Protein AF-0000000075197544 (afdb_homodimer)

Structure (mmCIF, N/CA/C/O backbone):
data_AF-0000000075197544-model_v1
#
loop_
_entity.id
_entity.type
_entity.pdbx_description
1 polymer Asparaginase
#
loop_
_atom_site.group_PDB
_atom_site.id
_atom_site.type_symbol
_atom_site.label_atom_id
_atom_site.label_alt_id
_atom_site.label_comp_id
_atom_site.label_asym_id
_atom_site.label_entity_id
_atom_site.label_seq_id
_atom_site.pdbx_PDB_ins_code
_atom_site.Cartn_x
_atom_site.Cartn_y
_atom_site.Cartn_z
_atom_site.occupancy
_atom_site.B_iso_or_equiv
_atom_site.auth_seq_id
_atom_site.auth_comp_id
_atom_site.auth_asym_id
_atom_site.auth_atom_id
_atom_site.pdbx_PDB_model_num
ATOM 1 N N . MET A 1 1 ? 34.031 -17.953 -10.617 1 29.56 1 MET A N 1
ATOM 2 C CA . MET A 1 1 ? 33.844 -19 -9.602 1 29.56 1 MET A CA 1
ATOM 3 C C . MET A 1 1 ? 32.531 -19.719 -9.797 1 29.56 1 MET A C 1
ATOM 5 O O . MET A 1 1 ? 31.469 -19.094 -9.906 1 29.56 1 MET A O 1
ATOM 9 N N . SER A 1 2 ? 32.562 -20.922 -10.289 1 31.81 2 SER A N 1
ATOM 10 C CA . SER A 1 2 ? 31.422 -21.766 -10.609 1 31.81 2 SER A CA 1
ATOM 11 C C . SER A 1 2 ? 30.484 -21.906 -9.422 1 31.81 2 SER A C 1
ATOM 13 O O . SER A 1 2 ? 30.891 -22.344 -8.344 1 31.81 2 SER A O 1
ATOM 15 N N . LEU A 1 3 ? 29.609 -20.984 -9.219 1 42.12 3 LEU A N 1
ATOM 16 C CA . LEU A 1 3 ? 28.703 -21.094 -8.078 1 42.12 3 LEU A CA 1
ATOM 17 C C . LEU A 1 3 ? 28.203 -22.516 -7.918 1 42.12 3 LEU A C 1
ATOM 19 O O . LEU A 1 3 ? 27.578 -23.062 -8.828 1 42.12 3 LEU A O 1
ATOM 23 N N . GLU A 1 4 ? 28.984 -23.406 -7.285 1 40.88 4 GLU A N 1
ATOM 24 C CA . GLU A 1 4 ? 28.688 -24.812 -7.004 1 40.88 4 GLU A CA 1
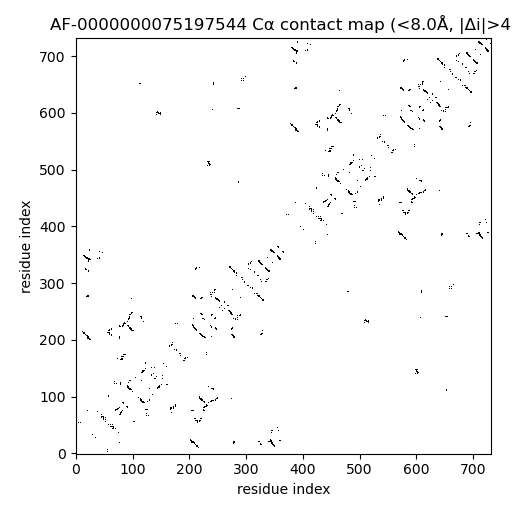ATOM 25 C C . GLU A 1 4 ? 27.219 -25 -6.629 1 40.88 4 GLU A C 1
ATOM 27 O O . GLU A 1 4 ? 26.672 -24.219 -5.855 1 40.88 4 GLU A O 1
ATOM 32 N N . LYS A 1 5 ? 26.531 -25.719 -7.492 1 45.44 5 LYS A N 1
ATOM 33 C CA . LYS A 1 5 ? 25.172 -26.172 -7.227 1 45.44 5 LYS A CA 1
ATOM 34 C C . LYS A 1 5 ? 25.047 -26.734 -5.812 1 45.44 5 LYS A C 1
ATOM 36 O O . LYS A 1 5 ? 25.828 -27.578 -5.402 1 45.44 5 LYS A O 1
ATOM 41 N N . PRO A 1 6 ? 24.375 -26.078 -4.949 1 44.41 6 PRO A N 1
ATOM 42 C CA . PRO A 1 6 ? 24.266 -26.688 -3.615 1 44.41 6 PRO A CA 1
ATOM 43 C C . PRO A 1 6 ? 23.875 -28.156 -3.66 1 44.41 6 PRO A C 1
ATOM 45 O O . PRO A 1 6 ? 23.125 -28.578 -4.551 1 44.41 6 PRO A O 1
ATOM 48 N N . ILE A 1 7 ? 24.75 -29.047 -3.201 1 41.91 7 ILE A N 1
ATOM 49 C CA . ILE A 1 7 ? 24.453 -30.453 -2.996 1 41.91 7 ILE A CA 1
ATOM 50 C C . ILE A 1 7 ? 23.141 -30.609 -2.248 1 41.91 7 ILE A C 1
ATOM 52 O O . ILE A 1 7 ? 22.969 -30.047 -1.158 1 41.91 7 ILE A O 1
ATOM 56 N N . LEU A 1 8 ? 22 -30.859 -2.998 1 45.22 8 LEU A N 1
ATOM 57 C CA . LEU A 1 8 ? 20.688 -31.141 -2.432 1 45.22 8 LEU A CA 1
ATOM 58 C C . LEU A 1 8 ? 20.781 -32.156 -1.292 1 45.22 8 LEU A C 1
ATOM 60 O O . LEU A 1 8 ? 21.312 -33.25 -1.479 1 45.22 8 LEU A O 1
ATOM 64 N N . ASN A 1 9 ? 21.031 -31.688 -0.158 1 43.5 9 ASN A N 1
ATOM 65 C CA . ASN A 1 9 ? 20.953 -32.656 0.941 1 43.5 9 ASN A CA 1
ATOM 66 C C . ASN A 1 9 ? 19.578 -33.312 1.017 1 43.5 9 ASN A C 1
ATOM 68 O O . ASN A 1 9 ? 18.562 -32.688 0.668 1 43.5 9 ASN A O 1
ATOM 72 N N . ALA A 1 10 ? 19.453 -34.594 1.041 1 47.84 10 ALA A N 1
ATOM 73 C CA . ALA A 1 10 ? 18.281 -35.469 1.171 1 47.84 10 ALA A CA 1
ATOM 74 C C . ALA A 1 10 ? 17.219 -34.812 2.053 1 47.84 10 ALA A C 1
ATOM 76 O O . ALA A 1 10 ? 16.031 -35.156 1.964 1 47.84 10 ALA A O 1
ATOM 77 N N . ASN A 1 11 ? 17.531 -33.844 2.895 1 51.22 11 ASN A N 1
ATOM 78 C CA . ASN A 1 11 ? 16.641 -33.25 3.889 1 51.22 11 ASN A CA 1
ATOM 79 C C . ASN A 1 11 ? 16.141 -31.859 3.453 1 51.22 11 ASN A C 1
ATOM 81 O O . ASN A 1 11 ? 15.594 -31.109 4.258 1 51.22 11 ASN A O 1
ATOM 85 N N . SER A 1 12 ? 16.391 -31.547 2.191 1 59.12 12 SER A N 1
ATOM 86 C CA . SER A 1 12 ? 16.062 -30.172 1.783 1 59.12 12 SER A CA 1
ATOM 87 C C . SER A 1 12 ? 14.578 -30.016 1.497 1 59.12 12 SER A C 1
ATOM 89 O O . SER A 1 12 ? 14.008 -30.781 0.714 1 59.12 12 SER A O 1
ATOM 91 N N . LYS A 1 13 ? 13.852 -29.25 2.312 1 84.19 13 LYS A N 1
ATOM 92 C CA . LYS A 1 13 ? 12.406 -29.125 2.182 1 84.19 13 LYS A CA 1
ATOM 93 C C . LYS A 1 13 ? 12.031 -27.891 1.362 1 84.19 13 LYS A C 1
ATOM 95 O O . LYS A 1 13 ? 12.617 -26.828 1.541 1 84.19 13 LYS A O 1
ATOM 100 N N . PHE A 1 14 ? 11.445 -28.203 0.143 1 93.25 14 PHE A N 1
ATOM 101 C CA . PHE A 1 14 ? 10.836 -27.109 -0.612 1 93.25 14 PHE A CA 1
ATOM 102 C C . PHE A 1 14 ? 9.344 -27.328 -0.781 1 93.25 14 PHE A C 1
ATOM 104 O O . PHE A 1 14 ? 8.859 -28.469 -0.696 1 93.25 14 PHE A O 1
ATOM 111 N N . VAL A 1 15 ? 8.609 -26.25 -0.853 1 96.38 15 VAL A N 1
ATOM 112 C CA . VAL A 1 15 ? 7.156 -26.281 -0.975 1 96.38 15 VAL A CA 1
ATOM 113 C C . VAL A 1 15 ? 6.695 -25.156 -1.906 1 96.38 15 VAL A C 1
ATOM 115 O O . VAL A 1 15 ? 7.281 -24.078 -1.921 1 96.38 15 VAL A O 1
ATOM 118 N N . LEU A 1 16 ? 5.766 -25.438 -2.754 1 97.88 16 LEU A N 1
ATOM 119 C CA . LEU A 1 16 ? 5.078 -24.453 -3.566 1 97.88 16 LEU A CA 1
ATOM 120 C C . LEU A 1 16 ? 3.57 -24.5 -3.326 1 97.88 16 LEU A C 1
ATOM 122 O O . LEU A 1 16 ? 2.951 -25.547 -3.449 1 97.88 16 LEU A O 1
ATOM 126 N N . VAL A 1 17 ? 2.998 -23.391 -2.92 1 98.69 17 VAL A N 1
ATOM 127 C CA . VAL A 1 17 ? 1.559 -23.219 -2.768 1 98.69 17 VAL A CA 1
ATOM 128 C C . VAL A 1 17 ? 1.058 -22.156 -3.758 1 98.69 17 VAL A C 1
ATOM 130 O O . VAL A 1 17 ? 1.705 -21.125 -3.961 1 98.69 17 VAL A O 1
ATOM 133 N N . VAL A 1 18 ? -0.097 -22.484 -4.441 1 98.81 18 VAL A N 1
ATOM 134 C CA . VAL A 1 18 ? -0.591 -21.547 -5.445 1 98.81 18 VAL A CA 1
ATOM 135 C C . VAL A 1 18 ? -2.084 -21.297 -5.234 1 98.81 18 VAL A C 1
ATOM 137 O O . VAL A 1 18 ? -2.775 -22.125 -4.637 1 98.81 18 VAL A O 1
ATOM 140 N N . HIS A 1 19 ? -2.564 -20.141 -5.617 1 98.69 19 HIS A N 1
ATOM 141 C CA . HIS A 1 19 ? -3.99 -19.906 -5.805 1 98.69 19 HIS A CA 1
ATOM 142 C C . HIS A 1 19 ? -4.273 -19.328 -7.188 1 98.69 19 HIS A C 1
ATOM 144 O O . HIS A 1 19 ? -3.479 -18.547 -7.719 1 98.69 19 HIS A O 1
ATOM 150 N N . GLY A 1 20 ? -5.402 -19.75 -7.742 1 97.75 20 GLY A N 1
ATOM 151 C CA . GLY A 1 20 ? -5.859 -19.266 -9.039 1 97.75 20 GLY A CA 1
ATOM 152 C C . GLY A 1 20 ? -7.035 -18.312 -8.938 1 97.75 20 GLY A C 1
ATOM 153 O O . GLY A 1 20 ? -7.809 -18.172 -9.891 1 97.75 20 GLY A O 1
ATOM 154 N N . GLY A 1 21 ? -7.199 -17.766 -7.727 1 96.25 21 GLY A N 1
ATOM 155 C CA . GLY A 1 21 ? -8.273 -16.797 -7.547 1 96.25 21 GLY A CA 1
ATOM 156 C C . GLY A 1 21 ? -9.383 -17.312 -6.648 1 96.25 21 GLY A C 1
ATOM 157 O O . GLY A 1 21 ? -9.789 -18.469 -6.746 1 96.25 21 GLY A O 1
ATOM 158 N N . ALA A 1 22 ? -9.828 -16.359 -5.781 1 92.12 22 ALA A N 1
ATOM 159 C CA . ALA A 1 22 ? -11.016 -16.609 -4.973 1 92.12 22 ALA A CA 1
ATOM 160 C C . ALA A 1 22 ? -12.281 -16.203 -5.711 1 92.12 22 ALA A C 1
ATOM 162 O O . ALA A 1 22 ? -12.227 -15.414 -6.66 1 92.12 22 ALA A O 1
ATOM 163 N N . GLY A 1 23 ? -13.453 -16.609 -5.242 1 82.19 23 GLY A N 1
ATOM 164 C CA . GLY A 1 23 ? -14.672 -16.391 -6 1 82.19 23 GLY A CA 1
ATOM 165 C C . GLY A 1 23 ? -14.766 -17.25 -7.238 1 82.19 23 GLY A C 1
ATOM 166 O O . GLY A 1 23 ? -14.773 -16.75 -8.359 1 82.19 23 GLY A O 1
ATOM 167 N N . THR A 1 24 ? -14.922 -18.516 -7.105 1 74.62 24 THR A N 1
ATOM 168 C CA . THR A 1 24 ? -14.914 -19.531 -8.148 1 74.62 24 THR A CA 1
ATOM 169 C C . THR A 1 24 ? -16.281 -19.641 -8.805 1 74.62 24 THR A C 1
ATOM 171 O O . THR A 1 24 ? -17.219 -18.922 -8.453 1 74.62 24 THR A O 1
ATOM 174 N N . MET A 1 25 ? -16.281 -20.469 -9.75 1 73.31 25 MET A N 1
ATOM 175 C CA . MET A 1 25 ? -17.594 -20.906 -10.234 1 73.31 25 MET A CA 1
ATOM 176 C C . MET A 1 25 ? -18.453 -21.438 -9.094 1 73.31 25 MET A C 1
ATOM 178 O O . MET A 1 25 ? -17.922 -21.938 -8.094 1 73.31 25 MET A O 1
ATOM 182 N N . SER A 1 26 ? -19.688 -21.188 -9.273 1 80.69 26 SER A N 1
ATOM 183 C CA . SER A 1 26 ? -20.562 -21.797 -8.289 1 80.69 26 SER A CA 1
ATOM 184 C C . SER A 1 26 ? -20.641 -23.312 -8.484 1 80.69 26 SER A C 1
ATOM 186 O O . SER A 1 26 ? -20.609 -23.797 -9.617 1 80.69 26 SER A O 1
ATOM 188 N N . ARG A 1 27 ? -20.688 -23.969 -7.422 1 82.88 27 ARG A N 1
ATOM 189 C CA . ARG A 1 27 ? -20.812 -25.406 -7.5 1 82.88 27 ARG A CA 1
ATOM 190 C C . ARG A 1 27 ? -22.047 -25.797 -8.305 1 82.88 27 ARG A C 1
ATOM 192 O O . ARG A 1 27 ? -22.016 -26.766 -9.086 1 82.88 27 ARG A O 1
ATOM 199 N N . ALA A 1 28 ? -23.031 -24.984 -8.164 1 82.75 28 ALA A N 1
ATOM 200 C CA . ALA A 1 28 ? -24.297 -25.25 -8.836 1 82.75 28 ALA A CA 1
ATOM 201 C C . ALA A 1 28 ? -24.156 -25.156 -10.352 1 82.75 28 ALA A C 1
ATOM 203 O O . ALA A 1 28 ? -24.828 -25.875 -11.094 1 82.75 28 ALA A O 1
ATOM 204 N N . ASN A 1 29 ? -23.234 -24.359 -10.75 1 82.06 29 ASN A N 1
ATOM 205 C CA . ASN A 1 29 ? -23.062 -24.125 -12.18 1 82.06 29 ASN A CA 1
ATOM 206 C C . ASN A 1 29 ? -21.797 -24.797 -12.711 1 82.06 29 ASN A C 1
ATOM 208 O O . ASN A 1 29 ? -21.391 -24.547 -13.852 1 82.06 29 ASN A O 1
ATOM 212 N N . SER A 1 30 ? -21.297 -25.609 -11.836 1 86.25 30 SER A N 1
ATOM 213 C CA . SER A 1 30 ? -20.062 -26.266 -12.258 1 86.25 30 SER A CA 1
ATOM 214 C C . SER A 1 30 ? -20.344 -27.594 -12.945 1 86.25 30 SER A C 1
ATOM 216 O O . SER A 1 30 ? -21.312 -28.281 -12.609 1 86.25 30 SER A O 1
ATOM 218 N N . THR A 1 31 ? -19.547 -27.859 -14.031 1 90.69 31 THR A N 1
ATOM 219 C CA . THR A 1 31 ? -19.562 -29.172 -14.68 1 90.69 31 THR A CA 1
ATOM 220 C C . THR A 1 31 ? -18.266 -29.922 -14.414 1 90.69 31 THR A C 1
ATOM 222 O O . THR A 1 31 ? -17.234 -29.297 -14.141 1 90.69 31 THR A O 1
ATOM 225 N N . PRO A 1 32 ? -18.344 -31.172 -14.531 1 93.12 32 PRO A N 1
ATOM 226 C CA . PRO A 1 32 ? -17.109 -31.953 -14.359 1 93.12 32 PRO A CA 1
ATOM 227 C C . PRO A 1 32 ? -16 -31.531 -15.328 1 93.12 32 PRO A C 1
ATOM 229 O O . PRO A 1 32 ? -14.82 -31.531 -14.969 1 93.12 32 PRO A O 1
ATOM 232 N N . GLU A 1 33 ? -16.438 -31.219 -16.5 1 93.62 33 GLU A N 1
ATOM 233 C CA . GLU A 1 33 ? -15.461 -30.812 -17.516 1 93.62 33 GLU A CA 1
ATOM 234 C C . GLU A 1 33 ? -14.781 -29.5 -17.125 1 93.62 33 GLU A C 1
ATOM 236 O O . GLU A 1 33 ? -13.562 -29.359 -17.266 1 93.62 33 GLU A O 1
ATOM 241 N N . LYS A 1 34 ? -15.586 -28.578 -16.656 1 91.31 34 LYS A N 1
ATOM 242 C CA . LYS A 1 34 ? -15.039 -27.297 -16.219 1 91.31 34 LYS A CA 1
ATOM 243 C C . LYS A 1 34 ? -14.117 -27.469 -15.016 1 91.31 34 LYS A C 1
ATOM 245 O O . LYS A 1 34 ? -13.039 -26.875 -14.961 1 91.31 34 LYS A O 1
ATOM 250 N N . GLU A 1 35 ? -14.57 -28.219 -14.086 1 94.12 35 GLU A N 1
ATOM 251 C CA . GLU A 1 35 ? -13.742 -28.484 -12.922 1 94.12 35 GLU A CA 1
ATOM 252 C C . GLU A 1 35 ? -12.414 -29.125 -13.328 1 94.12 35 GLU A C 1
ATOM 254 O O . GLU A 1 35 ? -11.359 -28.75 -12.797 1 94.12 35 GLU A O 1
ATOM 259 N N . ALA A 1 36 ? -12.5 -30.078 -14.211 1 96.06 36 ALA A N 1
ATOM 260 C CA . ALA A 1 36 ? -11.297 -30.766 -14.672 1 96.06 36 ALA A CA 1
ATOM 261 C C . ALA A 1 36 ? -10.32 -29.781 -15.328 1 96.06 36 ALA A C 1
ATOM 263 O O . ALA A 1 36 ? -9.109 -29.922 -15.18 1 96.06 36 ALA A O 1
ATOM 264 N N . ALA A 1 37 ? -10.859 -28.859 -16.062 1 95.06 37 ALA A N 1
ATOM 265 C CA . ALA A 1 37 ? -10.023 -27.859 -16.719 1 95.06 37 ALA A CA 1
ATOM 266 C C . ALA A 1 37 ? -9.281 -27 -15.711 1 95.06 37 ALA A C 1
ATOM 268 O O . ALA A 1 37 ? -8.102 -26.688 -15.891 1 95.06 37 ALA A O 1
ATOM 269 N N . TYR A 1 38 ? -9.961 -26.594 -14.68 1 95.19 38 TYR A N 1
ATOM 270 C CA . TYR A 1 38 ? -9.336 -25.781 -13.648 1 95.19 38 TYR A CA 1
ATOM 271 C C . TYR A 1 38 ? -8.297 -26.578 -12.875 1 95.19 38 TYR A C 1
ATOM 273 O O . TYR A 1 38 ? -7.215 -26.078 -12.562 1 95.19 38 TYR A O 1
ATOM 281 N N . HIS A 1 39 ? -8.633 -27.828 -12.586 1 97.5 39 HIS A N 1
ATOM 282 C CA . HIS A 1 39 ? -7.645 -28.688 -11.938 1 97.5 39 HIS A CA 1
ATOM 283 C C . HIS A 1 39 ? -6.414 -28.859 -12.812 1 97.5 39 HIS A C 1
ATOM 285 O O . HIS A 1 39 ? -5.285 -28.859 -12.312 1 97.5 39 HIS A O 1
ATOM 291 N N . ALA A 1 40 ? -6.637 -29.062 -14.047 1 98.19 40 ALA A N 1
ATOM 292 C CA . ALA A 1 40 ? -5.516 -29.219 -14.977 1 98.19 40 ALA A CA 1
ATOM 293 C C . ALA A 1 40 ? -4.645 -27.969 -15 1 98.19 40 ALA A C 1
ATOM 295 O O . ALA A 1 40 ? -3.414 -28.062 -15.047 1 98.19 40 ALA A O 1
ATOM 296 N N . GLY A 1 41 ? -5.32 -26.781 -15.016 1 97.56 41 GLY A N 1
ATOM 297 C CA . GLY A 1 41 ? -4.578 -25.531 -14.945 1 97.56 41 GLY A CA 1
ATOM 298 C C . GLY A 1 41 ? -3.76 -25.391 -13.68 1 97.56 41 GLY A C 1
ATOM 299 O O . GLY A 1 41 ? -2.605 -24.953 -13.719 1 97.56 41 GLY A O 1
ATOM 300 N N . LEU A 1 42 ? -4.359 -25.781 -12.57 1 98.56 42 LEU A N 1
ATOM 301 C CA . LEU A 1 42 ? -3.652 -25.766 -11.289 1 98.56 42 LEU A CA 1
ATOM 302 C C . LEU A 1 42 ? -2.445 -26.688 -11.32 1 98.56 42 LEU A C 1
ATOM 304 O O . LEU A 1 42 ? -1.355 -26.312 -10.883 1 98.56 42 LEU A O 1
ATOM 308 N N . ARG A 1 43 ? -2.646 -27.875 -11.828 1 98.75 43 ARG A N 1
ATOM 309 C CA . ARG A 1 43 ? -1.567 -28.844 -11.867 1 98.75 43 ARG A CA 1
ATOM 310 C C . ARG A 1 43 ? -0.435 -28.391 -12.773 1 98.75 43 ARG A C 1
ATOM 312 O O . ARG A 1 43 ? 0.741 -28.594 -12.461 1 98.75 43 ARG A O 1
ATOM 319 N N . ALA A 1 44 ? -0.764 -27.828 -13.906 1 98.88 44 ALA A N 1
ATOM 320 C CA . ALA A 1 44 ? 0.257 -27.281 -14.797 1 98.88 44 ALA A CA 1
ATOM 321 C C . ALA A 1 44 ? 1.07 -26.203 -14.102 1 98.88 44 ALA A C 1
ATOM 323 O O . ALA A 1 44 ? 2.291 -26.125 -14.266 1 98.88 44 ALA A O 1
ATOM 324 N N . THR A 1 45 ? 0.366 -25.344 -13.422 1 98.81 45 THR A N 1
ATOM 325 C CA . THR A 1 45 ? 0.996 -24.266 -12.672 1 98.81 45 THR A CA 1
ATOM 326 C C . THR A 1 45 ? 1.945 -24.828 -11.617 1 98.81 45 THR A C 1
ATOM 328 O O . THR A 1 45 ? 3.098 -24.391 -11.516 1 98.81 45 THR A O 1
ATOM 331 N N . LEU A 1 46 ? 1.479 -25.766 -10.828 1 98.94 46 LEU A N 1
ATOM 332 C CA . LEU A 1 46 ? 2.287 -26.406 -9.789 1 98.94 46 LEU A CA 1
ATOM 333 C C . LEU A 1 46 ? 3.508 -27.094 -10.398 1 98.94 46 LEU A C 1
ATOM 335 O O . LEU A 1 46 ? 4.613 -26.984 -9.859 1 98.94 46 LEU A O 1
ATOM 339 N N . ARG A 1 47 ? 3.35 -27.75 -11.492 1 98.81 47 ARG A N 1
ATOM 340 C CA . ARG A 1 47 ? 4.441 -28.469 -12.141 1 98.81 47 ARG A CA 1
ATOM 341 C C . ARG A 1 47 ? 5.531 -27.516 -12.602 1 98.81 47 ARG A C 1
ATOM 343 O O . ARG A 1 47 ? 6.719 -27.812 -12.477 1 98.81 47 ARG A O 1
ATOM 350 N N . ALA A 1 48 ? 5.117 -26.391 -13.141 1 98.94 48 ALA A N 1
ATOM 351 C CA . ALA A 1 48 ? 6.082 -25.406 -13.617 1 98.94 48 ALA A CA 1
ATOM 352 C C . ALA A 1 48 ? 6.98 -24.922 -12.484 1 98.94 48 ALA A C 1
ATOM 354 O O . ALA A 1 48 ? 8.203 -24.859 -12.633 1 98.94 48 ALA A O 1
ATOM 355 N N . GLY A 1 49 ? 6.387 -24.562 -11.359 1 98.88 49 GLY A N 1
ATOM 356 C CA . GLY A 1 49 ? 7.176 -24.141 -10.219 1 98.88 49 GLY A CA 1
ATOM 357 C C . GLY A 1 49 ? 7.969 -25.266 -9.578 1 98.88 49 GLY A C 1
ATOM 358 O O . GLY A 1 49 ? 9.109 -25.062 -9.164 1 98.88 49 GLY A O 1
ATOM 359 N N . TYR A 1 50 ? 7.371 -26.422 -9.531 1 98.5 50 TYR A N 1
ATOM 360 C CA . TYR A 1 50 ? 8.008 -27.594 -8.953 1 98.5 50 TYR A CA 1
ATOM 361 C C . TYR A 1 50 ? 9.312 -27.922 -9.68 1 98.5 50 TYR A C 1
ATOM 363 O O . TYR A 1 50 ? 10.312 -28.266 -9.047 1 98.5 50 TYR A O 1
ATOM 371 N N . GLN A 1 51 ? 9.289 -27.891 -10.969 1 98.75 51 GLN A N 1
ATOM 372 C CA . GLN A 1 51 ? 10.477 -28.219 -11.758 1 98.75 51 GLN A CA 1
ATOM 373 C C . GLN A 1 51 ? 11.648 -27.328 -11.359 1 98.75 51 GLN A C 1
ATOM 375 O O . GLN A 1 51 ? 12.789 -27.797 -11.266 1 98.75 51 GLN A O 1
ATOM 380 N N . VAL A 1 52 ? 11.391 -26.047 -11.117 1 98.69 52 VAL A N 1
ATOM 381 C CA . VAL A 1 52 ? 12.43 -25.125 -10.703 1 98.69 52 VAL A CA 1
ATOM 382 C C . VAL A 1 52 ? 12.992 -25.547 -9.344 1 98.69 52 VAL A C 1
ATOM 384 O O . VAL A 1 52 ? 14.211 -25.641 -9.172 1 98.69 52 VAL A O 1
ATOM 387 N N . LEU A 1 53 ? 12.125 -25.828 -8.422 1 97.56 53 LEU A N 1
ATOM 388 C CA . LEU A 1 53 ? 12.531 -26.172 -7.062 1 97.56 53 LEU A CA 1
ATOM 389 C C . LEU A 1 53 ? 13.266 -27.516 -7.031 1 97.56 53 LEU A C 1
ATOM 391 O O . LEU A 1 53 ? 14.266 -27.656 -6.332 1 97.56 53 LEU A O 1
ATOM 395 N N . LYS A 1 54 ? 12.719 -28.438 -7.773 1 96.75 54 LYS A N 1
ATOM 396 C CA . LYS A 1 54 ? 13.297 -29.781 -7.828 1 96.75 54 LYS A CA 1
ATOM 397 C C . LYS A 1 54 ? 14.75 -29.734 -8.305 1 96.75 54 LYS A C 1
ATOM 399 O O . LYS A 1 54 ? 15.586 -30.516 -7.855 1 96.75 54 LYS A O 1
ATOM 404 N N . ASP A 1 55 ? 15.023 -28.797 -9.133 1 97.19 55 ASP A N 1
ATOM 405 C CA . ASP A 1 55 ? 16.359 -28.641 -9.703 1 97.19 55 ASP A CA 1
ATOM 406 C C . ASP A 1 55 ? 17.25 -27.766 -8.828 1 97.19 55 ASP A C 1
ATOM 408 O O . ASP A 1 55 ? 18.328 -27.359 -9.234 1 97.19 55 ASP A O 1
ATOM 412 N N . GLY A 1 56 ? 16.766 -27.391 -7.734 1 95.94 56 GLY A N 1
ATOM 413 C CA . GLY A 1 56 ? 17.531 -26.594 -6.797 1 95.94 56 GLY A CA 1
ATOM 414 C C . GLY A 1 56 ? 17.438 -25.094 -7.062 1 95.94 56 GLY A C 1
ATOM 415 O O . GLY A 1 56 ? 18.25 -24.328 -6.57 1 95.94 56 GLY A O 1
ATOM 416 N N . GLY A 1 57 ? 16.406 -24.688 -7.824 1 97.56 57 GLY A N 1
ATOM 417 C CA . GLY A 1 57 ? 16.234 -23.297 -8.18 1 97.56 57 GLY A CA 1
ATOM 418 C C . GLY A 1 57 ? 15.727 -22.453 -7.023 1 97.56 57 GLY A C 1
ATOM 419 O O . GLY A 1 57 ? 15.508 -22.953 -5.922 1 97.56 57 GLY A O 1
ATOM 420 N N . GLU A 1 58 ? 15.578 -21.156 -7.316 1 97.81 58 GLU A N 1
ATOM 421 C CA . GLU A 1 58 ? 15.188 -20.172 -6.316 1 97.81 58 GLU A CA 1
ATOM 422 C C . GLU A 1 58 ? 13.672 -20.141 -6.129 1 97.81 58 GLU A C 1
ATOM 424 O O . GLU A 1 58 ? 12.922 -20.406 -7.07 1 97.81 58 GLU A O 1
ATOM 429 N N . ALA A 1 59 ? 13.305 -19.781 -4.867 1 97.75 59 ALA A N 1
ATOM 430 C CA . ALA A 1 59 ? 11.891 -19.594 -4.574 1 97.75 59 ALA A CA 1
ATOM 431 C C . ALA A 1 59 ? 11.258 -18.578 -5.527 1 97.75 59 ALA A C 1
ATOM 433 O O . ALA A 1 59 ? 10.148 -18.797 -6.023 1 97.75 59 ALA A O 1
ATOM 434 N N . MET A 1 60 ? 11.961 -17.453 -5.785 1 98.81 60 MET A N 1
ATOM 435 C CA . MET A 1 60 ? 11.445 -16.406 -6.656 1 98.81 60 MET A CA 1
ATOM 436 C C . MET A 1 60 ? 11.172 -16.938 -8.055 1 98.81 60 MET A C 1
ATOM 438 O O . MET A 1 60 ? 10.133 -16.641 -8.648 1 98.81 60 MET A O 1
ATOM 442 N N . ASP A 1 61 ? 12.07 -17.734 -8.594 1 98.88 61 ASP A N 1
ATOM 443 C CA . ASP A 1 61 ? 11.914 -18.281 -9.938 1 98.88 61 ASP A CA 1
ATOM 444 C C . ASP A 1 61 ? 10.766 -19.281 -10 1 98.88 61 ASP A C 1
ATOM 446 O O . ASP A 1 61 ? 10.031 -19.328 -10.984 1 98.88 61 ASP A O 1
ATOM 450 N N . ALA A 1 62 ? 10.625 -20.062 -8.953 1 98.94 62 ALA A N 1
ATOM 451 C CA . ALA A 1 62 ? 9.539 -21.047 -8.891 1 98.94 62 ALA A CA 1
ATOM 452 C C . ALA A 1 62 ? 8.18 -20.344 -8.852 1 98.94 62 ALA A C 1
ATOM 454 O O . ALA A 1 62 ? 7.258 -20.719 -9.578 1 98.94 62 ALA A O 1
ATOM 455 N N . ALA A 1 63 ? 8.062 -19.344 -7.988 1 98.94 63 ALA A N 1
ATOM 456 C CA . ALA A 1 63 ? 6.809 -18.609 -7.852 1 98.94 63 ALA A CA 1
ATOM 457 C C . ALA A 1 63 ? 6.434 -17.922 -9.164 1 98.94 63 ALA A C 1
ATOM 459 O O . ALA A 1 63 ? 5.277 -17.969 -9.594 1 98.94 63 ALA A O 1
ATOM 460 N N . VAL A 1 64 ? 7.414 -17.328 -9.805 1 98.94 64 VAL A N 1
ATOM 461 C CA . VAL A 1 64 ? 7.156 -16.594 -11.039 1 98.94 64 VAL A CA 1
ATOM 462 C C . VAL A 1 64 ? 6.836 -17.562 -12.172 1 98.94 64 VAL A C 1
ATOM 464 O O . VAL A 1 64 ? 5.965 -17.297 -13 1 98.94 64 VAL A O 1
ATOM 467 N N . ALA A 1 65 ? 7.543 -18.688 -12.211 1 98.94 65 ALA A N 1
ATOM 468 C CA . ALA A 1 65 ? 7.223 -19.703 -13.195 1 98.94 65 ALA A CA 1
ATOM 469 C C . ALA A 1 65 ? 5.777 -20.172 -13.055 1 98.94 65 ALA A C 1
ATOM 471 O O . ALA A 1 65 ? 5.062 -20.312 -14.047 1 98.94 65 ALA A O 1
ATOM 472 N N . ALA A 1 66 ? 5.379 -20.375 -11.836 1 98.94 66 ALA A N 1
ATOM 473 C CA . ALA A 1 66 ? 4.008 -20.812 -11.562 1 98.94 66 ALA A CA 1
ATOM 474 C C . ALA A 1 66 ? 3.006 -19.734 -11.992 1 98.94 66 ALA A C 1
ATOM 476 O O . ALA A 1 66 ? 2.102 -20.016 -12.781 1 98.94 66 ALA A O 1
ATOM 477 N N . VAL A 1 67 ? 3.197 -18.516 -11.594 1 98.94 67 VAL A N 1
ATOM 478 C CA . VAL A 1 67 ? 2.25 -17.438 -11.852 1 98.94 67 VAL A CA 1
ATOM 479 C C . VAL A 1 67 ? 2.191 -17.156 -13.352 1 98.94 67 VAL A C 1
ATOM 481 O O . VAL A 1 67 ? 1.128 -16.828 -13.883 1 98.94 67 VAL A O 1
ATOM 484 N N . SER A 1 68 ? 3.295 -17.328 -14.031 1 98.81 68 SER A N 1
ATOM 485 C CA . SER A 1 68 ? 3.314 -17.094 -15.477 1 98.81 68 SER A CA 1
ATOM 486 C C . SER A 1 68 ? 2.375 -18.062 -16.203 1 98.81 68 SER A C 1
ATOM 488 O O . SER A 1 68 ? 1.751 -17.688 -17.188 1 98.81 68 SER A O 1
ATOM 490 N N . VAL A 1 69 ? 2.311 -19.266 -15.703 1 98.75 69 VAL A N 1
ATOM 491 C CA . VAL A 1 69 ? 1.401 -20.25 -16.297 1 98.75 69 VAL A CA 1
ATOM 492 C C . VAL A 1 69 ? -0.043 -19.781 -16.125 1 98.75 69 VAL A C 1
ATOM 494 O O . VAL A 1 69 ? -0.846 -19.859 -17.047 1 98.75 69 VAL A O 1
ATOM 497 N N . PHE A 1 70 ? -0.355 -19.266 -14.93 1 98.19 70 PHE A N 1
ATOM 498 C CA . PHE A 1 70 ? -1.676 -18.703 -14.695 1 98.19 70 PHE A CA 1
ATOM 499 C C . PHE A 1 70 ? -1.938 -17.547 -15.656 1 98.19 70 PHE A C 1
ATOM 501 O O . PHE A 1 70 ? -3.027 -17.438 -16.219 1 98.19 70 PHE A O 1
ATOM 508 N N . GLU A 1 71 ? -0.962 -16.672 -15.852 1 97.81 71 GLU A N 1
ATOM 509 C CA . GLU A 1 71 ? -1.112 -15.484 -16.688 1 97.81 71 GLU A CA 1
ATOM 510 C C . GLU A 1 71 ? -1.392 -15.867 -18.141 1 97.81 71 GLU A C 1
ATOM 512 O O . GLU A 1 71 ? -2.078 -15.133 -18.859 1 97.81 71 GLU A O 1
ATOM 517 N N . ASP A 1 72 ? -0.93 -17.016 -18.547 1 97.06 72 ASP A N 1
ATOM 518 C CA . ASP A 1 72 ? -1.078 -17.438 -19.938 1 97.06 72 ASP A CA 1
ATOM 519 C C . ASP A 1 72 ? -2.35 -18.266 -20.125 1 97.06 72 ASP A C 1
ATOM 521 O O . ASP A 1 72 ? -2.676 -18.672 -21.234 1 97.06 72 ASP A O 1
ATOM 525 N N . ASN A 1 73 ? -3.027 -18.609 -19.078 1 96 73 ASN A N 1
ATOM 526 C CA . ASN A 1 73 ? -4.211 -19.453 -19.109 1 96 73 ASN A CA 1
ATOM 527 C C . ASN A 1 73 ? -5.496 -18.641 -19.016 1 96 73 ASN A C 1
ATOM 529 O O . ASN A 1 73 ? -5.785 -18.062 -17.953 1 96 73 ASN A O 1
ATOM 533 N N . ILE A 1 74 ? -6.281 -18.625 -20.016 1 93.44 74 ILE A N 1
ATOM 534 C CA . ILE A 1 74 ? -7.453 -17.781 -20.188 1 93.44 74 ILE A CA 1
ATOM 535 C C . ILE A 1 74 ? -8.477 -18.078 -19.094 1 93.44 74 ILE A C 1
ATOM 537 O O . ILE A 1 74 ? -9.383 -17.281 -18.828 1 93.44 74 ILE A O 1
ATOM 541 N N . LEU A 1 75 ? -8.328 -19.281 -18.438 1 91.75 75 LEU A N 1
ATOM 542 C CA . LEU A 1 75 ? -9.273 -19.672 -17.391 1 91.75 75 LEU A CA 1
ATOM 543 C C . LEU A 1 75 ? -9.086 -18.812 -16.141 1 91.75 75 LEU A C 1
ATOM 545 O O . LEU A 1 75 ? -10.008 -18.656 -15.336 1 91.75 75 LEU A O 1
ATOM 549 N N . PHE A 1 76 ? -7.871 -18.281 -16.016 1 92.12 76 PHE A N 1
ATOM 550 C CA . PHE A 1 76 ? -7.531 -17.531 -14.812 1 92.12 76 PHE A CA 1
ATOM 551 C C . PHE A 1 76 ? -7.387 -16.047 -15.117 1 92.12 76 PHE A C 1
ATOM 553 O O . PHE A 1 76 ? -6.965 -15.68 -16.219 1 92.12 76 PHE A O 1
ATOM 560 N N . ASN A 1 77 ? -7.848 -15.188 -14.289 1 82.69 77 ASN A N 1
ATOM 561 C CA . ASN A 1 77 ? -7.895 -13.742 -14.492 1 82.69 77 ASN A CA 1
ATOM 562 C C . ASN A 1 77 ? -6.566 -13.086 -14.125 1 82.69 77 ASN A C 1
ATOM 564 O O . ASN A 1 77 ? -6.496 -12.32 -13.164 1 82.69 77 ASN A O 1
ATOM 568 N N . ALA A 1 78 ? -5.586 -13.43 -14.836 1 90.69 78 ALA A N 1
ATOM 569 C CA . ALA A 1 78 ? -4.273 -12.797 -14.766 1 90.69 78 ALA A CA 1
ATOM 570 C C . ALA A 1 78 ? -3.578 -12.82 -16.125 1 90.69 78 ALA A C 1
ATOM 572 O O . ALA A 1 78 ? -3.359 -13.891 -16.688 1 90.69 78 ALA A O 1
ATOM 573 N N . GLY A 1 79 ? -3.334 -11.703 -16.797 1 93.5 79 GLY A N 1
ATOM 574 C CA . GLY A 1 79 ? -2.801 -11.68 -18.141 1 93.5 79 GLY A CA 1
ATOM 575 C C . GLY A 1 79 ? -3.854 -11.938 -19.203 1 93.5 79 GLY A C 1
ATOM 576 O O . GLY A 1 79 ? -4.832 -11.203 -19.312 1 93.5 79 GLY A O 1
ATOM 577 N N . LYS A 1 80 ? -3.662 -13.102 -19.969 1 92.81 80 LYS A N 1
ATOM 578 C CA . LYS A 1 80 ? -4.684 -13.477 -20.938 1 92.81 80 LYS A CA 1
ATOM 579 C C . LYS A 1 80 ? -6.031 -13.703 -20.25 1 92.81 80 LYS A C 1
ATOM 581 O O . LYS A 1 80 ? -6.117 -14.414 -19.25 1 92.81 80 LYS A O 1
ATOM 586 N N . GLY A 1 81 ? -7.066 -12.984 -20.797 1 90.69 81 GLY A N 1
ATOM 587 C CA . GLY A 1 81 ? -8.375 -13.117 -20.172 1 90.69 81 GLY A CA 1
ATOM 588 C C . GLY A 1 81 ? -8.602 -12.141 -19.047 1 90.69 81 GLY A C 1
ATOM 589 O O . GLY A 1 81 ? -9.523 -12.305 -18.25 1 90.69 81 GLY A O 1
ATOM 590 N N . ALA A 1 82 ? -7.781 -11.117 -18.906 1 94.5 82 ALA A N 1
ATOM 591 C CA . ALA A 1 82 ? -7.973 -10.062 -17.922 1 94.5 82 ALA A CA 1
ATOM 592 C C . ALA A 1 82 ? -9.312 -9.367 -18.109 1 94.5 82 ALA A C 1
ATOM 594 O O . ALA A 1 82 ? -9.844 -9.32 -19.234 1 94.5 82 ALA A O 1
ATOM 595 N N . VAL A 1 83 ? -9.82 -8.859 -17.078 1 94.94 83 VAL A N 1
ATOM 596 C CA . VAL A 1 83 ? -11.141 -8.234 -17.109 1 94.94 83 VAL A CA 1
ATOM 597 C C . VAL A 1 83 ? -11.008 -6.766 -17.516 1 94.94 83 VAL A C 1
ATOM 599 O O . VAL A 1 83 ? -9.898 -6.238 -17.594 1 94.94 83 VAL A O 1
ATOM 602 N N . PHE A 1 84 ? -12.188 -6.16 -17.766 1 95.62 84 PHE A N 1
ATOM 603 C CA . PHE A 1 84 ? -12.195 -4.797 -18.281 1 95.62 84 PHE A CA 1
ATOM 604 C C . PHE A 1 84 ? -12.648 -3.816 -17.203 1 95.62 84 PHE A C 1
ATOM 606 O O . PHE A 1 84 ? -13.516 -4.141 -16.391 1 95.62 84 PHE A O 1
ATOM 613 N N . ASN A 1 85 ? -12 -2.674 -17.141 1 96.06 85 ASN A N 1
ATOM 614 C CA . ASN A 1 85 ? -12.508 -1.579 -16.328 1 96.06 85 ASN A CA 1
ATOM 615 C C . ASN A 1 85 ? -13.711 -0.903 -16.969 1 96.06 85 ASN A C 1
ATOM 617 O O . ASN A 1 85 ? -14.156 -1.311 -18.047 1 96.06 85 ASN A O 1
ATOM 621 N N . THR A 1 86 ? -14.258 0.123 -16.359 1 96.19 86 THR A N 1
ATOM 622 C CA . THR A 1 86 ? -15.5 0.739 -16.828 1 96.19 86 THR A CA 1
ATOM 623 C C . THR A 1 86 ? -15.297 1.407 -18.172 1 96.19 86 THR A C 1
ATOM 625 O O . THR A 1 86 ? -16.266 1.693 -18.891 1 96.19 86 THR A O 1
ATOM 628 N N . ALA A 1 87 ? -14.047 1.664 -18.594 1 95.44 87 ALA A N 1
ATOM 629 C CA . ALA A 1 87 ? -13.75 2.293 -19.875 1 95.44 87 ALA A CA 1
ATOM 630 C C . ALA A 1 87 ? -13.453 1.245 -20.938 1 95.44 87 ALA A C 1
ATOM 632 O O . ALA A 1 87 ? -13.141 1.587 -22.078 1 95.44 87 ALA A O 1
ATOM 633 N N . GLY A 1 88 ? -13.461 0.018 -20.562 1 95.25 88 GLY A N 1
ATOM 634 C CA . GLY A 1 88 ? -13.25 -1.051 -21.516 1 95.25 88 GLY A CA 1
ATOM 635 C C . GLY A 1 88 ? -11.781 -1.343 -21.781 1 95.25 88 GLY A C 1
ATOM 636 O O . GLY A 1 88 ? -11.414 -1.81 -22.859 1 95.25 88 GLY A O 1
ATOM 637 N N . HIS A 1 89 ? -10.961 -1.045 -20.75 1 95.56 89 HIS A N 1
ATOM 638 C CA . HIS A 1 89 ? -9.531 -1.312 -20.875 1 95.56 89 HIS A CA 1
ATOM 639 C C . HIS A 1 89 ? -9.078 -2.324 -19.828 1 95.56 89 HIS A C 1
ATOM 641 O O . HIS A 1 89 ? -9.68 -2.436 -18.766 1 95.56 89 HIS A O 1
ATOM 647 N N . ASN A 1 90 ? -8.031 -3.098 -20.234 1 96.31 90 ASN A N 1
ATOM 648 C CA . ASN A 1 90 ? -7.375 -3.98 -19.281 1 96.31 90 ASN A CA 1
ATOM 649 C C . ASN A 1 90 ? -6.211 -3.279 -18.578 1 96.31 90 ASN A C 1
ATOM 651 O O . ASN A 1 90 ? -5.387 -2.635 -19.234 1 96.31 90 ASN A O 1
ATOM 655 N N . GLU A 1 91 ? -6.16 -3.299 -17.312 1 97.12 91 GLU A N 1
ATOM 656 C CA . GLU A 1 91 ? -5.062 -2.809 -16.484 1 97.12 91 GLU A CA 1
ATOM 657 C C . GLU A 1 91 ? -4.578 -3.881 -15.516 1 97.12 91 GLU A C 1
ATOM 659 O O . GLU A 1 91 ? -5.285 -4.23 -14.57 1 97.12 91 GLU A O 1
ATOM 664 N N . LEU A 1 92 ? -3.352 -4.352 -15.727 1 98.12 92 LEU A N 1
ATOM 665 C CA . LEU A 1 92 ? -2.824 -5.488 -14.969 1 98.12 92 LEU A CA 1
ATOM 666 C C . LEU A 1 92 ? -1.906 -5.016 -13.852 1 98.12 92 LEU A C 1
ATOM 668 O O . LEU A 1 92 ? -1.425 -3.879 -13.875 1 98.12 92 LEU A O 1
ATOM 672 N N . GLU A 1 93 ? -1.729 -5.883 -12.883 1 98.69 93 GLU A N 1
ATOM 673 C CA . GLU A 1 93 ? -0.835 -5.633 -11.758 1 98.69 93 GLU A CA 1
ATOM 674 C C . GLU A 1 93 ? -0.069 -6.895 -11.375 1 98.69 93 GLU A C 1
ATOM 676 O O . GLU A 1 93 ? -0.553 -8.008 -11.578 1 98.69 93 GLU A O 1
ATOM 681 N N . ALA A 1 94 ? 1.112 -6.691 -10.797 1 98.88 94 ALA A N 1
ATOM 682 C CA . ALA A 1 94 ? 1.889 -7.82 -10.289 1 98.88 94 ALA A CA 1
ATOM 683 C C . ALA A 1 94 ? 2.834 -7.379 -9.172 1 98.88 94 ALA A C 1
ATOM 685 O O . ALA A 1 94 ? 3.146 -6.191 -9.055 1 98.88 94 ALA A O 1
ATOM 686 N N . SER A 1 95 ? 3.248 -8.359 -8.398 1 98.94 95 SER A N 1
ATOM 687 C CA . SER A 1 95 ? 4.176 -8.078 -7.312 1 98.94 95 SER A CA 1
ATOM 688 C C . SER A 1 95 ? 5.051 -9.289 -7 1 98.94 95 SER A C 1
ATOM 690 O O . SER A 1 95 ? 4.723 -10.414 -7.379 1 98.94 95 SER A O 1
ATOM 692 N N . LEU A 1 96 ? 6.176 -9.031 -6.41 1 98.94 96 LEU A N 1
ATOM 693 C CA . LEU A 1 96 ? 7.145 -10.008 -5.938 1 98.94 96 LEU A CA 1
ATOM 694 C C . LEU A 1 96 ? 7.797 -9.547 -4.641 1 98.94 96 LEU A C 1
ATOM 696 O O . LEU A 1 96 ? 8.141 -8.375 -4.496 1 98.94 96 LEU A O 1
ATOM 700 N N . MET A 1 97 ? 7.867 -10.406 -3.686 1 98.94 97 MET A N 1
ATOM 701 C CA . MET A 1 97 ? 8.578 -10.125 -2.443 1 98.94 97 MET A CA 1
ATOM 702 C C . MET A 1 97 ? 9.32 -11.352 -1.942 1 98.94 97 MET A C 1
ATOM 704 O O . MET A 1 97 ? 8.82 -12.477 -2.053 1 98.94 97 MET A O 1
ATOM 708 N N . LEU A 1 98 ? 10.508 -11.18 -1.445 1 98.62 98 LEU A N 1
ATOM 709 C CA . LEU A 1 98 ? 11.344 -12.258 -0.926 1 98.62 98 LEU A CA 1
ATOM 710 C C . LEU A 1 98 ? 11.672 -12.031 0.546 1 98.62 98 LEU A C 1
ATOM 712 O O . LEU A 1 98 ? 11.852 -10.891 0.978 1 98.62 98 LEU A O 1
ATOM 716 N N . SER A 1 99 ? 11.805 -13.148 1.251 1 96.88 99 SER A N 1
ATOM 717 C CA . SER A 1 99 ? 12.164 -13.07 2.662 1 96.88 99 SER A CA 1
ATOM 718 C C . SER A 1 99 ? 13.633 -12.719 2.84 1 96.88 99 SER A C 1
ATOM 720 O O . SER A 1 99 ? 14.039 -12.242 3.9 1 96.88 99 SER A O 1
ATOM 722 N N . ARG A 1 100 ? 14.406 -12.945 1.856 1 96.25 100 ARG A N 1
ATOM 723 C CA . ARG A 1 100 ? 15.828 -12.633 1.777 1 96.25 100 ARG A CA 1
ATOM 724 C C . ARG A 1 100 ? 16.297 -12.586 0.327 1 96.25 100 ARG A C 1
ATOM 726 O O . ARG A 1 100 ? 15.609 -13.07 -0.571 1 96.25 100 ARG A O 1
ATOM 733 N N . PRO A 1 101 ? 17.438 -12.039 0.078 1 96.88 101 PRO A N 1
ATOM 734 C CA . PRO A 1 101 ? 17.922 -11.984 -1.305 1 96.88 101 PRO A CA 1
ATOM 735 C C . PRO A 1 101 ? 18.141 -13.367 -1.912 1 96.88 101 PRO A C 1
ATOM 737 O O . PRO A 1 101 ? 18.484 -14.312 -1.197 1 96.88 101 PRO A O 1
ATOM 740 N N . PRO A 1 102 ? 17.953 -13.414 -3.225 1 96.38 102 PRO A N 1
ATOM 741 C CA . PRO A 1 102 ? 18.234 -14.703 -3.859 1 96.38 102 PRO A CA 1
ATOM 742 C C . PRO A 1 102 ? 19.719 -15.078 -3.805 1 96.38 102 PRO A C 1
ATOM 744 O O . PRO A 1 102 ? 20.578 -14.211 -3.941 1 96.38 102 PRO A O 1
ATOM 747 N N . PHE A 1 103 ? 19.969 -16.344 -3.738 1 95.75 103 PHE A N 1
ATOM 748 C CA . PHE A 1 103 ? 21.328 -16.844 -3.611 1 95.75 103 PHE A CA 1
ATOM 749 C C . PHE A 1 103 ? 22.156 -16.516 -4.852 1 95.75 103 PHE A C 1
ATOM 751 O O . PHE A 1 103 ? 23.344 -16.203 -4.75 1 95.75 103 PHE A O 1
ATOM 758 N N . THR A 1 104 ? 21.531 -16.484 -5.949 1 96.44 104 THR A N 1
ATOM 759 C CA . THR A 1 104 ? 22.219 -16.281 -7.215 1 96.44 104 THR A CA 1
ATOM 760 C C . THR A 1 104 ? 22.484 -14.789 -7.445 1 96.44 104 THR A C 1
ATOM 762 O O . THR A 1 104 ? 23.25 -14.43 -8.352 1 96.44 104 THR A O 1
ATOM 765 N N . HIS A 1 105 ? 21.859 -13.93 -6.676 1 96.62 105 HIS A N 1
ATOM 766 C CA . HIS A 1 105 ? 22.031 -12.484 -6.801 1 96.62 105 HIS A CA 1
ATOM 767 C C . HIS A 1 105 ? 22.359 -11.852 -5.457 1 96.62 105 HIS A C 1
ATOM 769 O O . HIS A 1 105 ? 21.609 -11.023 -4.949 1 96.62 105 HIS A O 1
ATOM 775 N N . PRO A 1 106 ? 23.547 -12.133 -4.984 1 92.81 106 PRO A N 1
ATOM 776 C CA . PRO A 1 106 ? 23.891 -11.672 -3.639 1 92.81 106 PRO A CA 1
ATOM 777 C C . PRO A 1 106 ? 24.094 -10.156 -3.562 1 92.81 106 PRO A C 1
ATOM 779 O O . PRO A 1 106 ? 24.156 -9.594 -2.467 1 92.81 106 PRO A O 1
ATOM 782 N N . GLU A 1 107 ? 24.156 -9.539 -4.746 1 95.62 107 GLU A N 1
ATOM 783 C CA . GLU A 1 107 ? 24.328 -8.086 -4.773 1 95.62 107 GLU A CA 1
ATOM 784 C C . GLU A 1 107 ? 23.031 -7.363 -4.434 1 95.62 107 GLU A C 1
ATOM 786 O O . GLU A 1 107 ? 23.047 -6.168 -4.121 1 95.62 107 GLU A O 1
ATOM 791 N N . ILE A 1 108 ? 21.922 -8.047 -4.504 1 97.44 108 ILE A N 1
ATOM 792 C CA . ILE A 1 108 ? 20.656 -7.449 -4.109 1 97.44 108 ILE A CA 1
ATOM 793 C C . ILE A 1 108 ? 20.625 -7.242 -2.598 1 97.44 108 ILE A C 1
ATOM 795 O O . ILE A 1 108 ? 20.781 -8.195 -1.833 1 97.44 108 ILE A O 1
ATOM 799 N N . PRO A 1 109 ? 20.453 -6 -2.158 1 96.19 109 PRO A N 1
ATOM 800 C CA . PRO A 1 109 ? 20.422 -5.785 -0.71 1 96.19 109 PRO A CA 1
ATOM 801 C C . PRO A 1 109 ? 19.203 -6.422 -0.054 1 96.19 109 PRO A C 1
ATOM 803 O O . PRO A 1 109 ? 18.109 -6.406 -0.626 1 96.19 109 PRO A O 1
ATOM 806 N N . ALA A 1 110 ? 19.375 -6.934 1.156 1 96.12 110 ALA A N 1
ATOM 807 C CA . ALA A 1 110 ? 18.266 -7.539 1.902 1 96.12 110 ALA A CA 1
ATOM 808 C C . ALA A 1 110 ? 17.141 -6.539 2.107 1 96.12 110 ALA A C 1
ATOM 810 O O . ALA A 1 110 ? 15.977 -6.93 2.24 1 96.12 110 ALA A O 1
ATOM 811 N N . THR A 1 111 ? 17.469 -5.262 2.027 1 97.06 111 THR A N 1
ATOM 812 C CA . THR A 1 111 ? 16.5 -4.203 2.295 1 97.06 111 THR A CA 1
ATOM 813 C C . THR A 1 111 ? 15.625 -3.945 1.07 1 97.06 111 THR A C 1
ATOM 815 O O . THR A 1 111 ? 14.617 -3.234 1.155 1 97.06 111 THR A O 1
ATOM 818 N N . ARG A 1 112 ? 15.82 -4.527 -0.098 1 97.62 112 ARG A N 1
ATOM 819 C CA . ARG A 1 112 ? 15.031 -4.324 -1.305 1 97.62 112 ARG A CA 1
ATOM 820 C C . ARG A 1 112 ? 13.648 -4.949 -1.16 1 97.62 112 ARG A C 1
ATOM 822 O O . ARG A 1 112 ? 12.656 -4.398 -1.641 1 97.62 112 ARG A O 1
ATOM 829 N N . ARG A 1 113 ? 13.586 -6.191 -0.585 1 97.81 113 ARG A N 1
ATOM 830 C CA . ARG A 1 113 ? 12.453 -6.969 -0.094 1 97.81 113 ARG A CA 1
ATOM 831 C C . ARG A 1 113 ? 11.492 -7.312 -1.227 1 97.81 113 ARG A C 1
ATOM 833 O O . ARG A 1 113 ? 11.008 -8.445 -1.32 1 97.81 113 ARG A O 1
ATOM 840 N N . GLY A 1 114 ? 11.078 -6.238 -2.057 1 98.62 114 GLY A N 1
ATOM 841 C CA . GLY A 1 114 ? 10.07 -6.551 -3.059 1 98.62 114 GLY A CA 1
ATOM 842 C C . GLY A 1 114 ? 9.781 -5.391 -3.99 1 98.62 114 GLY A C 1
ATOM 843 O O . GLY A 1 114 ? 10.438 -4.348 -3.92 1 98.62 114 GLY A O 1
ATOM 844 N N . LEU A 1 115 ? 8.812 -5.656 -4.898 1 98.81 115 LEU A N 1
ATOM 845 C CA . LEU A 1 115 ? 8.414 -4.695 -5.922 1 98.81 115 LEU A CA 1
ATOM 846 C C . LEU A 1 115 ? 6.973 -4.93 -6.359 1 98.81 115 LEU A C 1
ATOM 848 O O . LEU A 1 115 ? 6.531 -6.078 -6.469 1 98.81 115 LEU A O 1
ATOM 852 N N . GLY A 1 116 ? 6.191 -3.834 -6.523 1 98.88 116 GLY A N 1
ATOM 853 C CA . GLY A 1 116 ? 4.863 -3.867 -7.109 1 98.88 116 GLY A CA 1
ATOM 854 C C . GLY A 1 116 ? 4.754 -3.062 -8.391 1 98.88 116 GLY A C 1
ATOM 855 O O . GLY A 1 116 ? 5.34 -1.985 -8.508 1 98.88 116 GLY A O 1
ATOM 856 N N . LEU A 1 117 ? 4.086 -3.568 -9.391 1 98.94 117 LEU A N 1
ATOM 857 C CA . LEU A 1 117 ? 3.791 -2.904 -10.656 1 98.94 117 LEU A CA 1
ATOM 858 C C . LEU A 1 117 ? 2.285 -2.781 -10.867 1 98.94 117 LEU A C 1
ATOM 860 O O . LEU A 1 117 ? 1.542 -3.738 -10.648 1 98.94 117 LEU A O 1
ATOM 864 N N . THR A 1 118 ? 1.889 -1.623 -11.289 1 98.69 118 THR A N 1
ATOM 865 C CA . THR A 1 118 ? 0.451 -1.409 -11.414 1 98.69 118 THR A CA 1
ATOM 866 C C . THR A 1 118 ? 0.117 -0.745 -12.742 1 98.69 118 THR A C 1
ATOM 868 O O . THR A 1 118 ? 1.004 -0.222 -13.422 1 98.69 118 THR A O 1
ATOM 871 N N . LEU A 1 119 ? -1.105 -0.908 -13.188 1 98.19 119 LEU A N 1
ATOM 872 C CA . LEU A 1 119 ? -1.704 -0.224 -14.328 1 98.19 119 LEU A CA 1
ATOM 873 C C . LEU A 1 119 ? -0.993 -0.602 -15.625 1 98.19 119 LEU A C 1
ATOM 875 O O . LEU A 1 119 ? -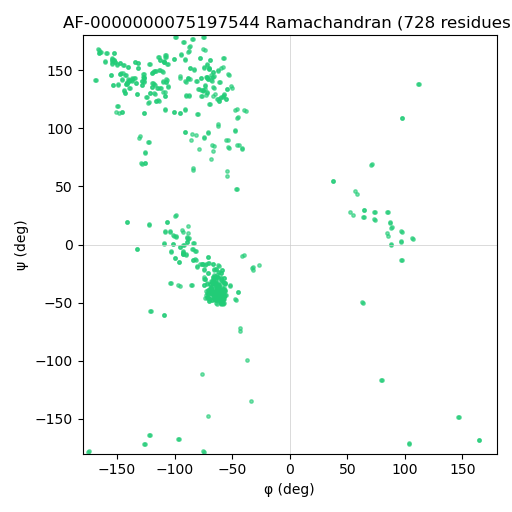0.908 0.208 -16.547 1 98.19 119 LEU A O 1
ATOM 879 N N . LEU A 1 120 ? -0.462 -1.803 -15.672 1 98.38 120 LEU A N 1
ATOM 880 C CA . LEU A 1 120 ? 0.198 -2.283 -16.875 1 98.38 120 LEU A CA 1
ATOM 881 C C . LEU A 1 120 ? -0.821 -2.584 -17.969 1 98.38 120 LEU A C 1
ATOM 883 O O . LEU A 1 120 ? -1.896 -3.123 -17.688 1 98.38 120 LEU A O 1
ATOM 887 N N . THR A 1 121 ? -0.454 -2.314 -19.219 1 97.12 121 THR A N 1
ATOM 888 C CA . THR A 1 121 ? -1.453 -2.479 -20.266 1 97.12 121 THR A CA 1
ATOM 889 C C . THR A 1 121 ? -0.876 -3.26 -21.453 1 97.12 121 THR A C 1
ATOM 891 O O . THR A 1 121 ? -1.61 -3.654 -22.359 1 97.12 121 THR A O 1
ATOM 894 N N . ARG A 1 122 ? 0.432 -3.561 -21.344 1 97.56 122 ARG A N 1
ATOM 895 C CA . ARG A 1 122 ? 1.029 -4.113 -22.547 1 97.56 122 ARG A CA 1
ATOM 896 C C . ARG A 1 122 ? 2.029 -5.215 -22.219 1 97.56 122 ARG A C 1
ATOM 898 O O . ARG A 1 122 ? 2.92 -5.516 -23.016 1 97.56 122 ARG A O 1
ATOM 905 N N . ILE A 1 123 ? 1.941 -5.762 -21.078 1 98.19 123 ILE A N 1
ATOM 906 C CA . ILE A 1 123 ? 2.898 -6.781 -20.641 1 98.19 123 ILE A CA 1
ATOM 907 C C . ILE A 1 123 ? 2.221 -8.148 -20.625 1 98.19 123 ILE A C 1
ATOM 909 O O . ILE A 1 123 ? 1.318 -8.391 -19.812 1 98.19 123 ILE A O 1
ATOM 913 N N . ARG A 1 124 ? 2.664 -9.031 -21.438 1 97.38 124 ARG A N 1
ATOM 914 C CA . ARG A 1 124 ? 2.092 -10.375 -21.516 1 97.38 124 ARG A CA 1
ATOM 915 C C . ARG A 1 124 ? 2.145 -11.07 -20.156 1 97.38 124 ARG A C 1
ATOM 917 O O . ARG A 1 124 ? 1.141 -11.617 -19.688 1 97.38 124 ARG A O 1
ATOM 924 N N . ASN A 1 125 ? 3.328 -11.047 -19.547 1 98.31 125 ASN A N 1
ATOM 925 C CA . ASN A 1 125 ? 3.547 -11.664 -18.25 1 98.31 125 ASN A CA 1
ATOM 926 C C . ASN A 1 125 ? 4.07 -10.656 -17.234 1 98.31 125 ASN A C 1
ATOM 928 O O . ASN A 1 125 ? 5.27 -10.602 -16.953 1 98.31 125 ASN A O 1
ATOM 932 N N . PRO A 1 126 ? 3.137 -9.992 -16.562 1 98.62 126 PRO A N 1
ATOM 933 C CA . PRO A 1 126 ? 3.545 -9.023 -15.539 1 98.62 126 PRO A CA 1
ATOM 934 C C . PRO A 1 126 ? 4.449 -9.633 -14.469 1 98.62 126 PRO A C 1
ATOM 936 O O . PRO A 1 126 ? 5.324 -8.945 -13.938 1 98.62 126 PRO A O 1
ATOM 939 N N . SER A 1 127 ? 4.289 -10.906 -14.094 1 98.81 127 SER A N 1
ATOM 940 C CA . SER A 1 127 ? 5.105 -11.562 -13.078 1 98.81 127 SER A CA 1
ATOM 941 C C . SER A 1 127 ? 6.566 -11.656 -13.516 1 98.81 127 SER A C 1
ATOM 943 O O . SER A 1 127 ? 7.477 -11.484 -12.703 1 98.81 127 SER A O 1
ATOM 945 N N . GLN A 1 128 ? 6.758 -11.852 -14.781 1 98.88 128 GLN A N 1
ATOM 946 C CA . GLN A 1 128 ? 8.117 -11.867 -15.305 1 98.88 128 GLN A CA 1
ATOM 947 C C . GLN A 1 128 ? 8.75 -10.477 -15.266 1 98.88 128 GLN A C 1
ATOM 949 O O . GLN A 1 128 ? 9.938 -10.336 -14.977 1 98.88 128 GLN A O 1
ATOM 954 N N . LEU A 1 129 ? 7.957 -9.492 -15.586 1 98.88 129 LEU A N 1
ATOM 955 C CA . LEU A 1 129 ? 8.5 -8.133 -15.57 1 98.88 129 LEU A CA 1
ATOM 956 C C . LEU A 1 129 ? 8.875 -7.719 -14.148 1 98.88 129 LEU A C 1
ATOM 958 O O . LEU A 1 129 ? 9.938 -7.137 -13.93 1 98.88 129 LEU A O 1
ATOM 962 N N . VAL A 1 130 ? 7.996 -8.008 -13.219 1 98.88 130 VAL A N 1
ATOM 963 C CA . VAL A 1 130 ? 8.289 -7.574 -11.852 1 98.88 130 VAL A CA 1
ATOM 964 C C . VAL A 1 130 ? 9.539 -8.281 -11.344 1 98.88 130 VAL A C 1
ATOM 966 O O . VAL A 1 130 ? 10.328 -7.695 -10.594 1 98.88 130 VAL A O 1
ATOM 969 N N . ARG A 1 131 ? 9.742 -9.531 -11.688 1 98.88 131 ARG A N 1
ATOM 970 C CA . ARG A 1 131 ? 10.977 -10.242 -11.344 1 98.88 131 ARG A CA 1
ATOM 971 C C . ARG A 1 131 ? 12.188 -9.555 -11.961 1 98.88 131 ARG A C 1
ATOM 973 O O . ARG A 1 131 ? 13.203 -9.352 -11.289 1 98.88 131 ARG A O 1
ATOM 980 N N . SER A 1 132 ? 12.102 -9.266 -13.219 1 98.81 132 SER A N 1
ATOM 981 C CA . SER A 1 132 ? 13.211 -8.641 -13.93 1 98.81 132 SER A CA 1
ATOM 982 C C . SER A 1 132 ? 13.594 -7.309 -13.297 1 98.81 132 SER A C 1
ATOM 984 O O . SER A 1 132 ? 14.781 -7.035 -13.078 1 98.81 132 SER A O 1
ATOM 986 N N . LEU A 1 133 ? 12.625 -6.52 -13 1 98.69 133 LEU A N 1
ATOM 987 C CA . LEU A 1 133 ? 12.883 -5.207 -12.422 1 98.69 133 LEU A CA 1
ATOM 988 C C . LEU A 1 133 ? 13.367 -5.336 -10.977 1 98.69 133 LEU A C 1
ATOM 990 O O . LEU A 1 133 ? 14.188 -4.531 -10.516 1 98.69 133 LEU A O 1
ATOM 994 N N . TYR A 1 134 ? 12.859 -6.371 -10.242 1 98.81 134 TYR A N 1
ATOM 995 C CA . TYR A 1 134 ? 13.383 -6.645 -8.906 1 98.81 134 TYR A CA 1
ATOM 996 C C . TYR A 1 134 ? 14.883 -6.902 -8.945 1 98.81 134 TYR A C 1
ATOM 998 O O . TYR A 1 134 ? 15.617 -6.441 -8.078 1 98.81 134 TYR A O 1
ATOM 1006 N N . LEU A 1 135 ? 15.32 -7.555 -9.93 1 98.5 135 LEU A N 1
ATOM 1007 C CA . LEU A 1 135 ? 16.719 -7.941 -10.055 1 98.5 135 LEU A CA 1
ATOM 1008 C C . LEU A 1 135 ? 17.547 -6.801 -10.648 1 98.5 135 LEU A C 1
ATOM 1010 O O . LEU A 1 135 ? 18.75 -6.949 -10.867 1 98.5 135 LEU A O 1
ATOM 1014 N N . SER A 1 136 ? 16.922 -5.664 -10.93 1 97.5 136 SER A N 1
ATOM 1015 C CA . SER A 1 136 ? 17.609 -4.523 -11.531 1 97.5 136 SER A CA 1
ATOM 1016 C C . SER A 1 136 ? 17.406 -3.258 -10.703 1 97.5 136 SER A C 1
ATOM 1018 O O . SER A 1 136 ? 16.859 -2.266 -11.195 1 97.5 136 SER A O 1
ATOM 1020 N N . PRO A 1 137 ? 18.031 -3.225 -9.523 1 96.44 137 PRO A N 1
ATOM 1021 C CA . PRO A 1 137 ? 17.797 -2.086 -8.633 1 96.44 137 PRO A CA 1
ATOM 1022 C C . PRO A 1 137 ? 18.312 -0.768 -9.211 1 96.44 137 PRO A C 1
ATOM 1024 O O . PRO A 1 137 ? 17.781 0.299 -8.891 1 96.44 137 PRO A O 1
ATOM 1027 N N . SER A 1 138 ? 19.312 -0.795 -10.07 1 95.94 138 SER A N 1
ATOM 1028 C CA . SER A 1 138 ? 19.828 0.43 -10.68 1 95.94 138 SER A CA 1
ATOM 1029 C C . SER A 1 138 ? 18.812 1.029 -11.648 1 95.94 138 SER A C 1
ATOM 1031 O O . SER A 1 138 ? 18.688 2.252 -11.75 1 95.94 138 SER A O 1
ATOM 1033 N N . LYS A 1 139 ? 18.047 0.19 -12.336 1 95.81 139 LYS A N 1
ATOM 1034 C CA . LYS A 1 139 ? 17.047 0.641 -13.297 1 95.81 139 LYS A CA 1
ATOM 1035 C C . LYS A 1 139 ? 15.719 0.96 -12.609 1 95.81 139 LYS A C 1
ATOM 1037 O O . LYS A 1 139 ? 14.992 1.862 -13.031 1 95.81 139 LYS A O 1
ATOM 1042 N N . ALA A 1 140 ? 15.477 0.17 -11.617 1 97.06 140 ALA A N 1
ATOM 1043 C CA . ALA A 1 140 ? 14.242 0.333 -10.859 1 97.06 140 ALA A CA 1
ATOM 1044 C C . ALA A 1 140 ? 14.531 0.489 -9.367 1 97.06 140 ALA A C 1
ATOM 1046 O O . ALA A 1 140 ? 14.297 -0.434 -8.578 1 97.06 140 ALA A O 1
ATOM 1047 N N . PRO A 1 141 ? 14.938 1.703 -8.969 1 97 141 PRO A N 1
ATOM 1048 C CA . PRO A 1 141 ? 15.328 1.891 -7.574 1 97 141 PRO A CA 1
ATOM 1049 C C . PRO A 1 141 ? 14.133 1.948 -6.625 1 97 141 PRO A C 1
ATOM 1051 O O . PRO A 1 141 ? 14.297 1.79 -5.41 1 97 141 PRO A O 1
ATOM 1054 N N . HIS A 1 142 ? 12.93 2.17 -7.168 1 98.06 142 HIS A N 1
ATOM 1055 C CA . HIS A 1 142 ? 11.734 2.318 -6.344 1 98.06 142 HIS A CA 1
ATOM 1056 C C . HIS A 1 142 ? 11 0.991 -6.195 1 98.06 142 HIS A C 1
ATOM 1058 O O . HIS A 1 142 ? 11.195 0.075 -6.996 1 98.06 142 HIS A O 1
ATOM 1064 N N . VAL A 1 143 ? 10.094 0.919 -5.219 1 98.19 143 VAL A N 1
ATOM 1065 C CA . VAL A 1 143 ? 9.492 -0.366 -4.887 1 98.19 143 VAL A CA 1
ATOM 1066 C C . VAL A 1 143 ? 8.078 -0.433 -5.457 1 98.19 143 VAL A C 1
ATOM 1068 O O . VAL A 1 143 ? 7.426 -1.479 -5.398 1 98.19 143 VAL A O 1
ATOM 1071 N N . PHE A 1 144 ? 7.57 0.6 -6.012 1 98.88 144 PHE A N 1
ATOM 1072 C CA . PHE A 1 144 ? 6.219 0.651 -6.562 1 98.88 144 PHE A CA 1
ATOM 1073 C C . PHE A 1 144 ? 6.172 1.55 -7.793 1 98.88 144 PHE A C 1
ATOM 1075 O O . PHE A 1 144 ? 6.352 2.764 -7.688 1 98.88 144 PHE A O 1
ATOM 1082 N N . LEU A 1 145 ? 5.902 0.939 -8.992 1 98.75 145 LEU A N 1
ATOM 1083 C CA . LEU A 1 145 ? 5.953 1.663 -10.258 1 98.75 145 LEU A CA 1
ATOM 1084 C C . LEU A 1 145 ? 4.668 1.454 -11.055 1 98.75 145 LEU A C 1
ATOM 1086 O O . LEU A 1 145 ? 4.109 0.355 -11.062 1 98.75 145 LEU A O 1
ATOM 1090 N N . SER A 1 146 ? 4.215 2.465 -11.672 1 98.19 146 SER A N 1
ATOM 1091 C CA . SER A 1 146 ? 3.09 2.367 -12.602 1 98.19 146 SER A CA 1
ATOM 1092 C C . SER A 1 146 ? 3.564 2.131 -14.031 1 98.19 146 SER A C 1
ATOM 1094 O O . SER A 1 146 ? 4.766 2.18 -14.305 1 98.19 146 SER A O 1
ATOM 1096 N N . ALA A 1 147 ? 2.619 1.917 -14.93 1 95.06 147 ALA A N 1
ATOM 1097 C CA . ALA A 1 147 ? 2.873 1.54 -16.328 1 95.06 147 ALA A CA 1
ATOM 1098 C C . ALA A 1 147 ? 3.738 2.582 -17.016 1 95.06 147 ALA A C 1
ATOM 1100 O O . ALA A 1 147 ? 4.574 2.242 -17.859 1 95.06 147 ALA A O 1
ATOM 1101 N N . THR A 1 148 ? 3.543 3.82 -16.734 1 85.44 148 THR A N 1
ATOM 1102 C CA . THR A 1 148 ? 4.219 4.91 -17.438 1 85.44 148 THR A CA 1
ATOM 1103 C C . THR A 1 148 ? 5.715 4.625 -17.562 1 85.44 148 THR A C 1
ATOM 1105 O O . THR A 1 148 ? 6.262 4.641 -18.656 1 85.44 148 THR A O 1
ATOM 1108 N N . HIS A 1 149 ? 6.324 4.234 -16.5 1 90.94 149 HIS A N 1
ATOM 1109 C CA . HIS A 1 149 ? 7.762 3.996 -16.547 1 90.94 149 HIS A CA 1
ATOM 1110 C C . HIS A 1 149 ? 8.07 2.504 -16.609 1 90.94 149 HIS A C 1
ATOM 1112 O O . HIS A 1 149 ? 9.039 2.092 -17.25 1 90.94 149 HIS A O 1
ATOM 1118 N N . ALA A 1 150 ? 7.262 1.751 -16 1 96.69 150 ALA A N 1
ATOM 1119 C CA . ALA A 1 150 ? 7.527 0.316 -15.945 1 96.69 150 ALA A CA 1
ATOM 1120 C C . ALA A 1 150 ? 7.559 -0.298 -17.344 1 96.69 150 ALA A C 1
ATOM 1122 O O . ALA A 1 150 ? 8.367 -1.183 -17.625 1 96.69 150 ALA A O 1
ATOM 1123 N N . GLU A 1 151 ? 6.691 0.112 -18.203 1 97.75 151 GLU A N 1
ATOM 1124 C CA . GLU A 1 151 ? 6.645 -0.466 -19.547 1 97.75 151 GLU A CA 1
ATOM 1125 C C . GLU A 1 151 ? 7.809 0.027 -20.406 1 97.75 151 GLU A C 1
ATOM 1127 O O . GLU A 1 151 ? 8.281 -0.687 -21.297 1 97.75 151 GLU A O 1
ATOM 1132 N N . GLU A 1 152 ? 8.266 1.256 -20.109 1 97.12 152 GLU A N 1
ATOM 1133 C CA . GLU A 1 152 ? 9.508 1.699 -20.734 1 97.12 152 GLU A CA 1
ATOM 1134 C C . GLU A 1 152 ? 10.688 0.833 -20.297 1 97.12 152 GLU A C 1
ATOM 1136 O O . GLU A 1 152 ? 11.508 0.44 -21.125 1 97.12 152 GLU A O 1
ATOM 1141 N N . LEU A 1 153 ? 10.734 0.574 -19.031 1 97.75 153 LEU A N 1
ATOM 1142 C CA . LEU A 1 153 ? 11.789 -0.282 -18.5 1 97.75 153 LEU A CA 1
ATOM 1143 C C . LEU A 1 153 ? 11.68 -1.693 -19.078 1 97.75 153 LEU A C 1
ATOM 1145 O O . LEU A 1 153 ? 12.695 -2.359 -19.297 1 97.75 153 LEU A O 1
ATOM 1149 N N . ALA A 1 154 ? 10.461 -2.1 -19.297 1 98.38 154 ALA A N 1
ATOM 1150 C CA . ALA A 1 154 ? 10.242 -3.42 -19.875 1 98.38 154 ALA A CA 1
ATOM 1151 C C . ALA A 1 154 ? 10.953 -3.547 -21.219 1 98.38 154 ALA A C 1
ATOM 1153 O O . ALA A 1 154 ? 11.617 -4.555 -21.484 1 98.38 154 ALA A O 1
ATOM 1154 N N . VAL A 1 155 ? 10.812 -2.533 -22.016 1 97.75 155 VAL A N 1
ATOM 1155 C CA . VAL A 1 155 ? 11.461 -2.525 -23.312 1 97.75 155 VAL A CA 1
ATOM 1156 C C . VAL A 1 155 ? 12.977 -2.594 -23.141 1 97.75 155 VAL A C 1
ATOM 1158 O O . VAL A 1 155 ? 13.656 -3.35 -23.844 1 97.75 155 VAL A O 1
ATOM 1161 N N . GLN A 1 156 ? 13.461 -1.843 -22.203 1 97 156 GLN A N 1
ATOM 1162 C CA . GLN A 1 156 ? 14.891 -1.838 -21.938 1 97 156 GLN A CA 1
ATOM 1163 C C . GLN A 1 156 ? 15.367 -3.207 -21.453 1 97 156 GLN A C 1
ATOM 1165 O O . GLN A 1 156 ? 16.516 -3.598 -21.719 1 97 156 GLN A O 1
ATOM 1170 N N . GLU A 1 157 ? 14.492 -3.936 -20.766 1 97.44 157 GLU A N 1
ATOM 1171 C CA . GLU A 1 157 ? 14.82 -5.254 -20.234 1 97.44 157 GLU A CA 1
ATOM 1172 C C . GLU A 1 157 ? 14.625 -6.34 -21.281 1 97.44 157 GLU A C 1
ATOM 1174 O O . GLU A 1 157 ? 14.766 -7.527 -20.984 1 97.44 157 GLU A O 1
ATOM 1179 N N . GLY A 1 158 ? 14.125 -6 -22.484 1 97.56 158 GLY A N 1
ATOM 1180 C CA . GLY A 1 158 ? 14.031 -6.938 -23.578 1 97.56 158 GLY A CA 1
ATOM 1181 C C . GLY A 1 158 ? 12.656 -7.566 -23.719 1 97.56 158 GLY A C 1
ATOM 1182 O O . GLY A 1 158 ? 12.477 -8.523 -24.469 1 97.56 158 GLY A O 1
ATOM 1183 N N . PHE A 1 159 ? 11.719 -7.016 -22.984 1 97.56 159 PHE A N 1
ATOM 1184 C CA . PHE A 1 159 ? 10.359 -7.539 -23.094 1 97.56 159 PHE A CA 1
ATOM 1185 C C . PHE A 1 159 ? 9.695 -7.039 -24.375 1 97.56 159 PHE A C 1
ATOM 1187 O O . PHE A 1 159 ? 9.883 -5.887 -24.766 1 97.56 159 PHE A O 1
ATOM 1194 N N . GLU A 1 160 ? 8.93 -7.879 -24.953 1 95.69 160 GLU A N 1
ATOM 1195 C CA . GLU A 1 160 ? 8.039 -7.457 -26.031 1 95.69 160 GLU A CA 1
ATOM 1196 C C . GLU A 1 160 ? 6.703 -6.965 -25.5 1 95.69 160 GLU A C 1
ATOM 1198 O O . GLU A 1 160 ? 6.062 -7.648 -24.688 1 95.69 160 GLU A O 1
ATOM 1203 N N . LEU A 1 161 ? 6.348 -5.801 -25.922 1 97.25 161 LEU A N 1
ATOM 1204 C CA . LEU A 1 161 ? 5.039 -5.281 -25.547 1 97.25 161 LEU A CA 1
ATOM 1205 C C . LEU A 1 161 ? 3.945 -5.871 -26.438 1 97.25 161 LEU A C 1
ATOM 1207 O O . LEU A 1 161 ? 4.148 -6.051 -27.641 1 97.25 161 LEU A O 1
ATOM 1211 N N . VAL A 1 162 ? 2.865 -6.148 -25.828 1 96.69 162 VAL A N 1
ATOM 1212 C CA . VAL A 1 162 ? 1.787 -6.762 -26.594 1 96.69 162 VAL A CA 1
ATOM 1213 C C . VAL A 1 162 ? 0.66 -5.754 -26.797 1 96.69 162 VAL A C 1
ATOM 1215 O O . VAL A 1 162 ? 0.578 -4.75 -26.094 1 96.69 162 VAL A O 1
ATOM 1218 N N . ASP A 1 163 ? -0.163 -6.078 -27.781 1 95 163 ASP A N 1
ATOM 1219 C CA . ASP A 1 163 ? -1.367 -5.285 -28.016 1 95 163 ASP A CA 1
ATOM 1220 C C . ASP A 1 163 ? -2.461 -5.641 -27.016 1 95 163 ASP A C 1
ATOM 1222 O O . ASP A 1 163 ? -2.492 -6.758 -26.5 1 95 163 ASP A O 1
ATOM 1226 N N . ALA A 1 164 ? -3.375 -4.75 -26.891 1 92.25 164 ALA A N 1
ATOM 1227 C CA . ALA A 1 164 ? -4.488 -4.965 -25.969 1 92.25 164 ALA A CA 1
ATOM 1228 C C . ALA A 1 164 ? -5.281 -6.215 -26.344 1 92.25 164 ALA A C 1
ATOM 1230 O O . ALA A 1 164 ? -5.891 -6.855 -25.484 1 92.25 164 ALA A O 1
ATOM 1231 N N . SER A 1 165 ? -5.23 -6.605 -27.578 1 93 165 SER A N 1
ATOM 1232 C CA . SER A 1 165 ? -5.98 -7.75 -28.078 1 93 165 SER A CA 1
ATOM 1233 C C . SER A 1 165 ? -5.484 -9.047 -27.438 1 93 165 SER A C 1
ATOM 1235 O O . SER A 1 165 ? -6.207 -10.047 -27.422 1 93 165 SER A O 1
ATOM 1237 N N . TYR A 1 166 ? -4.277 -8.984 -26.969 1 93.88 166 TYR A N 1
ATOM 1238 C CA . TYR A 1 166 ? -3.734 -10.172 -26.328 1 93.88 166 TYR A CA 1
ATOM 1239 C C . TYR A 1 166 ? -4.555 -10.555 -25.109 1 93.88 166 TYR A C 1
ATOM 1241 O O . TYR A 1 166 ? -4.703 -11.734 -24.781 1 93.88 166 TYR A O 1
ATOM 1249 N N . PHE A 1 167 ? -5.066 -9.57 -24.453 1 94.56 167 PHE A N 1
ATOM 1250 C CA . PHE A 1 167 ? -5.738 -9.789 -23.172 1 94.56 167 PHE A CA 1
ATOM 1251 C C . PHE A 1 167 ? -7.227 -10.047 -23.391 1 94.56 167 PHE A C 1
ATOM 1253 O O . PHE A 1 167 ? -7.918 -10.508 -22.484 1 94.56 167 PHE A O 1
ATOM 1260 N N . PHE A 1 168 ? -7.715 -9.875 -24.547 1 92.56 168 PHE A N 1
ATOM 1261 C CA . PHE A 1 168 ? -9.141 -9.883 -24.844 1 92.56 168 PHE A CA 1
ATOM 1262 C C . PHE A 1 168 ? -9.703 -11.297 -24.797 1 92.56 168 PHE A C 1
ATOM 1264 O O . PHE A 1 168 ? -9.062 -12.242 -25.266 1 92.56 168 PHE A O 1
ATOM 1271 N N . SER A 1 169 ? -10.836 -11.352 -24.203 1 91.12 169 SER A N 1
ATOM 1272 C CA . SER A 1 169 ? -11.711 -12.508 -24.344 1 91.12 169 SER A CA 1
ATOM 1273 C C . SER A 1 169 ? -13.172 -12.086 -24.469 1 91.12 169 SER A C 1
ATOM 1275 O O . SER A 1 169 ? -13.609 -11.156 -23.781 1 91.12 169 SER A O 1
ATOM 1277 N N . LEU A 1 170 ? -13.852 -12.742 -25.281 1 90.5 170 LEU A N 1
ATOM 1278 C CA . LEU A 1 170 ? -15.266 -12.43 -25.484 1 90.5 170 LEU A CA 1
ATOM 1279 C C . LEU A 1 170 ? -16.047 -12.578 -24.188 1 90.5 170 LEU A C 1
ATOM 1281 O O . LEU A 1 170 ? -16.922 -11.773 -23.891 1 90.5 170 LEU A O 1
ATOM 1285 N N . LYS A 1 171 ? -15.695 -13.562 -23.5 1 88.62 171 LYS A N 1
ATOM 1286 C CA . LYS A 1 171 ? -16.375 -13.805 -22.219 1 88.62 171 LYS A CA 1
ATOM 1287 C C . LYS A 1 171 ? -16.234 -12.602 -21.297 1 88.62 171 LYS A C 1
ATOM 1289 O O . LYS A 1 171 ? -17.234 -12.141 -20.719 1 88.62 171 LYS A O 1
ATOM 1294 N N . ARG A 1 172 ? -15.047 -12.133 -21.109 1 93 172 ARG A N 1
ATOM 1295 C CA . ARG A 1 172 ? -14.805 -11.016 -20.203 1 93 172 ARG A CA 1
ATOM 1296 C C . ARG A 1 172 ? -15.43 -9.734 -20.734 1 93 172 ARG A C 1
ATOM 1298 O O . ARG A 1 172 ? -15.875 -8.891 -19.953 1 93 172 ARG A O 1
ATOM 1305 N N . TRP A 1 173 ? -15.453 -9.578 -22.031 1 93.88 173 TRP A N 1
ATOM 1306 C CA . TRP A 1 173 ? -16.094 -8.422 -22.625 1 93.88 173 TRP A CA 1
ATOM 1307 C C . TRP A 1 173 ? -17.609 -8.43 -22.359 1 93.88 173 TRP A C 1
ATOM 1309 O O . TRP A 1 173 ? -18.188 -7.41 -22 1 93.88 173 TRP A O 1
ATOM 1319 N N . LYS A 1 174 ? -18.203 -9.555 -22.531 1 93.12 174 LYS A N 1
ATOM 1320 C CA . LYS A 1 174 ? -19.641 -9.695 -22.25 1 93.12 174 LYS A CA 1
ATOM 1321 C C . LYS A 1 174 ? -19.938 -9.344 -20.797 1 93.12 174 LYS A C 1
ATOM 1323 O O . LYS A 1 174 ? -20.906 -8.633 -20.516 1 93.12 174 LYS A O 1
ATOM 1328 N N . GLU A 1 175 ? -19.109 -9.859 -19.922 1 91.75 175 GLU A N 1
ATOM 1329 C CA . GLU A 1 175 ? -19.281 -9.547 -18.5 1 91.75 175 GLU A CA 1
ATOM 1330 C C . GLU A 1 175 ? -19.172 -8.047 -18.25 1 91.75 175 GLU A C 1
ATOM 1332 O O . GLU A 1 175 ? -19.953 -7.488 -17.469 1 91.75 175 GLU A O 1
ATOM 1337 N N . HIS A 1 176 ? -18.234 -7.426 -18.875 1 94.75 176 HIS A N 1
ATOM 1338 C CA . HIS A 1 176 ? -18.016 -5.984 -18.766 1 94.75 176 HIS A CA 1
ATOM 1339 C C . HIS A 1 176 ? -19.25 -5.215 -19.234 1 94.75 176 HIS A C 1
ATOM 1341 O O . HIS A 1 176 ? -19.797 -4.398 -18.484 1 94.75 176 HIS A O 1
ATOM 1347 N N . ARG A 1 177 ? -19.703 -5.551 -20.375 1 95.38 177 ARG A N 1
ATOM 1348 C CA . ARG A 1 177 ? -20.812 -4.828 -21 1 95.38 177 ARG A CA 1
ATOM 1349 C C . ARG A 1 177 ? -22.125 -5.078 -20.234 1 95.38 177 ARG A C 1
ATOM 1351 O O . ARG A 1 177 ? -22.844 -4.133 -19.906 1 95.38 177 ARG A O 1
ATOM 1358 N N . GLU A 1 178 ? -22.391 -6.301 -19.922 1 93.75 178 GLU A N 1
ATOM 1359 C CA . GLU A 1 178 ? -23.609 -6.652 -19.188 1 93.75 178 GLU A CA 1
ATOM 1360 C C . GLU A 1 178 ? -23.609 -6.008 -17.797 1 93.75 178 GLU A C 1
ATOM 1362 O O . GLU A 1 178 ? -24.656 -5.555 -17.328 1 93.75 178 GLU A O 1
ATOM 1367 N N . GLY A 1 179 ? -22.469 -6.012 -17.234 1 93.44 179 GLY A N 1
ATOM 1368 C CA . GLY A 1 179 ? -22.359 -5.402 -15.922 1 93.44 179 GLY A CA 1
ATOM 1369 C C . GLY A 1 179 ? -22.688 -3.92 -15.922 1 93.44 179 GLY A C 1
ATOM 1370 O O . GLY A 1 179 ? -23.109 -3.369 -14.906 1 93.44 179 GLY A O 1
ATOM 1371 N N . LEU A 1 180 ? -22.562 -3.275 -17.047 1 94.88 180 LEU A N 1
ATOM 1372 C CA . LEU A 1 180 ? -22.844 -1.848 -17.156 1 94.88 180 LEU A CA 1
ATOM 1373 C C . LEU A 1 180 ? -24.219 -1.611 -17.781 1 94.88 180 LEU A C 1
ATOM 1375 O O . LEU A 1 180 ? -24.609 -0.465 -18.016 1 94.88 180 LEU A O 1
ATOM 1379 N N . GLY A 1 181 ? -24.844 -2.65 -18.062 1 94 181 GLY A N 1
ATOM 1380 C CA . GLY A 1 181 ? -26.141 -2.547 -18.703 1 94 181 GLY A CA 1
ATOM 1381 C C . GLY A 1 181 ? -26.047 -2.156 -20.172 1 94 181 GLY A C 1
ATOM 1382 O O . GLY A 1 181 ? -26.969 -1.545 -20.719 1 94 181 GLY A O 1
ATOM 1383 N N . LEU A 1 182 ? -25 -2.473 -20.828 1 93 182 LEU A N 1
ATOM 1384 C CA . LEU A 1 182 ? -24.75 -2.117 -22.219 1 93 182 LEU A CA 1
ATOM 1385 C C . LEU A 1 182 ? -24.844 -3.346 -23.109 1 93 182 LEU A C 1
ATOM 1387 O O . LEU A 1 182 ? -24.625 -4.473 -22.656 1 93 182 LEU A O 1
ATOM 1391 N N . PRO A 1 183 ? -25.094 -3.09 -24.406 1 91.5 183 PRO A N 1
ATOM 1392 C CA . PRO A 1 183 ? -25.016 -4.207 -25.344 1 91.5 183 PRO A CA 1
ATOM 1393 C C . PRO A 1 183 ? -23.594 -4.699 -25.562 1 91.5 183 PRO A C 1
ATOM 1395 O O . PRO A 1 183 ? -22.641 -3.914 -25.469 1 91.5 183 PRO A O 1
ATOM 1398 N N . VAL A 1 184 ? -23.484 -5.965 -25.859 1 86.25 184 VAL A N 1
ATOM 1399 C CA . VAL A 1 184 ? -22.188 -6.598 -26.047 1 86.25 184 VAL A CA 1
ATOM 1400 C C . VAL A 1 184 ? -21.453 -5.941 -27.219 1 86.25 184 VAL A C 1
ATOM 1402 O O . VAL A 1 184 ? -20.234 -5.777 -27.188 1 86.25 184 VAL A O 1
ATOM 1405 N N . LEU A 1 185 ? -22.25 -5.523 -28.266 1 85.62 185 LEU A N 1
ATOM 1406 C CA . LEU A 1 185 ? -21.656 -4.828 -29.406 1 85.62 185 LEU A CA 1
ATOM 1407 C C . LEU A 1 185 ? -21.594 -3.324 -29.156 1 85.62 185 LEU A C 1
ATOM 1409 O O . LEU A 1 185 ? -22.438 -2.773 -28.438 1 85.62 185 LEU A O 1
ATOM 1413 N N . PRO A 1 186 ? -20.406 -2.77 -29.703 1 83.69 186 PRO A N 1
ATOM 1414 C CA . PRO A 1 186 ? -19.344 -3.318 -30.547 1 83.69 186 PRO A CA 1
ATOM 1415 C C . PRO A 1 186 ? -18.25 -4.008 -29.734 1 83.69 186 PRO A C 1
ATOM 1417 O O . PRO A 1 186 ? -18.109 -3.75 -28.531 1 83.69 186 PRO A O 1
ATOM 1420 N N . LEU A 1 187 ? -17.719 -4.906 -30.406 1 81.44 187 LEU A N 1
ATOM 1421 C CA . LEU A 1 187 ? -16.484 -5.445 -29.844 1 81.44 187 LEU A CA 1
ATOM 1422 C C . LEU A 1 187 ? -15.344 -4.441 -29.969 1 81.44 187 LEU A C 1
ATOM 1424 O O . LEU A 1 187 ? -15.383 -3.551 -30.828 1 81.44 187 LEU A O 1
ATOM 1428 N N . PRO A 1 188 ? -14.336 -4.582 -29.047 1 75.94 188 PRO A N 1
ATOM 1429 C CA . PRO A 1 188 ? -13.195 -3.682 -29.219 1 75.94 188 PRO A CA 1
ATOM 1430 C C . PRO A 1 188 ? -12.484 -3.875 -30.562 1 75.94 188 PRO A C 1
ATOM 1432 O O . PRO A 1 188 ? -12.523 -4.969 -31.141 1 75.94 188 PRO A O 1
ATOM 1435 N N . SER A 1 189 ? -12.078 -2.832 -31.188 1 60.16 189 SER A N 1
ATOM 1436 C CA . SER A 1 189 ? -11.531 -2.826 -32.531 1 60.16 189 SER A CA 1
ATOM 1437 C C . SER A 1 189 ? -10.523 -3.949 -32.719 1 60.16 189 SER A C 1
ATOM 1439 O O . SER A 1 189 ? -10.422 -4.527 -33.812 1 60.16 189 SER A O 1
ATOM 1441 N N . GLU A 1 190 ? -9.664 -4.254 -31.797 1 58.91 190 GLU A N 1
ATOM 1442 C CA . GLU A 1 190 ? -8.57 -5.195 -32 1 58.91 190 GLU A CA 1
ATOM 1443 C C . GLU A 1 190 ? -8.977 -6.609 -31.594 1 58.91 190 GLU A C 1
ATOM 1445 O O . GLU A 1 190 ? -8.141 -7.516 -31.562 1 58.91 190 GLU A O 1
ATOM 1450 N N . ALA A 1 191 ? -10.219 -6.828 -31.359 1 60.06 191 ALA A N 1
ATOM 1451 C CA . ALA A 1 191 ? -10.672 -8.133 -30.891 1 60.06 191 ALA A CA 1
ATOM 1452 C C . ALA A 1 191 ? -10.664 -9.148 -32.031 1 60.06 191 ALA A C 1
ATOM 1454 O O . ALA A 1 191 ? -11.289 -8.93 -33.094 1 60.06 191 ALA A O 1
ATOM 1455 N N . GLU A 1 192 ? -9.578 -9.867 -32.219 1 49.97 192 GLU A N 1
ATOM 1456 C CA . GLU A 1 192 ? -9.68 -11.016 -33.094 1 49.97 192 GLU A CA 1
ATOM 1457 C C . GLU A 1 192 ? -10.594 -12.086 -32.531 1 49.97 192 GLU A C 1
ATOM 1459 O O . GLU A 1 192 ? -10.398 -12.531 -31.391 1 49.97 192 GLU A O 1
ATOM 1464 N N . THR A 1 193 ? -11.859 -11.938 -32.781 1 48.12 193 THR A N 1
ATOM 1465 C CA . THR A 1 193 ? -12.859 -12.859 -32.25 1 48.12 193 THR A CA 1
ATOM 1466 C C . THR A 1 193 ? -12.422 -14.305 -32.438 1 48.12 193 THR A C 1
ATOM 1468 O O . THR A 1 193 ? -12.523 -14.852 -33.531 1 48.12 193 THR A O 1
ATOM 1471 N N . ASP A 1 194 ? -11.273 -14.633 -32.125 1 40.25 194 ASP A N 1
ATOM 1472 C CA . ASP A 1 194 ? -11.211 -16.094 -32.219 1 40.25 194 ASP A CA 1
ATOM 1473 C C . ASP A 1 194 ? -12.367 -16.734 -31.453 1 40.25 194 ASP A C 1
ATOM 1475 O O . ASP A 1 194 ? -12.914 -16.125 -30.516 1 40.25 194 ASP A O 1
ATOM 1479 N N . GLY A 1 195 ? -13.047 -17.734 -31.969 1 36.75 195 GLY A N 1
ATOM 1480 C CA . GLY A 1 195 ? -14.203 -18.562 -31.688 1 36.75 195 GLY A CA 1
ATOM 1481 C C . GLY A 1 195 ? -14.297 -18.969 -30.234 1 36.75 195 GLY A C 1
ATOM 1482 O O . GLY A 1 195 ? -14.953 -19.969 -29.906 1 36.75 195 GLY A O 1
ATOM 1483 N N . ASP A 1 196 ? -13.328 -18.734 -29.5 1 39.47 196 ASP A N 1
ATOM 1484 C CA . ASP A 1 196 ? -13.555 -19.469 -28.266 1 39.47 196 ASP A CA 1
ATOM 1485 C C . ASP A 1 196 ? -14.758 -18.922 -27.5 1 39.47 196 ASP A C 1
ATOM 1487 O O . ASP A 1 196 ? -14.734 -17.766 -27.047 1 39.47 196 ASP A O 1
ATOM 1491 N N . GLU A 1 197 ? -15.984 -19.234 -27.812 1 36.25 197 GLU A N 1
ATOM 1492 C CA . GLU A 1 197 ? -17.359 -18.938 -27.406 1 36.25 197 GLU A CA 1
ATOM 1493 C C . GLU A 1 197 ? -17.453 -18.688 -25.906 1 36.25 197 GLU A C 1
ATOM 1495 O O . GLU A 1 197 ? -16.469 -18.844 -25.188 1 36.25 197 GLU A O 1
ATOM 1500 N N . ASP A 1 198 ? -18.609 -19.406 -25.266 1 35.56 198 ASP A N 1
ATOM 1501 C CA . ASP A 1 198 ? -19.797 -19.109 -24.484 1 35.56 198 ASP A CA 1
ATOM 1502 C C . ASP A 1 198 ? -19.438 -18.812 -23.016 1 35.56 198 ASP A C 1
ATOM 1504 O O . ASP A 1 198 ? -19.797 -17.766 -22.484 1 35.56 198 ASP A O 1
ATOM 1508 N N . GLU A 1 199 ? -19.906 -19.828 -22.172 1 33.5 199 GLU A N 1
ATOM 1509 C CA . GLU A 1 199 ? -20.844 -19.875 -21.047 1 33.5 199 GLU A CA 1
ATOM 1510 C C . GLU A 1 199 ? -20.156 -19.594 -19.719 1 33.5 199 GLU A C 1
ATOM 1512 O O . GLU A 1 199 ? -20.609 -20.031 -18.672 1 33.5 199 GLU A O 1
ATOM 1517 N N . LEU A 1 200 ? -18.891 -19.141 -19.688 1 37.62 200 LEU A N 1
ATOM 1518 C CA . LEU A 1 200 ? -18.5 -19.312 -18.297 1 37.62 200 LEU A CA 1
ATOM 1519 C C . LEU A 1 200 ? -18.953 -18.109 -17.469 1 37.62 200 LEU A C 1
ATOM 1521 O O . LEU A 1 200 ? -18.625 -16.969 -17.797 1 37.62 200 LEU A O 1
ATOM 1525 N N . GLY A 1 201 ? -20.109 -18.078 -16.781 1 34.25 201 GLY A N 1
ATOM 1526 C CA . GLY A 1 201 ? -20.844 -17.141 -15.953 1 34.25 201 GLY A CA 1
ATOM 1527 C C . GLY A 1 201 ? -19.953 -16.406 -14.969 1 34.25 201 GLY A C 1
ATOM 1528 O O . GLY A 1 201 ? -20.156 -15.211 -14.719 1 34.25 201 GLY A O 1
ATOM 1529 N N . MET A 1 202 ? -19.5 -17.031 -13.93 1 41.72 202 MET A N 1
ATOM 1530 C CA . MET A 1 202 ? -19.359 -16.297 -12.672 1 41.72 202 MET A CA 1
ATOM 1531 C C . MET A 1 202 ? -18.141 -15.375 -12.711 1 41.72 202 MET A C 1
ATOM 1533 O O . MET A 1 202 ? -17.172 -15.648 -13.43 1 41.72 202 MET A O 1
ATOM 1537 N N . ASN A 1 203 ? -18.359 -14.07 -12.281 1 46.72 203 ASN A N 1
ATOM 1538 C CA . ASN A 1 203 ? -17.422 -12.945 -12.211 1 46.72 203 ASN A CA 1
ATOM 1539 C C . ASN A 1 203 ? -16.172 -13.297 -11.422 1 46.72 203 ASN A C 1
ATOM 1541 O O . ASN A 1 203 ? -16.219 -13.445 -10.203 1 46.72 203 ASN A O 1
ATOM 1545 N N . PRO A 1 204 ? -15.156 -13.797 -11.977 1 48.94 204 PRO A N 1
ATOM 1546 C CA . PRO A 1 204 ? -13.93 -14.141 -11.242 1 48.94 204 PRO A CA 1
ATOM 1547 C C . PRO A 1 204 ? -13.266 -12.93 -10.602 1 48.94 204 PRO A C 1
ATOM 1549 O O . PRO A 1 204 ? -13.258 -11.844 -11.188 1 48.94 204 PRO A O 1
ATOM 1552 N N . LYS A 1 205 ? -13.281 -12.57 -9.25 1 54.66 205 LYS A N 1
ATOM 1553 C CA . LYS A 1 205 ? -12.398 -11.617 -8.586 1 54.66 205 LYS A CA 1
ATOM 1554 C C . LYS A 1 205 ? -10.938 -11.969 -8.82 1 54.66 205 LYS A C 1
ATOM 1556 O O . LYS A 1 205 ? -10.383 -12.828 -8.141 1 54.66 205 LYS A O 1
ATOM 1561 N N . GLY A 1 206 ? -10.422 -12.047 -10.07 1 73.44 206 GLY A N 1
ATOM 1562 C CA . GLY A 1 206 ? -9.359 -12.852 -10.656 1 73.44 206 GLY A CA 1
ATOM 1563 C C . GLY A 1 206 ? -7.973 -12.328 -10.336 1 73.44 206 GLY A C 1
ATOM 1564 O O . GLY A 1 206 ? -7.586 -11.25 -10.789 1 73.44 206 GLY A O 1
ATOM 1565 N N . THR A 1 207 ? -7.344 -12.602 -9.188 1 96.69 207 THR A N 1
ATOM 1566 C CA . THR A 1 207 ? -5.953 -12.531 -8.758 1 96.69 207 THR A CA 1
ATOM 1567 C C . THR A 1 207 ? -5.371 -13.938 -8.594 1 96.69 207 THR A C 1
ATOM 1569 O O . THR A 1 207 ? -6.043 -14.836 -8.086 1 96.69 207 THR A O 1
ATOM 1572 N N . VAL A 1 208 ? -4.203 -14.156 -9.164 1 98.62 208 VAL A N 1
ATOM 1573 C CA . VAL A 1 208 ? -3.494 -15.414 -8.984 1 98.62 208 VAL A CA 1
ATOM 1574 C C . VAL A 1 208 ? -2.219 -15.188 -8.18 1 98.62 208 VAL A C 1
ATOM 1576 O O . VAL A 1 208 ? -1.736 -14.055 -8.078 1 98.62 208 VAL A O 1
ATOM 1579 N N . GLY A 1 209 ? -1.731 -16.266 -7.586 1 98.81 209 GLY A N 1
ATOM 1580 C CA . GLY A 1 209 ? -0.535 -16.094 -6.777 1 98.81 209 GLY A CA 1
ATOM 1581 C C . GLY A 1 209 ? 0.158 -17.406 -6.453 1 98.81 209 GLY A C 1
ATOM 1582 O O . GLY A 1 209 ? -0.397 -18.484 -6.688 1 98.81 209 GLY A O 1
ATOM 1583 N N . ALA A 1 210 ? 1.349 -17.266 -6 1 98.94 210 ALA A N 1
ATOM 1584 C CA . ALA A 1 210 ? 2.186 -18.375 -5.559 1 98.94 210 ALA A CA 1
ATOM 1585 C C . ALA A 1 210 ? 3.08 -17.969 -4.395 1 98.94 210 ALA A C 1
ATOM 1587 O O . ALA A 1 210 ? 3.559 -16.828 -4.348 1 98.94 210 ALA A O 1
ATOM 1588 N N . VAL A 1 211 ? 3.273 -18.812 -3.473 1 98.88 211 VAL A N 1
ATOM 1589 C CA . VAL A 1 211 ? 4.273 -18.703 -2.416 1 98.88 211 VAL A CA 1
ATOM 1590 C C . VAL A 1 211 ? 5.168 -19.938 -2.42 1 98.88 211 VAL A C 1
ATOM 1592 O O . VAL A 1 211 ? 4.68 -21.062 -2.332 1 98.88 211 VAL A O 1
ATOM 1595 N N . ALA A 1 212 ? 6.457 -19.719 -2.479 1 98.06 212 ALA A N 1
ATOM 1596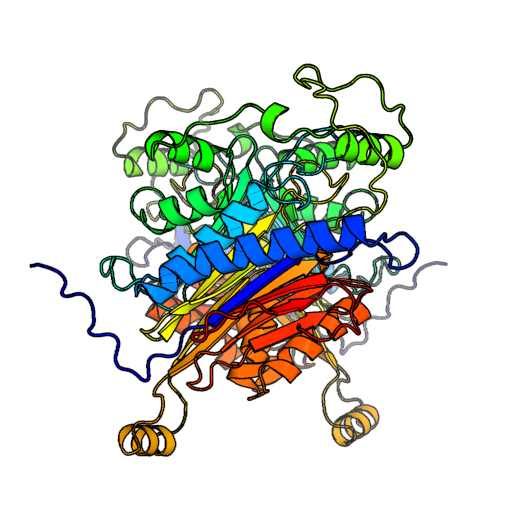 C CA . ALA A 1 212 ? 7.402 -20.828 -2.604 1 98.06 212 ALA A CA 1
ATOM 1597 C C . ALA A 1 212 ? 8.469 -20.766 -1.512 1 98.06 212 ALA A C 1
ATOM 1599 O O . ALA A 1 212 ? 8.898 -19.672 -1.115 1 98.06 212 ALA A O 1
ATOM 1600 N N . LEU A 1 213 ? 8.836 -21.859 -1.05 1 96.25 213 LEU A N 1
ATOM 1601 C CA . LEU A 1 213 ? 10 -22.078 -0.202 1 96.25 213 LEU A CA 1
ATOM 1602 C C . LEU A 1 213 ? 11.047 -22.922 -0.926 1 96.25 213 LEU A C 1
ATOM 1604 O O . LEU A 1 213 ? 10.75 -24.031 -1.389 1 96.25 213 LEU A O 1
ATOM 1608 N N . ASP A 1 214 ? 12.258 -22.391 -1.044 1 95 214 ASP A N 1
ATOM 1609 C CA . ASP A 1 214 ? 13.289 -23.172 -1.711 1 95 214 ASP A CA 1
ATOM 1610 C C . ASP A 1 214 ? 14.188 -23.875 -0.695 1 95 214 ASP A C 1
ATOM 1612 O O . ASP A 1 214 ? 13.984 -23.734 0.514 1 95 214 ASP A O 1
ATOM 1616 N N . ILE A 1 215 ? 15.117 -24.625 -1.132 1 92.38 215 ILE A N 1
ATOM 1617 C CA . ILE A 1 215 ? 15.906 -25.516 -0.291 1 92.38 215 ILE A CA 1
ATOM 1618 C C . ILE A 1 215 ? 16.844 -24.688 0.594 1 92.38 215 ILE A C 1
ATOM 1620 O O . ILE A 1 215 ? 17.422 -25.219 1.549 1 92.38 215 ILE A O 1
ATOM 1624 N N . ARG A 1 216 ? 17.031 -23.438 0.265 1 92.12 216 ARG A N 1
ATOM 1625 C CA . ARG A 1 216 ? 17.922 -22.578 1.041 1 92.12 216 ARG A CA 1
ATOM 1626 C C . ARG A 1 216 ? 17.156 -21.812 2.119 1 92.12 216 ARG A C 1
ATOM 1628 O O . ARG A 1 216 ? 17.75 -21.047 2.877 1 92.12 216 ARG A O 1
ATOM 1635 N N . GLY A 1 217 ? 15.836 -21.953 2.098 1 91.12 217 GLY A N 1
ATOM 1636 C CA . GLY A 1 217 ? 15.023 -21.359 3.145 1 91.12 217 GLY A CA 1
ATOM 1637 C C . GLY A 1 217 ? 14.445 -20 2.746 1 91.12 217 GLY A C 1
ATOM 1638 O O . GLY A 1 217 ? 13.781 -19.344 3.549 1 91.12 217 GLY A O 1
ATOM 1639 N N . CYS A 1 218 ? 14.703 -19.594 1.542 1 94.75 218 CYS A N 1
ATOM 1640 C CA . CYS A 1 218 ? 14.109 -18.359 1.048 1 94.75 218 CYS A CA 1
ATOM 1641 C C . CYS A 1 218 ? 12.641 -18.562 0.704 1 94.75 218 CYS A C 1
ATOM 1643 O O . CYS A 1 218 ? 12.273 -19.562 0.084 1 94.75 218 CYS A O 1
ATOM 1645 N N . ILE A 1 219 ? 11.828 -17.641 1.158 1 96.88 219 ILE A N 1
ATOM 1646 C CA . ILE A 1 219 ? 10.422 -17.625 0.788 1 96.88 219 ILE A CA 1
ATOM 1647 C C . ILE A 1 219 ? 10.172 -16.5 -0.218 1 96.88 219 ILE A C 1
ATOM 1649 O O . ILE A 1 219 ? 10.688 -15.391 -0.06 1 96.88 219 ILE A O 1
ATOM 1653 N N . ALA A 1 220 ? 9.422 -16.797 -1.243 1 98.62 220 ALA A N 1
ATOM 1654 C CA . ALA A 1 220 ? 9.008 -15.789 -2.207 1 98.62 220 ALA A CA 1
ATOM 1655 C C . ALA A 1 220 ? 7.496 -15.805 -2.414 1 98.62 220 ALA A C 1
ATOM 1657 O O . ALA A 1 220 ? 6.883 -16.875 -2.471 1 98.62 220 ALA A O 1
ATOM 1658 N N . ALA A 1 221 ? 6.926 -14.641 -2.463 1 98.94 221 ALA A N 1
ATOM 1659 C CA . ALA A 1 221 ? 5.516 -14.461 -2.805 1 98.94 221 ALA A CA 1
ATOM 1660 C C . ALA A 1 221 ? 5.363 -13.68 -4.105 1 98.94 221 ALA A C 1
ATOM 1662 O O . ALA A 1 221 ? 5.914 -12.586 -4.246 1 98.94 221 ALA A O 1
ATOM 1663 N N . ALA A 1 222 ? 4.676 -14.242 -5.066 1 98.94 222 ALA A N 1
ATOM 1664 C CA . ALA A 1 222 ? 4.34 -13.594 -6.332 1 98.94 222 ALA A CA 1
ATOM 1665 C C . ALA A 1 222 ? 2.83 -13.547 -6.539 1 98.94 222 ALA A C 1
ATOM 1667 O O . ALA A 1 222 ? 2.139 -14.547 -6.34 1 98.94 222 ALA A O 1
ATOM 1668 N N . THR A 1 223 ? 2.301 -12.391 -6.867 1 98.94 223 THR A N 1
ATOM 1669 C CA . THR A 1 223 ? 0.872 -12.188 -7.082 1 98.94 223 THR A CA 1
ATOM 1670 C C . THR A 1 223 ? 0.624 -11.398 -8.359 1 98.94 223 THR A C 1
ATOM 1672 O O . THR A 1 223 ? 1.38 -10.477 -8.688 1 98.94 223 THR A O 1
ATOM 1675 N N . SER A 1 224 ? -0.395 -11.781 -9.141 1 98.81 224 SER A N 1
ATOM 1676 C CA . SER A 1 224 ? -0.738 -11.141 -10.406 1 98.81 224 SER A CA 1
ATOM 1677 C C . SER A 1 224 ? -2.248 -11.086 -10.602 1 98.81 224 SER A C 1
ATOM 1679 O O . SER A 1 224 ? -2.975 -11.977 -10.156 1 98.81 224 SER A O 1
ATOM 1681 N N . THR A 1 225 ? -2.705 -10.016 -11.234 1 98.38 225 THR A N 1
ATOM 1682 C CA . THR A 1 225 ? -4.145 -9.883 -11.43 1 98.38 225 THR A CA 1
ATOM 1683 C C . THR A 1 225 ? -4.449 -9.148 -12.734 1 98.38 225 THR A C 1
ATOM 1685 O O . THR A 1 225 ? -3.668 -8.305 -13.164 1 98.38 225 THR A O 1
ATOM 1688 N N . GLY A 1 226 ? -5.512 -9.555 -13.305 1 96.5 226 GLY A N 1
ATOM 1689 C CA . GLY A 1 226 ? -6.078 -8.828 -14.438 1 96.5 226 GLY A CA 1
ATOM 1690 C C . GLY A 1 226 ? -7.066 -7.754 -14.023 1 96.5 226 GLY A C 1
ATOM 1691 O O . GLY A 1 226 ? -7.676 -7.105 -14.875 1 96.5 226 GLY A O 1
ATOM 1692 N N . GLY A 1 227 ? -7.207 -7.637 -12.758 1 93.12 227 GLY A N 1
ATOM 1693 C CA . GLY A 1 227 ? -8.07 -6.574 -12.258 1 93.12 227 GLY A CA 1
ATOM 1694 C C . GLY A 1 227 ? -9.422 -7.07 -11.789 1 93.12 227 GLY A C 1
ATOM 1695 O O . GLY A 1 227 ? -9.602 -8.266 -11.562 1 93.12 227 GLY A O 1
ATOM 1696 N N . ARG A 1 228 ? -10.281 -6.129 -11.5 1 93.31 228 ARG A N 1
ATOM 1697 C CA . ARG A 1 228 ? -11.68 -6.348 -11.133 1 93.31 228 ARG A CA 1
ATOM 1698 C C . ARG A 1 228 ? -12.617 -5.836 -12.219 1 93.31 228 ARG A C 1
ATOM 1700 O O . ARG A 1 228 ? -12.422 -4.742 -12.75 1 93.31 228 ARG A O 1
ATOM 1707 N N . THR A 1 229 ? -13.602 -6.68 -12.523 1 94.19 229 THR A N 1
ATOM 1708 C CA . THR A 1 229 ? -14.547 -6.297 -13.57 1 94.19 229 THR A CA 1
ATOM 1709 C C . THR A 1 229 ? -15.18 -4.945 -13.25 1 94.19 229 THR A C 1
ATOM 1711 O O . THR A 1 229 ? -15.68 -4.734 -12.148 1 94.19 229 THR A O 1
ATOM 1714 N N . ASN A 1 230 ? -15.055 -4.055 -14.188 1 96.38 230 ASN A N 1
ATOM 1715 C CA . ASN A 1 230 ? -15.695 -2.748 -14.18 1 96.38 230 ASN A CA 1
ATOM 1716 C C . ASN A 1 230 ? -15.203 -1.884 -13.023 1 96.38 230 ASN A C 1
ATOM 1718 O O . ASN A 1 230 ? -15.953 -1.078 -12.477 1 96.38 230 ASN A O 1
ATOM 1722 N N . LYS A 1 231 ? -14.031 -2.205 -12.57 1 96.25 231 LYS A N 1
ATOM 1723 C CA . LYS A 1 231 ? -13.375 -1.225 -11.711 1 96.25 231 LYS A CA 1
ATOM 1724 C C . LYS A 1 231 ? -13.219 0.116 -12.422 1 96.25 231 LYS A C 1
ATOM 1726 O O . LYS A 1 231 ? -13.273 0.181 -13.648 1 96.25 231 LYS A O 1
ATOM 1731 N N . LEU A 1 232 ? -13.023 1.175 -11.609 1 97.25 232 LEU A N 1
ATOM 1732 C CA . LEU A 1 232 ? -12.727 2.471 -12.211 1 97.25 232 LEU A CA 1
ATOM 1733 C C . LEU A 1 232 ? -11.352 2.459 -12.867 1 97.25 232 LEU A C 1
ATOM 1735 O O . LEU A 1 232 ? -10.406 1.88 -12.336 1 97.25 232 LEU A O 1
ATOM 1739 N N . PRO A 1 233 ? -11.258 3.143 -14.055 1 96.94 233 PRO A N 1
ATOM 1740 C CA . PRO A 1 233 ? -9.922 3.289 -14.625 1 96.94 233 PRO A CA 1
ATOM 1741 C C . PRO A 1 233 ? -8.93 3.92 -13.648 1 96.94 233 PRO A C 1
ATOM 1743 O O . PRO A 1 233 ? -9.281 4.863 -12.93 1 96.94 233 PRO A O 1
ATOM 1746 N N . GLY A 1 234 ? -7.75 3.34 -13.547 1 97.25 234 GLY A N 1
ATOM 1747 C CA . GLY A 1 234 ? -6.723 3.916 -12.695 1 97.25 234 GLY A CA 1
ATOM 1748 C C . GLY A 1 234 ? -6.805 3.432 -11.258 1 97.25 234 GLY A C 1
ATOM 1749 O O . GLY A 1 234 ? -5.984 3.816 -10.422 1 97.25 234 GLY A O 1
ATOM 1750 N N . ARG A 1 235 ? -7.793 2.541 -10.992 1 98.12 235 ARG A N 1
ATOM 1751 C CA . ARG A 1 235 ? -7.852 1.934 -9.664 1 98.12 235 ARG A CA 1
ATOM 1752 C C . ARG A 1 235 ? -6.645 1.03 -9.422 1 98.12 235 ARG A C 1
ATOM 1754 O O . ARG A 1 235 ? -6.25 0.266 -10.305 1 98.12 235 ARG A O 1
ATOM 1761 N N . ILE A 1 236 ? -6.059 1.164 -8.227 1 98.5 236 ILE A N 1
ATOM 1762 C CA . ILE A 1 236 ? -4.938 0.323 -7.816 1 98.5 236 ILE A CA 1
ATOM 1763 C C . ILE A 1 236 ? -5.402 -0.662 -6.746 1 98.5 236 ILE A C 1
ATOM 1765 O O . ILE A 1 236 ? -5.996 -0.263 -5.738 1 98.5 236 ILE A O 1
ATOM 1769 N N . GLY A 1 237 ? -5.141 -1.953 -6.934 1 98.12 237 GLY A N 1
ATOM 1770 C CA . GLY A 1 237 ? -5.609 -2.984 -6.023 1 98.12 237 GLY A CA 1
ATOM 1771 C C . GLY A 1 237 ? -4.57 -3.4 -5 1 98.12 237 GLY A C 1
ATOM 1772 O O . GLY A 1 237 ? -3.562 -2.715 -4.82 1 98.12 237 GLY A O 1
ATOM 1773 N N . ASP A 1 238 ? -4.891 -4.527 -4.336 1 98.62 238 ASP A N 1
ATOM 1774 C CA . ASP A 1 238 ? -4.031 -5.047 -3.273 1 98.62 238 ASP A CA 1
ATOM 1775 C C . ASP A 1 238 ? -2.854 -5.828 -3.852 1 98.62 238 ASP A C 1
ATOM 1777 O O . ASP A 1 238 ? -1.834 -6.008 -3.182 1 98.62 238 ASP A O 1
ATOM 1781 N N . THR A 1 239 ? -2.945 -6.246 -5.066 1 98.69 239 THR A N 1
ATOM 1782 C CA . THR A 1 239 ? -1.949 -7.109 -5.688 1 98.69 239 THR A CA 1
ATOM 1783 C C . THR A 1 239 ? -0.591 -6.418 -5.742 1 98.69 239 THR A C 1
ATOM 1785 O O . THR A 1 239 ? 0.429 -7.012 -5.387 1 98.69 239 THR A O 1
ATOM 1788 N N . PRO A 1 240 ? -0.548 -5.184 -6.164 1 98.88 240 PRO A N 1
ATOM 1789 C CA . PRO A 1 240 ? 0.749 -4.504 -6.176 1 98.88 240 PRO A CA 1
ATOM 1790 C C . PRO A 1 240 ? 1.021 -3.725 -4.891 1 98.88 240 PRO A C 1
ATOM 1792 O O . PRO A 1 240 ? 2.045 -3.049 -4.781 1 98.88 240 PRO A O 1
ATOM 1795 N N . HIS A 1 241 ? 0.149 -3.729 -3.971 1 98.88 241 HIS A N 1
ATOM 1796 C CA . HIS A 1 241 ? 0.188 -2.957 -2.734 1 98.88 241 HIS A CA 1
ATOM 1797 C C . HIS A 1 241 ? 0.858 -3.746 -1.614 1 98.88 241 HIS A C 1
ATOM 1799 O O . HIS A 1 241 ? 0.196 -4.5 -0.897 1 98.88 241 HIS A O 1
ATOM 1805 N N . MET A 1 242 ? 2.148 -3.457 -1.435 1 98.88 242 MET A N 1
ATOM 1806 C CA . MET A 1 242 ? 2.945 -4.195 -0.46 1 98.88 242 MET A CA 1
ATOM 1807 C C . MET A 1 242 ? 2.334 -4.094 0.933 1 98.88 242 MET A C 1
ATOM 1809 O O . MET A 1 242 ? 2 -3.002 1.392 1 98.88 242 MET A O 1
ATOM 1813 N N . GLY A 1 243 ? 2.146 -5.234 1.61 1 98.88 243 GLY A N 1
ATOM 1814 C CA . GLY A 1 243 ? 1.536 -5.273 2.93 1 98.88 243 GLY A CA 1
ATOM 1815 C C . GLY A 1 243 ? 0.055 -5.598 2.893 1 98.88 243 GLY A C 1
ATOM 1816 O O . GLY A 1 243 ? -0.538 -5.934 3.92 1 98.88 243 GLY A O 1
ATOM 1817 N N . SER A 1 244 ? -0.583 -5.539 1.692 1 98.88 244 SER A N 1
ATOM 1818 C CA . SER A 1 244 ? -2.016 -5.789 1.563 1 98.88 244 SER A CA 1
ATOM 1819 C C . SER A 1 244 ? -2.285 -7.113 0.863 1 98.88 244 SER A C 1
ATOM 1821 O O . SER A 1 244 ? -2.689 -8.086 1.502 1 98.88 244 SER A O 1
ATOM 1823 N N . GLY A 1 245 ? -1.832 -7.238 -0.352 1 98.69 245 GLY A N 1
ATOM 1824 C CA . GLY A 1 245 ? -2.131 -8.438 -1.112 1 98.69 245 GLY A CA 1
ATOM 1825 C C . GLY A 1 245 ? -1.02 -9.469 -1.056 1 98.69 245 GLY A C 1
ATOM 1826 O O . GLY A 1 245 ? -1.227 -10.633 -1.411 1 98.69 245 GLY A O 1
ATOM 1827 N N . PHE A 1 246 ? 0.156 -9.031 -0.619 1 98.94 246 PHE A N 1
ATOM 1828 C CA . PHE A 1 246 ? 1.305 -9.93 -0.557 1 98.94 246 PHE A CA 1
ATOM 1829 C C . PHE A 1 246 ? 2.275 -9.492 0.535 1 98.94 246 PHE A C 1
ATOM 1831 O O . PHE A 1 246 ? 2.266 -8.336 0.953 1 98.94 246 PHE A O 1
ATOM 1838 N N . TRP A 1 247 ? 3.086 -10.445 0.968 1 98.94 247 TRP A N 1
ATOM 1839 C CA . TRP A 1 247 ? 4.113 -10.164 1.965 1 98.94 247 TRP A CA 1
ATOM 1840 C C . TRP A 1 247 ? 5.078 -11.344 2.098 1 98.94 247 TRP A C 1
ATOM 1842 O O . TRP A 1 247 ? 4.672 -12.5 2.004 1 98.94 247 TRP A O 1
ATOM 1852 N N . ALA A 1 248 ? 6.332 -11.094 2.271 1 98.69 248 ALA A N 1
ATOM 1853 C CA . ALA A 1 248 ? 7.344 -12.086 2.631 1 98.69 248 ALA A CA 1
ATOM 1854 C C . ALA A 1 248 ? 8.375 -11.492 3.586 1 98.69 248 ALA A C 1
ATOM 1856 O O . ALA A 1 248 ? 8.961 -10.445 3.307 1 98.69 248 ALA A O 1
ATOM 1857 N N . GLU A 1 249 ? 8.602 -12.195 4.633 1 97.31 249 GLU A N 1
ATOM 1858 C CA . GLU A 1 249 ? 9.508 -11.688 5.66 1 97.31 249 GLU A CA 1
ATOM 1859 C C . GLU A 1 249 ? 10.125 -12.828 6.465 1 97.31 249 GLU A C 1
ATOM 1861 O O . GLU A 1 249 ? 9.492 -13.867 6.66 1 97.31 249 GLU A O 1
ATOM 1866 N N . GLU A 1 250 ? 11.359 -12.648 6.879 1 95.12 250 GLU A N 1
ATOM 1867 C CA . GLU A 1 250 ? 12.008 -13.531 7.844 1 95.12 250 GLU A CA 1
ATOM 1868 C C . GLU A 1 250 ? 12.586 -12.742 9.016 1 95.12 250 GLU A C 1
ATOM 1870 O O . GLU A 1 250 ? 12.945 -11.578 8.867 1 95.12 250 GLU A O 1
ATOM 1875 N N . TRP A 1 251 ? 12.578 -13.312 10.164 1 93 251 TRP A N 1
ATOM 1876 C CA . TRP A 1 251 ? 13.109 -12.695 11.367 1 93 251 TRP A CA 1
ATOM 1877 C C . TRP A 1 251 ? 13.766 -13.734 12.273 1 93 251 TRP A C 1
ATOM 1879 O O . TRP A 1 251 ? 13.469 -14.93 12.172 1 93 251 TRP A O 1
ATOM 1889 N N . PRO A 1 252 ? 14.734 -13.242 13.109 1 89.19 252 PRO A N 1
ATOM 1890 C CA . PRO A 1 252 ? 15.367 -14.188 14.031 1 89.19 252 PRO A CA 1
ATOM 1891 C C . PRO A 1 252 ? 14.414 -14.695 15.109 1 89.19 252 PRO A C 1
ATOM 1893 O O . PRO A 1 252 ? 13.562 -13.938 15.578 1 89.19 252 PRO A O 1
ATOM 1896 N N . VAL A 1 253 ? 14.586 -15.93 15.461 1 81.31 253 VAL A N 1
ATOM 1897 C CA . VAL A 1 253 ? 13.828 -16.469 16.578 1 81.31 253 VAL A CA 1
ATOM 1898 C C . VAL A 1 253 ? 14.227 -15.766 17.875 1 81.31 253 VAL A C 1
ATOM 1900 O O . VAL A 1 253 ? 15.414 -15.516 18.109 1 81.31 253 VAL A O 1
ATOM 1903 N N . LYS A 1 254 ? 13.164 -15.289 18.609 1 69.5 254 LYS A N 1
ATOM 1904 C CA . LYS A 1 254 ? 13.414 -14.555 19.844 1 69.5 254 LYS A CA 1
ATOM 1905 C C . LYS A 1 254 ? 13.852 -15.492 20.969 1 69.5 254 LYS A C 1
ATOM 1907 O O . LYS A 1 254 ? 13.406 -16.641 21.031 1 69.5 254 LYS A O 1
ATOM 1912 N N . GLY A 1 255 ? 14.641 -15.047 21.953 1 62.31 255 GLY A N 1
ATOM 1913 C CA . GLY A 1 255 ? 15.062 -15.734 23.172 1 62.31 255 GLY A CA 1
ATOM 1914 C C . GLY A 1 255 ? 16.438 -16.359 23.047 1 62.31 255 GLY A C 1
ATOM 1915 O O . GLY A 1 255 ? 16.688 -17.188 22.156 1 62.31 255 GLY A O 1
ATOM 1916 N N . TRP A 1 256 ? 17.297 -15.734 23.75 1 58.62 256 TRP A N 1
ATOM 1917 C CA . TRP A 1 256 ? 18.688 -16.172 23.734 1 58.62 256 TRP A CA 1
ATOM 1918 C C . TRP A 1 256 ? 18.812 -17.656 24.016 1 58.62 256 TRP A C 1
ATOM 1920 O O . TRP A 1 256 ? 19.578 -18.359 23.359 1 58.62 256 TRP A O 1
ATOM 1930 N N . ILE A 1 257 ? 18.016 -18.047 24.797 1 57.84 257 ILE A N 1
ATOM 1931 C CA . ILE A 1 257 ? 18.078 -19.453 25.172 1 57.84 257 ILE A CA 1
ATOM 1932 C C . ILE A 1 257 ? 17.641 -20.328 24 1 57.84 257 ILE A C 1
ATOM 1934 O O . ILE A 1 257 ? 18.312 -21.312 23.672 1 57.84 257 ILE A O 1
ATOM 1938 N N . ARG A 1 258 ? 16.594 -19.891 23.484 1 60.72 258 ARG A N 1
ATOM 1939 C CA . ARG A 1 258 ? 16.094 -20.672 22.359 1 60.72 258 ARG A CA 1
ATOM 1940 C C . ARG A 1 258 ? 17.062 -20.594 21.172 1 60.72 258 ARG A C 1
ATOM 1942 O O . ARG A 1 258 ? 17.266 -21.594 20.469 1 60.72 258 ARG A O 1
ATOM 1949 N N . ARG A 1 259 ? 17.672 -19.516 21.156 1 63.72 259 ARG A N 1
ATOM 1950 C CA . ARG A 1 259 ? 18.609 -19.344 20.062 1 63.72 259 ARG A CA 1
ATOM 1951 C C . ARG A 1 259 ? 19.828 -20.25 20.266 1 63.72 259 ARG A C 1
ATOM 1953 O O . ARG A 1 259 ? 20.297 -20.891 19.312 1 63.72 259 ARG A O 1
ATOM 1960 N N . GLU A 1 260 ? 20.172 -20.141 21.453 1 61.59 260 GLU A N 1
ATOM 1961 C CA . GLU A 1 260 ? 21.328 -20.969 21.781 1 61.59 260 GLU A CA 1
ATOM 1962 C C . GLU A 1 260 ? 20.969 -22.453 21.719 1 61.59 260 GLU A C 1
ATOM 1964 O O . GLU A 1 260 ? 21.766 -23.266 21.25 1 61.59 260 GLU A O 1
ATOM 1969 N N . TRP A 1 261 ? 19.844 -22.562 22.172 1 60.41 261 TRP A N 1
ATOM 1970 C CA . TRP A 1 261 ? 19.359 -23.953 22.141 1 60.41 261 TRP A CA 1
ATOM 1971 C C . TRP A 1 261 ? 19.172 -24.422 20.703 1 60.41 261 TRP A C 1
ATOM 1973 O O . TRP A 1 261 ? 19.531 -25.547 20.359 1 60.41 261 TRP A O 1
ATOM 1983 N N . ASN A 1 262 ? 18.656 -23.5 19.969 1 61.91 262 ASN A N 1
ATOM 1984 C CA . ASN A 1 262 ? 18.469 -23.828 18.562 1 61.91 262 ASN A CA 1
ATOM 1985 C C . ASN A 1 262 ? 19.797 -24 17.844 1 61.91 262 ASN A C 1
ATOM 1987 O O . ASN A 1 262 ? 19.938 -24.859 16.969 1 61.91 262 ASN A O 1
ATOM 1991 N N . LYS A 1 263 ? 20.688 -23.234 18.234 1 60.78 263 LYS A N 1
ATOM 1992 C CA . LYS A 1 263 ? 22.047 -23.359 17.688 1 60.78 263 LYS A CA 1
ATOM 1993 C C . LYS A 1 263 ? 22.641 -24.719 18.016 1 60.78 263 LYS A C 1
ATOM 1995 O O . LYS A 1 263 ? 23.328 -25.312 17.188 1 60.78 263 LYS A O 1
ATOM 2000 N N . LEU A 1 264 ? 22.328 -24.922 19.219 1 56.12 264 LEU A N 1
ATOM 2001 C CA . LEU A 1 264 ? 22.891 -26.172 19.703 1 56.12 264 LEU A CA 1
ATOM 2002 C C . LEU A 1 264 ? 22.172 -27.375 19.094 1 56.12 264 LEU A C 1
ATOM 2004 O O . LEU A 1 264 ? 22.797 -28.375 18.781 1 56.12 264 LEU A O 1
ATOM 2008 N N . TRP A 1 265 ? 20.844 -27.188 19.062 1 51.72 265 TRP A N 1
ATOM 2009 C CA . TRP A 1 265 ? 20.062 -28.328 18.625 1 51.72 265 TRP A CA 1
ATOM 2010 C C . TRP A 1 265 ? 19.688 -28.203 17.156 1 51.72 265 TRP A C 1
ATOM 2012 O O . TRP A 1 265 ? 18.797 -28.906 16.672 1 51.72 265 TRP A O 1
ATOM 2022 N N . ARG A 1 266 ? 20.484 -27.469 16.453 1 51.5 266 ARG A N 1
ATOM 2023 C CA . ARG A 1 266 ? 20.375 -27.266 15.008 1 51.5 266 ARG A CA 1
ATOM 2024 C C . ARG A 1 266 ? 18.984 -26.812 14.625 1 51.5 266 ARG A C 1
ATOM 2026 O O . ARG A 1 266 ? 18.406 -27.281 13.641 1 51.5 266 ARG A O 1
ATOM 2033 N N . GLY A 1 267 ? 18.391 -26.109 15.68 1 58.31 267 GLY A N 1
ATOM 2034 C CA . GLY A 1 267 ? 17.094 -25.562 15.352 1 58.31 267 GLY A CA 1
ATOM 2035 C C . GLY A 1 267 ? 17.172 -24.328 14.469 1 58.31 267 GLY A C 1
ATOM 2036 O O . GLY A 1 267 ? 18.266 -23.844 14.188 1 58.31 267 GLY A O 1
ATOM 2037 N N . LYS A 1 268 ? 16.031 -23.969 13.977 1 64.56 268 LYS A N 1
ATOM 2038 C CA . LYS A 1 268 ? 16.031 -22.875 13.023 1 64.56 268 LYS A CA 1
ATOM 2039 C C . LYS A 1 268 ? 16.312 -21.531 13.719 1 64.56 268 LYS A C 1
ATOM 2041 O O . LYS A 1 268 ? 15.719 -21.25 14.758 1 64.56 268 LYS A O 1
ATOM 2046 N N . GLU A 1 269 ? 17.203 -20.844 13.172 1 76.69 269 GLU A N 1
ATOM 2047 C CA . GLU A 1 269 ? 17.625 -19.547 13.695 1 76.69 269 GLU A CA 1
ATOM 2048 C C . GLU A 1 269 ? 16.703 -18.438 13.195 1 76.69 269 GLU A C 1
ATOM 2050 O O . GLU A 1 269 ? 16.672 -17.344 13.773 1 76.69 269 GLU A O 1
ATOM 2055 N N . THR A 1 270 ? 15.891 -18.844 12.172 1 85.88 270 THR A N 1
ATOM 2056 C CA . THR A 1 270 ? 15.047 -17.812 11.578 1 85.88 270 THR A CA 1
ATOM 2057 C C . THR A 1 270 ? 13.633 -18.344 11.344 1 85.88 270 THR A C 1
ATOM 2059 O O . THR A 1 270 ? 13.445 -19.547 11.109 1 85.88 270 THR A O 1
ATOM 2062 N N . GLN A 1 271 ? 12.703 -17.516 11.594 1 90.19 271 GLN A N 1
ATOM 2063 C CA . GLN A 1 271 ? 11.32 -17.734 11.188 1 90.19 271 GLN A CA 1
ATOM 2064 C C . GLN A 1 271 ? 10.945 -16.844 10 1 90.19 271 GLN A C 1
ATOM 2066 O O . GLN A 1 271 ? 11.641 -15.875 9.703 1 90.19 271 GLN A O 1
ATOM 2071 N N . GLY A 1 272 ? 9.961 -17.297 9.25 1 93.06 272 GLY A N 1
ATOM 2072 C CA . GLY A 1 272 ? 9.531 -16.516 8.109 1 93.06 272 GLY A CA 1
ATOM 2073 C C . GLY A 1 272 ? 8.141 -16.875 7.621 1 93.06 272 GLY A C 1
ATOM 2074 O O . GLY A 1 272 ? 7.621 -17.938 7.957 1 93.06 272 GLY A O 1
ATOM 2075 N N . VAL A 1 273 ? 7.566 -15.938 6.953 1 96.62 273 VAL A N 1
ATOM 2076 C CA . VAL A 1 273 ? 6.254 -16.188 6.359 1 96.62 273 VAL A CA 1
ATOM 2077 C C . VAL A 1 273 ? 6.191 -15.57 4.965 1 96.62 273 VAL A C 1
ATOM 2079 O O . VAL A 1 273 ? 6.832 -14.547 4.703 1 96.62 273 VAL A O 1
ATOM 2082 N N . GLY A 1 274 ? 5.586 -16.219 4.051 1 98.19 274 GLY A N 1
ATOM 2083 C CA . GLY A 1 274 ? 5.164 -15.688 2.764 1 98.19 274 GLY A CA 1
ATOM 2084 C C . GLY A 1 274 ? 3.662 -15.758 2.555 1 98.19 274 GLY A C 1
ATOM 2085 O O . GLY A 1 274 ? 3.018 -16.734 2.947 1 98.19 274 GLY A O 1
ATOM 2086 N N . ILE A 1 275 ? 3.09 -14.703 1.979 1 98.88 275 ILE A N 1
ATOM 2087 C CA . ILE A 1 275 ? 1.638 -14.594 1.882 1 98.88 275 ILE A CA 1
ATOM 2088 C C . ILE A 1 275 ? 1.252 -14.039 0.513 1 98.88 275 ILE A C 1
ATOM 2090 O O . ILE A 1 275 ? 1.869 -13.086 0.025 1 98.88 275 ILE A O 1
ATOM 2094 N N . SER A 1 276 ? 0.279 -14.609 -0.127 1 98.94 276 SER A N 1
ATOM 2095 C CA . SER A 1 276 ? -0.398 -14.078 -1.307 1 98.94 276 SER A CA 1
ATOM 2096 C C . SER A 1 276 ? -1.913 -14.164 -1.158 1 98.94 276 SER A C 1
ATOM 2098 O O . SER A 1 276 ? -2.453 -15.227 -0.83 1 98.94 276 SER A O 1
ATOM 2100 N N . GLY A 1 277 ? -2.588 -13.047 -1.399 1 98.69 277 GLY A N 1
ATOM 2101 C CA . GLY A 1 277 ? -4.027 -12.992 -1.208 1 98.69 277 GLY A CA 1
ATOM 2102 C C . GLY A 1 277 ? -4.797 -12.805 -2.504 1 98.69 277 GLY A C 1
ATOM 2103 O O . GLY A 1 277 ? -4.215 -12.438 -3.527 1 98.69 277 GLY A O 1
ATOM 2104 N N . THR A 1 278 ? -6.098 -13.109 -2.514 1 98.25 278 THR A N 1
ATOM 2105 C CA . THR A 1 278 ? -7.035 -12.914 -3.617 1 98.25 278 THR A CA 1
ATOM 2106 C C . THR A 1 278 ? -8.438 -12.641 -3.094 1 98.25 278 THR A C 1
ATOM 2108 O O . THR A 1 278 ? -8.867 -13.234 -2.104 1 98.25 278 THR A O 1
ATOM 2111 N N . GLY A 1 279 ? -9.109 -11.68 -3.721 1 96.62 279 GLY A N 1
ATOM 2112 C CA . GLY A 1 279 ? -10.461 -11.305 -3.32 1 96.62 279 GLY A CA 1
ATOM 2113 C C . GLY A 1 279 ? -10.742 -9.828 -3.516 1 96.62 279 GLY A C 1
ATOM 2114 O O . GLY A 1 279 ? -10.32 -9.234 -4.512 1 96.62 279 GLY A O 1
ATOM 2115 N N . ASP A 1 280 ? -11.602 -9.305 -2.629 1 96.44 280 ASP A N 1
ATOM 2116 C CA . ASP A 1 280 ? -11.922 -7.879 -2.674 1 96.44 280 ASP A CA 1
ATOM 2117 C C . ASP A 1 280 ? -10.734 -7.035 -2.217 1 96.44 280 ASP A C 1
ATOM 2119 O O . ASP A 1 280 ? -10.594 -6.746 -1.027 1 96.44 280 ASP A O 1
ATOM 2123 N N . GLY A 1 281 ? -10 -6.582 -3.211 1 97.62 281 GLY A N 1
ATOM 2124 C CA . GLY A 1 281 ? -8.719 -5.945 -2.963 1 97.62 281 GLY A CA 1
ATOM 2125 C C . GLY A 1 281 ? -8.828 -4.711 -2.084 1 97.62 281 GLY A C 1
ATOM 2126 O O . GLY A 1 281 ? -7.91 -4.41 -1.315 1 97.62 281 GLY A O 1
ATOM 2127 N N . ASP A 1 282 ? -9.961 -4.023 -2.184 1 98.06 282 ASP A N 1
ATOM 2128 C CA . ASP A 1 282 ? -10.141 -2.826 -1.366 1 98.06 282 ASP A CA 1
ATOM 2129 C C . ASP A 1 282 ? -10.125 -3.172 0.121 1 98.06 282 ASP A C 1
ATOM 2131 O O . ASP A 1 282 ? -9.578 -2.424 0.934 1 98.06 282 ASP A O 1
ATOM 2135 N N . TYR A 1 283 ? -10.695 -4.305 0.469 1 98.25 283 TYR A N 1
ATOM 2136 C CA . TYR A 1 283 ? -10.727 -4.719 1.868 1 98.25 283 TYR A CA 1
ATOM 2137 C C . TYR A 1 283 ? -9.359 -5.215 2.318 1 98.25 283 TYR A C 1
ATOM 2139 O O . TYR A 1 283 ? -8.969 -5.023 3.473 1 98.25 283 TYR A O 1
ATOM 2147 N N . PHE A 1 284 ? -8.633 -5.867 1.397 1 98.75 284 PHE A N 1
ATOM 2148 C CA . PHE A 1 284 ? -7.266 -6.258 1.727 1 98.75 284 PHE A CA 1
ATOM 2149 C C . PHE A 1 284 ? -6.422 -5.035 2.072 1 98.75 284 PHE A C 1
ATOM 2151 O O . PHE A 1 284 ? -5.625 -5.074 3.012 1 98.75 284 PHE A O 1
ATOM 2158 N N . ILE A 1 285 ? -6.602 -3.932 1.329 1 98.88 285 ILE A N 1
ATOM 2159 C CA . ILE A 1 285 ? -5.848 -2.703 1.556 1 98.88 285 ILE A CA 1
ATOM 2160 C C . ILE A 1 285 ? -6.262 -2.082 2.889 1 98.88 285 ILE A C 1
ATOM 2162 O O . ILE A 1 285 ? -5.41 -1.729 3.707 1 98.88 285 ILE A O 1
ATOM 2166 N N . ARG A 1 286 ? -7.57 -2.072 3.217 1 98.69 286 ARG A N 1
ATOM 2167 C CA . ARG A 1 286 ? -8.102 -1.455 4.426 1 98.69 286 ARG A CA 1
ATOM 2168 C C . ARG A 1 286 ? -7.57 -2.15 5.676 1 98.69 286 ARG A C 1
ATOM 2170 O O . ARG A 1 286 ? -7.473 -1.538 6.742 1 98.69 286 ARG A O 1
ATOM 2177 N N . HIS A 1 287 ? -7.105 -3.4 5.484 1 98.69 287 HIS A N 1
ATOM 2178 C CA . HIS A 1 287 ? -6.664 -4.199 6.625 1 98.69 287 HIS A CA 1
ATOM 2179 C C . HIS A 1 287 ? -5.148 -4.367 6.621 1 98.69 287 HIS A C 1
ATOM 2181 O O . HIS A 1 287 ? -4.59 -5.02 7.508 1 98.69 287 HIS A O 1
ATOM 2187 N N . ALA A 1 288 ? -4.445 -3.75 5.594 1 98.81 288 ALA A N 1
ATOM 2188 C CA . ALA A 1 288 ? -3.068 -4.203 5.422 1 98.81 288 ALA A CA 1
ATOM 2189 C C . ALA A 1 288 ? -2.951 -5.707 5.664 1 98.81 288 ALA A C 1
ATOM 2191 O O . ALA A 1 288 ? -2.1 -6.152 6.434 1 98.81 288 ALA A O 1
ATOM 2192 N N . ALA A 1 289 ? -3.725 -6.453 4.965 1 98.94 289 ALA A N 1
ATOM 2193 C CA . ALA A 1 289 ? -4.09 -7.812 5.352 1 98.94 289 ALA A CA 1
ATOM 2194 C C . ALA A 1 289 ? -2.855 -8.711 5.434 1 98.94 289 ALA A C 1
ATOM 2196 O O . ALA A 1 289 ? -2.684 -9.453 6.402 1 98.94 289 ALA A O 1
ATOM 2197 N N . ALA A 1 290 ? -1.999 -8.672 4.457 1 98.94 290 ALA A N 1
ATOM 2198 C CA . ALA A 1 290 ? -0.857 -9.578 4.422 1 98.94 290 ALA A CA 1
ATOM 2199 C C . ALA A 1 290 ? 0.129 -9.266 5.543 1 98.94 290 ALA A C 1
ATOM 2201 O O . ALA A 1 290 ? 0.573 -10.164 6.258 1 98.94 290 ALA A O 1
ATOM 2202 N N . ALA A 1 291 ? 0.486 -7.984 5.727 1 98.88 291 ALA A N 1
ATOM 2203 C CA . ALA A 1 291 ? 1.382 -7.598 6.816 1 98.88 291 ALA A CA 1
ATOM 2204 C C . ALA A 1 291 ? 0.758 -7.906 8.172 1 98.88 291 ALA A C 1
ATOM 2206 O O . ALA A 1 291 ? 1.446 -8.359 9.094 1 98.88 291 ALA A O 1
ATOM 2207 N N . THR A 1 292 ? -0.522 -7.617 8.305 1 98.81 292 THR A N 1
ATOM 2208 C CA . THR A 1 292 ? -1.21 -7.902 9.555 1 98.81 292 THR A CA 1
ATOM 2209 C C . THR A 1 292 ? -1.158 -9.391 9.875 1 98.81 292 THR A C 1
ATOM 2211 O O . THR A 1 292 ? -0.925 -9.781 11.023 1 98.81 292 THR A O 1
ATOM 2214 N N . MET A 1 293 ? -1.392 -10.203 8.867 1 98.69 293 MET A N 1
ATOM 2215 C CA . MET A 1 293 ? -1.296 -11.648 9.078 1 98.69 293 MET A CA 1
ATOM 2216 C C . MET A 1 293 ? 0.091 -12.031 9.586 1 98.69 293 MET A C 1
ATOM 2218 O O . MET A 1 293 ? 0.217 -12.805 10.539 1 98.69 293 MET A O 1
ATOM 2222 N N . CYS A 1 294 ? 1.084 -11.508 8.938 1 98.06 294 CYS A N 1
ATOM 2223 C CA . CYS A 1 294 ? 2.457 -11.766 9.352 1 98.06 294 CYS A CA 1
ATOM 2224 C C . CYS A 1 294 ? 2.68 -11.336 10.797 1 98.06 294 CYS A C 1
ATOM 2226 O O . CYS A 1 294 ? 3.316 -12.055 11.57 1 98.06 294 CYS A O 1
ATOM 2228 N N . HIS A 1 295 ? 2.166 -10.195 11.195 1 98.06 295 HIS A N 1
ATOM 2229 C CA . HIS A 1 295 ? 2.367 -9.648 12.531 1 98.06 295 HIS A CA 1
ATOM 2230 C C . HIS A 1 295 ? 1.662 -10.5 13.586 1 98.06 295 HIS A C 1
ATOM 2232 O O . HIS A 1 295 ? 2.121 -10.586 14.727 1 98.06 295 HIS A O 1
ATOM 2238 N N . ARG A 1 296 ? 0.553 -11.094 13.164 1 97.88 296 ARG A N 1
ATOM 2239 C CA . ARG A 1 296 ? -0.088 -12.008 14.102 1 97.88 296 ARG A CA 1
ATOM 2240 C C . ARG A 1 296 ? 0.819 -13.195 14.414 1 97.88 296 ARG A C 1
ATOM 2242 O O . ARG A 1 296 ? 0.878 -13.656 15.555 1 97.88 296 ARG A O 1
ATOM 2249 N N . VAL A 1 297 ? 1.518 -13.68 13.43 1 96.12 297 VAL A N 1
ATOM 2250 C CA . VAL A 1 297 ? 2.475 -14.758 13.641 1 96.12 297 VAL A CA 1
ATOM 2251 C C . VAL A 1 297 ? 3.678 -14.242 14.43 1 96.12 297 VAL A C 1
ATOM 2253 O O . VAL A 1 297 ? 4.051 -14.812 15.453 1 96.12 297 VAL A O 1
ATOM 2256 N N . LYS A 1 298 ? 4.234 -13.141 14.023 1 95.31 298 LYS A N 1
ATOM 2257 C CA . LYS A 1 298 ? 5.496 -12.609 14.531 1 95.31 298 LYS A CA 1
ATOM 2258 C C . LYS A 1 298 ? 5.332 -12.055 15.945 1 95.31 298 LYS A C 1
ATOM 2260 O O . LYS A 1 298 ? 6.188 -12.273 16.797 1 95.31 298 LYS A O 1
ATOM 2265 N N . PHE A 1 299 ? 4.242 -11.289 16.156 1 96.62 299 PHE A N 1
ATOM 2266 C CA . PHE A 1 299 ? 4.105 -10.555 17.406 1 96.62 299 PHE A CA 1
ATOM 2267 C C . PHE A 1 299 ? 3.262 -11.344 18.406 1 96.62 299 PHE A C 1
ATOM 2269 O O . PHE A 1 299 ? 3.527 -11.312 19.609 1 96.62 299 PHE A O 1
ATOM 2276 N N . LEU A 1 300 ? 2.254 -12.055 17.922 1 96.56 300 LEU A N 1
ATOM 2277 C CA . LEU A 1 300 ? 1.318 -12.711 18.812 1 96.56 300 LEU A CA 1
ATOM 2278 C C . LEU A 1 300 ? 1.655 -14.195 18.969 1 96.56 300 LEU A C 1
ATOM 2280 O O . LEU A 1 300 ? 1.062 -14.891 19.781 1 96.56 300 LEU A O 1
ATOM 2284 N N . GLY A 1 301 ? 2.553 -14.695 18.109 1 94.12 301 GLY A N 1
ATOM 2285 C CA . GLY A 1 301 ? 2.92 -16.109 18.172 1 94.12 301 GLY A CA 1
ATOM 2286 C C . GLY A 1 301 ? 1.837 -17.031 17.641 1 94.12 301 GLY A C 1
ATOM 2287 O O . GLY A 1 301 ? 1.797 -18.203 18 1 94.12 301 GLY A O 1
ATOM 2288 N N . GLN A 1 302 ? 0.947 -16.547 16.844 1 95.31 302 GLN A N 1
ATOM 2289 C CA . GLN A 1 302 ? -0.101 -17.391 16.281 1 95.31 302 GLN A CA 1
ATOM 2290 C C . GLN A 1 302 ? 0.474 -18.375 15.266 1 95.31 302 GLN A C 1
ATOM 2292 O O . GLN A 1 302 ? 1.5 -18.094 14.641 1 95.31 302 GLN A O 1
ATOM 2297 N N . THR A 1 303 ? -0.245 -19.5 15.172 1 94.81 303 THR A N 1
ATOM 2298 C CA . THR A 1 303 ? 0.119 -20.406 14.102 1 94.81 303 THR A CA 1
ATOM 2299 C C . THR A 1 303 ? -0.238 -19.812 12.742 1 94.81 303 THR A C 1
ATOM 2301 O O . THR A 1 303 ? -1.091 -18.938 12.648 1 94.81 303 THR A O 1
ATOM 2304 N N . LEU A 1 304 ? 0.397 -20.297 11.734 1 96.06 304 LEU A N 1
ATOM 2305 C CA . LEU A 1 304 ? 0.124 -19.844 10.375 1 96.06 304 LEU A CA 1
ATOM 2306 C C . LEU A 1 304 ? -1.348 -20.031 10.023 1 96.06 304 LEU A C 1
ATOM 2308 O O . LEU A 1 304 ? -1.972 -19.141 9.445 1 96.06 304 LEU A O 1
ATOM 2312 N N . ASP A 1 305 ? -1.951 -21.188 10.359 1 96.25 305 ASP A N 1
ATOM 2313 C CA . ASP A 1 305 ? -3.35 -21.484 10.07 1 96.25 305 ASP A CA 1
ATOM 2314 C C . ASP A 1 305 ? -4.285 -20.531 10.797 1 96.25 305 ASP A C 1
ATOM 2316 O O . ASP A 1 305 ? -5.254 -20.031 10.211 1 96.25 305 ASP A O 1
ATOM 2320 N N . SER A 1 306 ? -4.012 -20.312 12.031 1 97.25 306 SER A N 1
ATOM 2321 C CA . SER A 1 306 ? -4.852 -19.422 12.82 1 97.25 306 SER A CA 1
ATOM 2322 C C . SER A 1 306 ? -4.789 -17.984 12.281 1 97.25 306 SER A C 1
ATOM 2324 O O . SER A 1 306 ? -5.812 -17.312 12.18 1 97.25 306 SER A O 1
ATOM 2326 N N . ALA A 1 307 ? -3.566 -17.531 11.977 1 97.94 307 ALA A N 1
ATOM 2327 C CA . ALA A 1 307 ? -3.393 -16.188 11.438 1 97.94 307 ALA A CA 1
ATOM 2328 C C . ALA A 1 307 ? -4.109 -16.031 10.102 1 97.94 307 ALA A C 1
ATOM 2330 O O . ALA A 1 307 ? -4.746 -15.016 9.844 1 97.94 307 ALA A O 1
ATOM 2331 N N . ALA A 1 308 ? -4.012 -17.047 9.25 1 98.5 308 ALA A N 1
ATOM 2332 C CA . ALA A 1 308 ? -4.676 -17.016 7.949 1 98.5 308 ALA A CA 1
ATOM 2333 C C . ALA A 1 308 ? -6.191 -16.984 8.109 1 98.5 308 ALA A C 1
ATOM 2335 O O . ALA A 1 308 ? -6.871 -16.219 7.422 1 98.5 308 ALA A O 1
ATOM 2336 N N . GLN A 1 309 ? -6.711 -17.797 9.008 1 98.56 309 GLN A N 1
ATOM 2337 C CA . GLN A 1 309 ? -8.148 -17.812 9.242 1 98.56 309 GLN A CA 1
ATOM 2338 C C . GLN A 1 309 ? -8.641 -16.484 9.789 1 98.56 309 GLN A C 1
ATOM 2340 O O . GLN A 1 309 ? -9.695 -15.984 9.375 1 98.56 309 GLN A O 1
ATOM 2345 N N . HIS A 1 310 ? -7.914 -15.93 10.727 1 98.62 310 HIS A N 1
ATOM 2346 C CA . HIS A 1 310 ? -8.273 -14.625 11.25 1 98.62 310 HIS A CA 1
ATOM 2347 C C . HIS A 1 310 ? -8.336 -13.578 10.141 1 98.62 310 HIS A C 1
ATOM 2349 O O . HIS A 1 310 ? -9.211 -12.711 10.148 1 98.62 310 HIS A O 1
ATOM 2355 N N . THR A 1 311 ? -7.379 -13.656 9.25 1 98.69 311 THR A N 1
ATOM 2356 C CA . THR A 1 311 ? -7.305 -12.703 8.148 1 98.69 311 THR A CA 1
ATOM 2357 C C . THR A 1 311 ? -8.578 -12.75 7.309 1 98.69 311 THR A C 1
ATOM 2359 O O . THR A 1 311 ? -9.188 -11.711 7.047 1 98.69 311 THR A O 1
ATOM 2362 N N . VAL A 1 312 ? -9.023 -13.922 6.898 1 98.69 312 VAL A N 1
ATOM 2363 C CA . VAL A 1 312 ? -10.188 -14.016 6.02 1 98.69 312 VAL A CA 1
ATOM 2364 C C . VAL A 1 312 ? -11.453 -13.727 6.812 1 98.69 312 VAL A C 1
ATOM 2366 O O . VAL A 1 312 ? -12.422 -13.172 6.277 1 98.69 312 VAL A O 1
ATOM 2369 N N . ASP A 1 313 ? -11.492 -14.023 8.109 1 98.75 313 ASP A N 1
ATOM 2370 C CA . ASP A 1 313 ? -12.625 -13.672 8.961 1 98.75 313 ASP A CA 1
ATOM 2371 C C . ASP A 1 313 ? -12.766 -12.164 9.094 1 98.75 313 ASP A C 1
ATOM 2373 O O . ASP A 1 313 ? -13.883 -11.625 9.039 1 98.75 313 ASP A O 1
ATOM 2377 N N . ASP A 1 314 ? -11.656 -11.523 9.32 1 98.25 314 ASP A N 1
ATOM 2378 C CA . ASP A 1 314 ? -11.688 -10.07 9.43 1 98.25 314 ASP A CA 1
ATOM 2379 C C . ASP A 1 314 ? -12.234 -9.438 8.148 1 98.25 314 ASP A C 1
ATOM 2381 O O . ASP A 1 314 ? -13.016 -8.484 8.211 1 98.25 314 ASP A O 1
ATOM 2385 N N . LEU A 1 315 ? -11.781 -9.914 6.996 1 98.31 315 LEU A N 1
ATOM 2386 C CA . LEU A 1 315 ? -12.297 -9.414 5.73 1 98.31 315 LEU A CA 1
ATOM 2387 C C . LEU A 1 315 ? -13.812 -9.602 5.652 1 98.31 315 LEU A C 1
ATOM 2389 O O . LEU A 1 315 ? -14.539 -8.672 5.297 1 98.31 315 LEU A O 1
ATOM 2393 N N . LEU A 1 316 ? -14.25 -10.781 6.008 1 98.25 316 LEU A N 1
ATOM 2394 C CA . LEU A 1 316 ? -15.672 -11.117 5.914 1 98.25 316 LEU A CA 1
ATOM 2395 C C . LEU A 1 316 ? -16.5 -10.242 6.844 1 98.25 316 LEU A C 1
ATOM 2397 O O . LEU A 1 316 ? -17.578 -9.789 6.473 1 98.25 316 LEU A O 1
ATOM 2401 N N . ASN A 1 317 ? -16.016 -10.055 8.031 1 97.94 317 ASN A N 1
ATOM 2402 C CA . ASN A 1 317 ? -16.719 -9.219 9.008 1 97.94 317 ASN A CA 1
ATOM 2403 C C . ASN A 1 317 ? -16.953 -7.812 8.477 1 97.94 317 ASN A C 1
ATOM 2405 O O . ASN A 1 317 ? -17.953 -7.172 8.828 1 97.94 317 ASN A O 1
ATOM 2409 N N . ASP A 1 318 ? -16.109 -7.348 7.621 1 97.38 318 ASP A N 1
ATOM 2410 C CA . ASP A 1 318 ? -16.234 -6.008 7.059 1 97.38 318 ASP A CA 1
ATOM 2411 C C . ASP A 1 318 ? -17.016 -6.039 5.738 1 97.38 318 ASP A C 1
ATOM 2413 O O . ASP A 1 318 ? -17.281 -4.992 5.148 1 97.38 318 ASP A O 1
ATOM 2417 N N . GLY A 1 319 ? -17.297 -7.195 5.254 1 96.69 319 GLY A N 1
ATOM 2418 C CA . GLY A 1 319 ? -18.078 -7.328 4.035 1 96.69 319 GLY A CA 1
ATOM 2419 C C . GLY A 1 319 ? -17.234 -7.738 2.836 1 96.69 319 GLY A C 1
ATOM 2420 O O . GLY A 1 319 ? -17.75 -7.809 1.715 1 96.69 319 GLY A O 1
ATOM 2421 N N . GLY A 1 320 ? -15.906 -8.039 3.061 1 96.81 320 GLY A N 1
ATOM 2422 C CA . GLY A 1 320 ? -15.039 -8.469 1.979 1 96.81 320 GLY A CA 1
ATOM 2423 C C . GLY A 1 320 ? -14.914 -9.977 1.867 1 96.81 320 GLY A C 1
ATOM 2424 O O . GLY A 1 320 ? -14.906 -10.68 2.879 1 96.81 320 GLY A O 1
ATOM 2425 N N . THR A 1 321 ? -14.805 -10.453 0.628 1 96.75 321 THR A N 1
ATOM 2426 C CA . THR A 1 321 ? -14.609 -11.875 0.387 1 96.75 321 THR A CA 1
ATOM 2427 C C . THR A 1 321 ? -13.234 -12.141 -0.221 1 96.75 321 THR A C 1
ATOM 2429 O O . THR A 1 321 ? -12.664 -11.266 -0.873 1 96.75 321 THR A O 1
ATOM 2432 N N . GLY A 1 322 ? -12.68 -13.305 0.057 1 97.06 322 GLY A N 1
ATOM 2433 C CA . GLY A 1 322 ? -11.391 -13.664 -0.516 1 97.06 322 GLY A CA 1
ATOM 2434 C C . GLY A 1 322 ? -10.734 -14.836 0.187 1 97.06 322 GLY A C 1
ATOM 2435 O O . GLY A 1 322 ? -11.406 -15.617 0.862 1 97.06 322 GLY A O 1
ATOM 2436 N N . GLY A 1 323 ? -9.5 -15.039 -0.117 1 98.38 323 GLY A N 1
ATOM 2437 C CA . GLY A 1 323 ? -8.656 -16.078 0.456 1 98.38 323 GLY A CA 1
ATOM 2438 C C . GLY A 1 323 ? -7.188 -15.719 0.452 1 98.38 323 GLY A C 1
ATOM 2439 O O . GLY A 1 323 ? -6.781 -14.734 -0.166 1 98.38 323 GLY A O 1
ATOM 2440 N N . VAL A 1 324 ? -6.438 -16.469 1.237 1 98.81 324 VAL A N 1
ATOM 2441 C CA . VAL A 1 324 ? -4.992 -16.297 1.304 1 98.81 324 VAL A CA 1
ATOM 2442 C C . VAL A 1 324 ? -4.301 -17.656 1.298 1 98.81 324 VAL A C 1
ATOM 2444 O O . VAL A 1 324 ? -4.828 -18.625 1.836 1 98.81 324 VAL A O 1
ATOM 2447 N N . ILE A 1 325 ? -3.195 -17.703 0.645 1 98.81 325 ILE A N 1
ATOM 2448 C CA . ILE A 1 325 ? -2.254 -18.812 0.807 1 98.81 325 ILE A CA 1
ATOM 2449 C C . ILE A 1 325 ? -0.994 -18.312 1.512 1 98.81 325 ILE A C 1
ATOM 2451 O O . ILE A 1 325 ? -0.609 -17.156 1.363 1 98.81 325 ILE A O 1
ATOM 2455 N N . ALA A 1 326 ? -0.385 -19.172 2.25 1 98.44 326 ALA A N 1
ATOM 2456 C CA . ALA A 1 326 ? 0.796 -18.781 3.012 1 98.44 326 ALA A CA 1
ATOM 2457 C C . ALA A 1 326 ? 1.697 -19.984 3.291 1 98.44 326 ALA A C 1
ATOM 2459 O O . ALA A 1 326 ? 1.238 -21.125 3.281 1 98.44 326 ALA A O 1
ATOM 2460 N N . LEU A 1 327 ? 2.984 -19.625 3.504 1 95.25 327 LEU A N 1
ATOM 2461 C CA . LEU A 1 327 ? 4.012 -20.594 3.869 1 95.25 327 LEU A CA 1
ATOM 2462 C C . LEU A 1 327 ? 4.871 -20.062 5.012 1 95.25 327 LEU A C 1
ATOM 2464 O O . LEU A 1 327 ? 5.121 -18.859 5.105 1 95.25 327 LEU A O 1
ATOM 2468 N N . ASP A 1 328 ? 5.246 -20.938 5.859 1 90.12 328 ASP A N 1
ATOM 2469 C CA . ASP A 1 328 ? 6.266 -20.562 6.832 1 90.12 328 ASP A CA 1
ATOM 2470 C C . ASP A 1 328 ? 7.594 -21.234 6.527 1 90.12 328 ASP A C 1
ATOM 2472 O O . ASP A 1 328 ? 7.676 -22.094 5.637 1 90.12 328 ASP A O 1
ATOM 2476 N N . ALA A 1 329 ? 8.641 -20.75 7.09 1 76 329 ALA A N 1
ATOM 2477 C CA . ALA A 1 329 ? 9.984 -21.25 6.848 1 76 329 ALA A CA 1
ATOM 2478 C C . ALA A 1 329 ? 10.328 -22.375 7.812 1 76 329 ALA A C 1
ATOM 2480 O O . ALA A 1 329 ? 11.445 -22.906 7.785 1 76 329 ALA A O 1
ATOM 2481 N N . ASP A 1 330 ? 9.312 -22.719 8.523 1 65.81 330 ASP A N 1
ATOM 2482 C CA . ASP A 1 330 ? 9.688 -23.703 9.531 1 65.81 330 ASP A CA 1
ATOM 2483 C C . ASP A 1 330 ? 9.938 -25.078 8.891 1 65.81 330 ASP A C 1
ATOM 2485 O O . ASP A 1 330 ? 9.461 -25.344 7.785 1 65.81 330 ASP A O 1
ATOM 2489 N N . GLY A 1 331 ? 10.859 -25.672 9.188 1 52.75 331 GLY A N 1
ATOM 2490 C CA . GLY A 1 331 ? 11.328 -26.969 8.742 1 52.75 331 GLY A CA 1
ATOM 2491 C C . GLY A 1 331 ? 10.211 -27.922 8.383 1 52.75 331 GLY A C 1
ATOM 2492 O O . GLY A 1 331 ? 10.438 -28.938 7.727 1 52.75 331 GLY A O 1
ATOM 2493 N N . ASN A 1 332 ? 9.055 -27.578 8.906 1 52.84 332 ASN A N 1
ATOM 2494 C CA . ASN A 1 332 ? 8.07 -28.594 8.539 1 52.84 332 ASN A CA 1
ATOM 2495 C C . ASN A 1 332 ? 7.234 -28.156 7.34 1 52.84 332 ASN A C 1
ATOM 2497 O O . ASN A 1 332 ? 6.367 -28.891 6.879 1 52.84 332 ASN A O 1
ATOM 2501 N N . GLY A 1 333 ? 7.699 -27 6.789 1 62 333 GLY A N 1
ATOM 2502 C CA . GLY A 1 333 ? 7.102 -26.594 5.527 1 62 333 GLY A CA 1
ATOM 2503 C C . GLY A 1 333 ? 5.59 -26.453 5.602 1 62 333 GLY A C 1
ATOM 2504 O O . GLY A 1 333 ? 4.875 -26.953 4.73 1 62 333 GLY A O 1
ATOM 2505 N N . MET A 1 334 ? 5.07 -25.797 6.656 1 84.81 334 MET A N 1
ATOM 2506 C CA . MET A 1 334 ? 3.629 -25.672 6.84 1 84.81 334 MET A CA 1
ATOM 2507 C C . MET A 1 334 ? 3.062 -24.578 5.945 1 84.81 334 MET A C 1
ATOM 2509 O O . MET A 1 334 ? 3.738 -23.578 5.672 1 84.81 334 MET A O 1
ATOM 2513 N N . PHE A 1 335 ? 1.989 -25.016 5.344 1 95.38 335 PHE A N 1
ATOM 2514 C CA . PHE A 1 335 ? 1.277 -24.047 4.52 1 95.38 335 PHE A CA 1
ATOM 2515 C C . PHE A 1 335 ? -0.161 -23.875 4.996 1 95.38 335 PHE A C 1
ATOM 2517 O O . PHE A 1 335 ? -0.665 -24.703 5.762 1 95.38 335 PHE A O 1
ATOM 2524 N N . ALA A 1 336 ? -0.71 -22.75 4.691 1 97.38 336 ALA A N 1
ATOM 2525 C CA . ALA A 1 336 ? -2.111 -22.453 4.977 1 97.38 336 ALA A CA 1
ATOM 2526 C C . ALA A 1 336 ? -2.842 -22 3.721 1 97.38 336 ALA A C 1
ATOM 2528 O O . ALA A 1 336 ? -2.256 -21.328 2.869 1 97.38 336 ALA A O 1
ATOM 2529 N N . MET A 1 337 ? -4.059 -22.438 3.555 1 98 337 MET A N 1
ATOM 2530 C CA . MET A 1 337 ? -4.992 -21.984 2.52 1 98 337 MET A CA 1
ATOM 2531 C C . MET A 1 337 ? -6.348 -21.625 3.125 1 98 337 MET A C 1
ATOM 2533 O O . MET A 1 337 ? -7.223 -22.484 3.24 1 98 337 MET A O 1
ATOM 2537 N N . ALA A 1 338 ? -6.555 -20.391 3.453 1 98.38 338 ALA A N 1
ATOM 2538 C CA . ALA A 1 338 ? -7.797 -19.969 4.094 1 98.38 338 ALA A CA 1
ATOM 2539 C C . ALA A 1 338 ? -8.664 -19.172 3.131 1 98.38 338 ALA A C 1
ATOM 2541 O O . ALA A 1 338 ? -8.148 -18.406 2.311 1 98.38 338 ALA A O 1
ATOM 2542 N N . LEU A 1 339 ? -9.961 -19.312 3.145 1 97.94 339 LEU A N 1
ATOM 2543 C CA . LEU A 1 339 ? -10.914 -18.562 2.342 1 97.94 339 LEU A CA 1
ATOM 2544 C C . LEU A 1 339 ? -12.227 -18.359 3.098 1 97.94 339 LEU A C 1
ATOM 2546 O O . LEU A 1 339 ? -12.539 -19.125 4.016 1 97.94 339 LEU A O 1
ATOM 2550 N N . ASN A 1 340 ? -12.977 -17.344 2.756 1 97.75 340 ASN A N 1
ATOM 2551 C CA . ASN A 1 340 ? -14.258 -17.062 3.4 1 97.75 340 ASN A CA 1
ATOM 2552 C C . ASN A 1 340 ? -15.398 -17.031 2.389 1 97.75 340 ASN A C 1
ATOM 2554 O O . ASN A 1 340 ? -16.438 -16.406 2.637 1 97.75 340 ASN A O 1
ATOM 2558 N N . CYS A 1 341 ? -15.195 -17.562 1.228 1 94.88 341 CYS A N 1
ATOM 2559 C CA . CYS A 1 341 ? -16.188 -17.609 0.161 1 94.88 341 CYS A CA 1
ATOM 2560 C C . CYS A 1 341 ? -16.391 -19.031 -0.337 1 94.88 341 CYS A C 1
ATOM 2562 O O . CYS A 1 341 ? -15.875 -19.984 0.256 1 94.88 341 CYS A O 1
ATOM 2564 N N . GLU A 1 342 ? -17.125 -19.219 -1.403 1 93.25 342 GLU A N 1
ATOM 2565 C CA . GLU A 1 342 ? -17.547 -20.547 -1.843 1 93.25 342 GLU A CA 1
ATOM 2566 C C . GLU A 1 342 ? -16.344 -21.375 -2.32 1 93.25 342 GLU A C 1
ATOM 2568 O O . GLU A 1 342 ? -16.328 -22.594 -2.162 1 93.25 342 GLU A O 1
ATOM 2573 N N . GLY A 1 343 ? -15.422 -20.672 -2.869 1 94.75 343 GLY A N 1
ATOM 2574 C CA . GLY A 1 343 ? -14.273 -21.406 -3.365 1 94.75 343 GLY A CA 1
ATOM 2575 C C . GLY A 1 343 ? -13.078 -20.531 -3.678 1 94.75 343 GLY A C 1
ATOM 2576 O O . GLY A 1 343 ? -13.219 -19.297 -3.789 1 94.75 343 GLY A O 1
ATOM 2577 N N . MET A 1 344 ? -11.992 -21.156 -3.814 1 96.56 344 MET A N 1
ATOM 2578 C CA . MET A 1 344 ? -10.703 -20.641 -4.277 1 96.56 344 MET A CA 1
ATOM 2579 C C . MET A 1 344 ? -9.906 -21.734 -4.992 1 96.56 344 MET A C 1
ATOM 2581 O O . MET A 1 344 ? -9.656 -22.797 -4.43 1 96.56 344 MET A O 1
ATOM 2585 N N . TYR A 1 345 ? -9.602 -21.484 -6.262 1 97.19 345 TYR A N 1
ATOM 2586 C CA . TYR A 1 345 ? -8.688 -22.422 -6.906 1 97.19 345 TYR A CA 1
ATOM 2587 C C . TYR A 1 345 ? -7.34 -22.438 -6.203 1 97.19 345 TYR A C 1
ATOM 2589 O O . TYR A 1 345 ? -6.688 -21.391 -6.082 1 97.19 345 TYR A O 1
ATOM 2597 N N . ARG A 1 346 ? -6.918 -23.594 -5.77 1 98.44 346 ARG A N 1
ATOM 2598 C CA . ARG A 1 346 ? -5.703 -23.625 -4.961 1 98.44 346 ARG A CA 1
ATOM 2599 C C . ARG A 1 346 ? -5.012 -24.984 -5.066 1 98.44 346 ARG A C 1
ATOM 2601 O O . ARG A 1 346 ? -5.629 -25.969 -5.461 1 98.44 346 ARG A O 1
ATOM 2608 N N . GLY A 1 347 ? -3.727 -25 -4.762 1 98.62 347 GLY A N 1
ATOM 2609 C CA . GLY A 1 347 ? -2.971 -26.25 -4.797 1 98.62 347 GLY A CA 1
ATOM 2610 C C . GLY A 1 347 ? -1.619 -26.141 -4.113 1 98.62 347 GLY A C 1
ATOM 2611 O O . GLY A 1 347 ? -1.181 -25.047 -3.762 1 98.62 347 GLY A O 1
ATOM 2612 N N . VAL A 1 348 ? -1.033 -27.297 -3.912 1 98.25 348 VAL A N 1
ATOM 2613 C CA . VAL A 1 348 ? 0.272 -27.375 -3.266 1 98.25 348 VAL A CA 1
ATOM 2614 C C . VAL A 1 348 ? 1.067 -28.547 -3.859 1 98.25 348 VAL A C 1
ATOM 2616 O O . VAL A 1 348 ? 0.488 -29.516 -4.332 1 98.25 348 VAL A O 1
ATOM 2619 N N . ILE A 1 349 ? 2.328 -28.391 -3.918 1 97.25 349 ILE A N 1
ATOM 2620 C CA . ILE A 1 349 ? 3.244 -29.469 -4.289 1 97.25 349 ILE A CA 1
ATOM 2621 C C . ILE A 1 349 ? 4.508 -29.391 -3.434 1 97.25 349 ILE A C 1
ATOM 2623 O O . ILE A 1 349 ? 5 -28.297 -3.143 1 97.25 349 ILE A O 1
ATOM 2627 N N . ARG A 1 350 ? 4.941 -30.516 -3.029 1 94.56 350 ARG A N 1
ATOM 2628 C CA . ARG A 1 350 ? 6.121 -30.625 -2.178 1 94.56 350 ARG A CA 1
ATOM 2629 C C . ARG A 1 350 ? 7.191 -31.5 -2.832 1 94.56 350 ARG A C 1
ATOM 2631 O O . ARG A 1 350 ? 7.168 -31.719 -4.047 1 94.56 350 ARG A O 1
ATOM 2638 N N . GLU A 1 351 ? 8.117 -31.938 -2.098 1 92.56 351 GLU A N 1
ATOM 2639 C CA . GLU A 1 351 ? 9.289 -32.656 -2.611 1 92.56 351 GLU A CA 1
ATOM 2640 C C . GLU A 1 351 ? 8.906 -33.938 -3.297 1 92.56 351 GLU A C 1
ATOM 2642 O O . GLU A 1 351 ? 9.586 -34.406 -4.223 1 92.56 351 GLU A O 1
ATOM 2647 N N . ASP A 1 352 ? 7.797 -34.531 -2.887 1 92.94 352 ASP A N 1
ATOM 2648 C CA . ASP A 1 352 ? 7.387 -35.812 -3.428 1 92.94 352 ASP A CA 1
ATOM 2649 C C . ASP A 1 352 ? 6.871 -35.688 -4.859 1 92.94 352 ASP A C 1
ATOM 2651 O O . ASP A 1 352 ? 6.719 -36.656 -5.57 1 92.94 352 ASP A O 1
ATOM 2655 N N . GLY A 1 353 ? 6.547 -34.406 -5.23 1 95.25 353 GLY A N 1
ATOM 2656 C CA . GLY A 1 353 ? 6.156 -34.156 -6.605 1 95.25 353 GLY A CA 1
ATOM 2657 C C . GLY A 1 353 ? 4.691 -34.406 -6.875 1 95.25 353 GLY A C 1
ATOM 2658 O O . GLY A 1 353 ? 4.254 -34.406 -8.031 1 95.25 353 GLY A O 1
ATOM 2659 N N . VAL A 1 354 ? 3.953 -34.656 -5.848 1 97.12 354 VAL A N 1
ATOM 2660 C CA . VAL A 1 354 ? 2.527 -34.906 -6 1 97.12 354 VAL A CA 1
ATOM 2661 C C . VAL A 1 354 ? 1.738 -33.594 -5.887 1 97.12 354 VAL A C 1
ATOM 2663 O O . VAL A 1 354 ? 1.71 -32.969 -4.824 1 97.12 354 VAL A O 1
ATOM 2666 N N . SER A 1 355 ? 1.101 -33.281 -6.977 1 98.19 355 SER A N 1
ATOM 2667 C CA . SER A 1 355 ? 0.236 -32.094 -6.961 1 98.19 355 SER A CA 1
ATOM 2668 C C . SER A 1 355 ? -1.086 -32.375 -6.258 1 98.19 355 SER A C 1
ATOM 2670 O O . SER A 1 355 ? -1.766 -33.344 -6.59 1 98.19 355 SER A O 1
ATOM 2672 N N . LYS A 1 356 ? -1.416 -31.578 -5.336 1 98.5 356 LYS A N 1
ATOM 2673 C CA . LYS A 1 356 ? -2.732 -31.625 -4.707 1 98.5 356 LYS A CA 1
ATOM 2674 C C . LYS A 1 356 ? -3.498 -30.328 -4.949 1 98.5 356 LYS A C 1
ATOM 2676 O O . LYS A 1 356 ? -2.953 -29.234 -4.762 1 98.5 356 LYS A O 1
ATOM 2681 N N . THR A 1 357 ? -4.746 -30.438 -5.418 1 98.5 357 THR A N 1
ATOM 2682 C CA . THR A 1 357 ? -5.52 -29.25 -5.785 1 98.5 357 THR A CA 1
ATOM 2683 C C . THR A 1 357 ? -6.918 -29.312 -5.18 1 98.5 357 THR A C 1
ATOM 2685 O O . THR A 1 357 ? -7.387 -30.391 -4.793 1 98.5 357 THR A O 1
ATOM 2688 N N . ALA A 1 358 ? -7.562 -28.141 -5 1 97.88 358 ALA A N 1
ATOM 2689 C CA . ALA A 1 358 ? -8.93 -28 -4.508 1 97.88 358 ALA A CA 1
ATOM 2690 C C . ALA A 1 358 ? -9.594 -26.75 -5.086 1 97.88 358 ALA A C 1
ATOM 2692 O O . ALA A 1 358 ? -8.906 -25.812 -5.488 1 97.88 358 ALA A O 1
ATOM 2693 N N . ILE A 1 359 ? -10.914 -26.781 -5.152 1 96.5 359 ILE A N 1
ATOM 2694 C CA . ILE A 1 359 ? -11.656 -25.656 -5.707 1 96.5 359 ILE A CA 1
ATOM 2695 C C . ILE A 1 359 ? -12.609 -25.109 -4.652 1 96.5 359 ILE A C 1
ATOM 2697 O O . ILE A 1 359 ? -12.492 -23.938 -4.246 1 96.5 359 ILE A O 1
ATOM 2701 N N . PHE A 1 360 ? -13.484 -25.891 -4.129 1 95.94 360 PHE A N 1
ATOM 2702 C CA . PHE A 1 360 ? -14.531 -25.406 -3.234 1 95.94 360 PHE A CA 1
ATOM 2703 C C . PHE A 1 360 ? -14.07 -25.469 -1.782 1 95.94 360 PHE A C 1
ATOM 2705 O O . PHE A 1 360 ? -13.109 -26.172 -1.457 1 95.94 360 PHE A O 1
ATOM 2712 N N . SER A 1 361 ? -14.703 -24.703 -0.914 1 94.25 361 SER A N 1
ATOM 2713 C CA . SER A 1 361 ? -14.266 -24.469 0.458 1 94.25 361 SER A CA 1
ATOM 2714 C C . SER A 1 361 ? -14.195 -25.781 1.241 1 94.25 361 SER A C 1
ATOM 2716 O O . SER A 1 361 ? -13.359 -25.922 2.131 1 94.25 361 SER A O 1
ATOM 2718 N N . ASP A 1 362 ? -15.008 -26.719 0.877 1 92.81 362 ASP A N 1
ATOM 2719 C CA . ASP A 1 362 ? -15.062 -27.953 1.641 1 92.81 362 ASP A CA 1
ATOM 2720 C C . ASP A 1 362 ? -14.281 -29.062 0.948 1 92.81 362 ASP A C 1
ATOM 2722 O O . ASP A 1 362 ? -14.312 -30.219 1.378 1 92.81 362 ASP A O 1
ATOM 2726 N N . ASP A 1 363 ? -13.578 -28.641 -0.092 1 92.94 363 ASP A N 1
ATOM 2727 C CA . ASP A 1 363 ? -12.781 -29.625 -0.794 1 92.94 363 ASP A CA 1
ATOM 2728 C C . ASP A 1 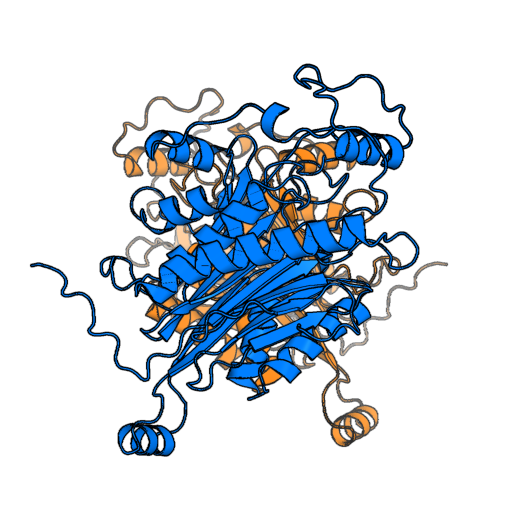363 ? -11.562 -30.047 0.035 1 92.94 363 ASP A C 1
ATOM 2730 O O . ASP A 1 363 ? -10.945 -29.203 0.692 1 92.94 363 ASP A O 1
ATOM 2734 N N . GLU A 1 364 ? -11.242 -31.25 -0.052 1 91.94 364 GLU A N 1
ATOM 2735 C CA . GLU A 1 364 ? -9.922 -31.703 0.392 1 91.94 364 GLU A CA 1
ATOM 2736 C C . GLU A 1 364 ? -8.898 -31.609 -0.732 1 91.94 364 GLU A C 1
ATOM 2738 O O . GLU A 1 364 ? -9.219 -31.859 -1.897 1 91.94 364 GLU A O 1
ATOM 2743 N N . LEU A 1 365 ? -7.781 -31.266 -0.311 1 93.5 365 LEU A N 1
ATOM 2744 C CA . LEU A 1 365 ? -6.707 -31.281 -1.296 1 93.5 365 LEU A CA 1
ATOM 2745 C C . LEU A 1 365 ? -6.469 -32.688 -1.815 1 93.5 365 LEU A C 1
ATOM 2747 O O . LEU A 1 365 ? -6.293 -33.625 -1.03 1 93.5 365 LEU A O 1
ATOM 2751 N N . ARG A 1 366 ? -6.5 -32.969 -3.096 1 90.56 366 ARG A N 1
ATOM 2752 C CA . ARG A 1 366 ? -6.277 -34.312 -3.65 1 90.56 366 ARG A CA 1
ATOM 2753 C C . ARG A 1 366 ? -5.652 -34.219 -5.039 1 90.56 366 ARG A C 1
ATOM 2755 O O . ARG A 1 366 ? -5.801 -33.219 -5.734 1 90.56 366 ARG A O 1
ATOM 2762 N N . MET B 1 1 ? -33.781 17.531 11.039 1 29.33 1 MET B N 1
ATOM 2763 C CA . MET B 1 1 ? -33.375 17.484 12.445 1 29.33 1 MET B CA 1
ATOM 2764 C C . MET B 1 1 ? -32.062 18.203 12.664 1 29.33 1 MET B C 1
ATOM 2766 O O . MET B 1 1 ? -31.078 17.922 11.969 1 29.33 1 MET B O 1
ATOM 2770 N N . SER B 1 2 ? -32.094 19.359 13.234 1 31.39 2 SER B N 1
ATOM 2771 C CA . SER B 1 2 ? -30.938 20.234 13.484 1 31.39 2 SER B CA 1
ATOM 2772 C C . SER B 1 2 ? -29.828 19.5 14.227 1 31.39 2 SER B C 1
ATOM 2774 O O . SER B 1 2 ? -30.047 18.969 15.328 1 31.39 2 SER B O 1
ATOM 2776 N N . LEU B 1 3 ? -29.016 18.781 13.562 1 41.69 3 LEU B N 1
ATOM 2777 C CA . LEU B 1 3 ? -27.953 18.047 14.25 1 41.69 3 LEU B CA 1
ATOM 2778 C C . LEU B 1 3 ? -27.328 18.906 15.344 1 41.69 3 LEU B C 1
ATOM 2780 O O . LEU B 1 3 ? -26.766 19.969 15.055 1 41.69 3 LEU B O 1
ATOM 2784 N N . GLU B 1 4 ? -27.922 18.969 16.516 1 40.47 4 GLU B N 1
ATOM 2785 C CA . GLU B 1 4 ? -27.484 19.719 17.703 1 40.47 4 GLU B CA 1
ATOM 2786 C C . GLU B 1 4 ? -25.969 19.625 17.859 1 40.47 4 GLU B C 1
ATOM 2788 O O . GLU B 1 4 ? -25.375 18.562 17.719 1 40.47 4 GLU B O 1
ATOM 2793 N N . LYS B 1 5 ? -25.359 20.781 17.734 1 44.84 5 LYS B N 1
ATOM 2794 C CA . LYS B 1 5 ? -23.938 20.953 18.031 1 44.84 5 LYS B CA 1
ATOM 2795 C C . LYS B 1 5 ? -23.562 20.281 19.359 1 44.84 5 LYS B C 1
ATOM 2797 O O . LYS B 1 5 ? -24.234 20.484 20.375 1 44.84 5 LYS B O 1
ATOM 2802 N N . PRO B 1 6 ? -22.859 19.234 19.328 1 43.94 6 PRO B N 1
ATOM 2803 C CA . PRO B 1 6 ? -22.516 18.641 20.641 1 43.94 6 PRO B CA 1
ATOM 2804 C C . PRO B 1 6 ? -22.031 19.688 21.641 1 43.94 6 PRO B C 1
ATOM 2806 O O . PRO B 1 6 ? -21.391 20.656 21.266 1 43.94 6 PRO B O 1
ATOM 2809 N N . ILE B 1 7 ? -22.781 19.875 22.734 1 41.94 7 ILE B N 1
ATOM 2810 C CA . ILE B 1 7 ? -22.375 20.688 23.891 1 41.94 7 ILE B CA 1
ATOM 2811 C C . ILE B 1 7 ? -20.953 20.312 24.297 1 41.94 7 ILE B C 1
ATOM 2813 O O . ILE B 1 7 ? -20.656 19.141 24.562 1 41.94 7 ILE B O 1
ATOM 2817 N N . LEU B 1 8 ? -19.922 21.125 23.844 1 44.91 8 LEU B N 1
ATOM 2818 C CA . LEU B 1 8 ? -18.516 21 24.25 1 44.91 8 LEU B CA 1
ATOM 2819 C C . LEU B 1 8 ? -18.406 20.781 25.75 1 44.91 8 LEU B C 1
ATOM 2821 O O . LEU B 1 8 ? -18.891 21.609 26.531 1 44.91 8 LEU B O 1
ATOM 2825 N N . ASN B 1 9 ? -18.5 19.625 26.172 1 43.19 9 ASN B N 1
ATOM 2826 C CA . ASN B 1 9 ? -18.219 19.438 27.594 1 43.19 9 ASN B CA 1
ATOM 2827 C C . ASN B 1 9 ? -16.812 19.922 27.938 1 43.19 9 ASN B C 1
ATOM 2829 O O . ASN B 1 9 ? -15.898 19.844 27.109 1 43.19 9 ASN B O 1
ATOM 2833 N N . ALA B 1 10 ? -16.594 20.766 28.891 1 47.56 10 ALA B N 1
ATOM 2834 C CA . ALA B 1 10 ? -15.383 21.328 29.469 1 47.56 10 ALA B CA 1
ATOM 2835 C C . ALA B 1 10 ? -14.227 20.328 29.406 1 47.56 10 ALA B C 1
ATOM 2837 O O . ALA B 1 10 ? -13.055 20.719 29.438 1 47.56 10 ALA B O 1
ATOM 2838 N N . ASN B 1 11 ? -14.445 19.031 29.297 1 50.97 11 ASN B N 1
ATOM 2839 C CA . ASN B 1 11 ? -13.453 17.969 29.391 1 50.97 11 ASN B CA 1
ATOM 2840 C C . ASN B 1 11 ? -13.102 17.406 28.016 1 50.97 11 ASN B C 1
ATOM 2842 O O . ASN B 1 11 ? -12.477 16.359 27.922 1 50.97 11 ASN B O 1
ATOM 2846 N N . SER B 1 12 ? -13.562 18.094 26.969 1 58.84 12 SER B N 1
ATOM 2847 C CA . SER B 1 12 ? -13.383 17.5 25.656 1 58.84 12 SER B CA 1
ATOM 2848 C C . SER B 1 12 ? -11.969 17.719 25.125 1 58.84 12 SER B C 1
ATOM 2850 O O . SER B 1 12 ? -11.484 18.859 25.094 1 58.84 12 SER B O 1
ATOM 2852 N N . LYS B 1 13 ? -11.164 16.672 24.984 1 83.94 13 LYS B N 1
ATOM 2853 C CA . LYS B 1 13 ? -9.766 16.797 24.594 1 83.94 13 LYS B CA 1
ATOM 2854 C C . LYS B 1 13 ? -9.594 16.609 23.094 1 83.94 13 LYS B C 1
ATOM 2856 O O . LYS B 1 13 ? -10.211 15.727 22.5 1 83.94 13 LYS B O 1
ATOM 2861 N N . PHE B 1 14 ? -9.18 17.766 22.438 1 93.19 14 PHE B N 1
ATOM 2862 C CA . PHE B 1 14 ? -8.758 17.641 21.047 1 93.19 14 PHE B CA 1
ATOM 2863 C C . PHE B 1 14 ? -7.289 18 20.891 1 93.19 14 PHE B C 1
ATOM 2865 O O . PHE B 1 14 ? -6.734 18.734 21.719 1 93.19 14 PHE B O 1
ATOM 2872 N N . VAL B 1 15 ? -6.652 17.375 19.938 1 96.31 15 VAL B N 1
ATOM 2873 C CA . VAL B 1 15 ? -5.23 17.578 19.672 1 96.31 15 VAL B CA 1
ATOM 2874 C C . VAL B 1 15 ? -4.98 17.547 18.172 1 96.31 15 VAL B C 1
ATOM 2876 O O . VAL B 1 15 ? -5.633 16.797 17.438 1 96.31 15 VAL B O 1
ATOM 2879 N N . LEU B 1 16 ? -4.156 18.422 17.688 1 97.88 16 LEU B N 1
ATOM 2880 C CA . LEU B 1 16 ? -3.656 18.406 16.312 1 97.88 16 LEU B CA 1
ATOM 2881 C C . LEU B 1 16 ? -2.133 18.359 16.297 1 97.88 16 LEU B C 1
ATOM 2883 O O . LEU B 1 16 ? -1.471 19.188 16.922 1 97.88 16 LEU B O 1
ATOM 2887 N N . VAL B 1 17 ? -1.58 17.344 15.664 1 98.69 17 VAL B N 1
ATOM 2888 C CA . VAL B 1 17 ? -0.146 17.203 15.43 1 98.69 17 VAL B CA 1
ATOM 2889 C C . VAL B 1 17 ? 0.143 17.281 13.93 1 98.69 17 VAL B C 1
ATOM 2891 O O . VAL B 1 17 ? -0.588 16.703 13.125 1 98.69 17 VAL B O 1
ATOM 2894 N N . VAL B 1 18 ? 1.206 18.078 13.555 1 98.81 18 VAL B N 1
ATOM 2895 C CA . VAL B 1 18 ? 1.494 18.219 12.133 1 98.81 18 VAL B CA 1
ATOM 2896 C C . VAL B 1 18 ? 2.984 18 11.883 1 98.81 18 VAL B C 1
ATOM 2898 O O . VAL B 1 18 ? 3.803 18.156 12.789 1 98.81 18 VAL B O 1
ATOM 2901 N N . HIS B 1 19 ? 3.332 17.531 10.711 1 98.69 19 HIS B N 1
ATOM 2902 C CA . HIS B 1 19 ? 4.699 17.609 10.203 1 98.69 19 HIS B CA 1
ATOM 2903 C C . HIS B 1 19 ? 4.75 18.266 8.828 1 98.69 19 HIS B C 1
ATOM 2905 O O . HIS B 1 19 ? 3.838 18.078 8.016 1 98.69 19 HIS B O 1
ATOM 2911 N N . GLY B 1 20 ? 5.816 19.031 8.625 1 97.75 20 GLY B N 1
ATOM 2912 C CA . GLY B 1 20 ? 6.051 19.688 7.352 1 97.75 20 GLY B CA 1
ATOM 2913 C C . GLY B 1 20 ? 7.168 19.062 6.547 1 97.75 20 GLY B C 1
ATOM 2914 O O . GLY B 1 20 ? 7.789 19.719 5.711 1 97.75 20 GLY B O 1
ATOM 2915 N N . GLY B 1 21 ? 7.469 17.812 6.906 1 96.25 21 GLY B N 1
ATOM 2916 C CA . GLY B 1 21 ? 8.492 17.094 6.16 1 96.25 21 GLY B CA 1
ATOM 2917 C C . GLY B 1 21 ? 9.75 16.844 6.973 1 96.25 21 GLY B C 1
ATOM 2918 O O . GLY B 1 21 ? 10.211 17.703 7.711 1 96.25 21 GLY B O 1
ATOM 2919 N N . ALA B 1 22 ? 10.25 15.594 6.777 1 92.19 22 ALA B N 1
ATOM 2920 C CA . ALA B 1 22 ? 11.555 15.234 7.328 1 92.19 22 ALA B CA 1
ATOM 2921 C C . ALA B 1 22 ? 12.672 15.578 6.352 1 92.19 22 ALA B C 1
ATOM 2923 O O . ALA B 1 22 ? 12.438 15.742 5.152 1 92.19 22 ALA B O 1
ATOM 2924 N N . GLY B 1 23 ? 13.922 15.586 6.805 1 82.19 23 GLY B N 1
ATOM 2925 C CA . GLY B 1 23 ? 15.008 16.078 5.969 1 82.19 23 GLY B CA 1
ATOM 2926 C C . GLY B 1 23 ? 14.977 17.578 5.785 1 82.19 23 GLY B C 1
ATOM 2927 O O . GLY B 1 23 ? 14.781 18.078 4.672 1 82.19 23 GLY B O 1
ATOM 2928 N N . THR B 1 24 ? 15.234 18.344 6.773 1 74.69 24 THR B N 1
ATOM 2929 C CA . THR B 1 24 ? 15.133 19.797 6.844 1 74.69 24 THR B CA 1
ATOM 2930 C C . THR B 1 24 ? 16.406 20.453 6.309 1 74.69 24 THR B C 1
ATOM 2932 O O . THR B 1 24 ? 17.328 19.766 5.867 1 74.69 24 THR B O 1
ATOM 2935 N N . MET B 1 25 ? 16.312 21.688 6.297 1 73.31 25 MET B N 1
ATOM 2936 C CA . MET B 1 25 ? 17.562 22.438 6.117 1 73.31 25 MET B CA 1
ATOM 2937 C C . MET B 1 25 ? 18.609 22 7.133 1 73.31 25 MET B C 1
ATOM 2939 O O . MET B 1 25 ? 18.266 21.547 8.227 1 73.31 25 MET B O 1
ATOM 2943 N N . SER B 1 26 ? 19.781 22.047 6.637 1 80.56 26 SER B N 1
ATOM 2944 C CA . SER B 1 26 ? 20.828 21.781 7.613 1 80.56 26 SER B CA 1
ATOM 2945 C C . SER B 1 26 ? 20.984 22.938 8.594 1 80.56 26 SER B C 1
ATOM 2947 O O . SER B 1 26 ? 20.812 24.109 8.227 1 80.56 26 SER B O 1
ATOM 2949 N N . ARG B 1 27 ? 21.234 22.594 9.766 1 82.88 27 ARG B N 1
ATOM 2950 C CA . ARG B 1 27 ? 21.453 23.625 10.773 1 82.88 27 ARG B CA 1
ATOM 2951 C C . ARG B 1 27 ? 22.594 24.562 10.352 1 82.88 27 ARG B C 1
ATOM 2953 O O . ARG B 1 27 ? 22.5 25.781 10.562 1 82.88 27 ARG B O 1
ATOM 2960 N N . ALA B 1 28 ? 23.5 23.969 9.695 1 82.5 28 ALA B N 1
ATOM 2961 C CA . ALA B 1 28 ? 24.672 24.719 9.258 1 82.5 28 ALA B CA 1
ATOM 2962 C C . ALA B 1 28 ? 24.297 25.781 8.227 1 82.5 28 ALA B C 1
ATOM 2964 O O . ALA B 1 28 ? 24.906 26.859 8.18 1 82.5 28 ALA B O 1
ATOM 2965 N N . ASN B 1 29 ? 23.281 25.5 7.508 1 81.94 29 ASN B N 1
ATOM 2966 C CA . ASN B 1 29 ? 22.891 26.391 6.43 1 81.94 29 ASN B CA 1
ATOM 2967 C C . ASN B 1 29 ? 21.609 27.156 6.762 1 81.94 29 ASN B C 1
ATOM 2969 O O . ASN B 1 29 ? 21.016 27.797 5.898 1 81.94 29 ASN B O 1
ATOM 2973 N N . SER B 1 30 ? 21.297 27 8.016 1 86.19 30 SER B N 1
ATOM 2974 C CA . SER B 1 30 ? 20.047 27.672 8.414 1 86.19 30 SER B CA 1
ATOM 2975 C C . SER B 1 30 ? 20.312 29.094 8.891 1 86.19 30 SER B C 1
ATOM 2977 O O . SER B 1 30 ? 21.359 29.359 9.484 1 86.19 30 SER B O 1
ATOM 2979 N N . THR B 1 31 ? 19.406 30.016 8.492 1 90.56 31 THR B N 1
ATOM 2980 C CA . THR B 1 31 ? 19.406 31.375 9.031 1 90.56 31 THR B CA 1
ATOM 2981 C C . THR B 1 31 ? 18.203 31.609 9.945 1 90.56 31 THR B C 1
ATOM 2983 O O . THR B 1 31 ? 17.188 30.922 9.82 1 90.56 31 THR B O 1
ATOM 2986 N N . PRO B 1 32 ? 18.344 32.531 10.773 1 93 32 PRO B N 1
ATOM 2987 C CA . PRO B 1 32 ? 17.203 32.844 11.641 1 93 32 PRO B CA 1
ATOM 2988 C C . PRO B 1 32 ? 15.945 33.188 10.852 1 93 32 PRO B C 1
ATOM 2990 O O . PRO B 1 32 ? 14.836 32.875 11.266 1 93 32 PRO B O 1
ATOM 2993 N N . GLU B 1 33 ? 16.188 33.906 9.797 1 93.56 33 GLU B N 1
ATOM 2994 C CA . GLU B 1 33 ? 15.055 34.312 8.969 1 93.56 33 GLU B CA 1
ATOM 2995 C C . GLU B 1 33 ? 14.352 33.094 8.352 1 93.56 33 GLU B C 1
ATOM 2997 O O . GLU B 1 33 ? 13.117 33.031 8.328 1 93.56 33 GLU B O 1
ATOM 3002 N N . LYS B 1 34 ? 15.148 32.188 7.859 1 91.19 34 LYS B N 1
ATOM 3003 C CA . LYS B 1 34 ? 14.586 30.969 7.277 1 91.19 34 LYS B CA 1
ATOM 3004 C C . LYS B 1 34 ? 13.859 30.141 8.336 1 91.19 34 LYS B C 1
ATOM 3006 O O . LYS B 1 34 ? 12.766 29.641 8.086 1 91.19 34 LYS B O 1
ATOM 3011 N N . GLU B 1 35 ? 14.5 29.984 9.422 1 94.06 35 GLU B N 1
ATOM 3012 C CA . GLU B 1 35 ? 13.867 29.234 10.516 1 94.06 35 GLU B CA 1
ATOM 3013 C C . GLU B 1 35 ? 12.539 29.875 10.906 1 94.06 35 GLU B C 1
ATOM 3015 O O . GLU B 1 35 ? 11.547 29.172 11.133 1 94.06 35 GLU B O 1
ATOM 3020 N N . ALA B 1 36 ? 12.555 31.188 11.016 1 96 36 ALA B N 1
ATOM 3021 C CA . ALA B 1 36 ? 11.344 31.906 11.398 1 96 36 ALA B CA 1
ATOM 3022 C C . ALA B 1 36 ? 10.227 31.672 10.383 1 96 36 ALA B C 1
ATOM 3024 O O . ALA B 1 36 ? 9.055 31.578 10.75 1 96 36 ALA B O 1
ATOM 3025 N N . ALA B 1 37 ? 10.586 31.625 9.141 1 95 37 ALA B N 1
ATOM 3026 C CA . ALA B 1 37 ? 9.602 31.406 8.078 1 95 37 ALA B CA 1
ATOM 3027 C C . ALA B 1 37 ? 8.969 30.031 8.203 1 95 37 ALA B C 1
ATOM 3029 O O . ALA B 1 37 ? 7.754 29.875 8.023 1 95 37 ALA B O 1
ATOM 3030 N N . TYR B 1 38 ? 9.758 29.047 8.492 1 95.06 38 TYR B N 1
ATOM 3031 C CA . TYR B 1 38 ? 9.234 27.688 8.656 1 95.06 38 TYR B CA 1
ATOM 3032 C C . TYR B 1 38 ? 8.375 27.578 9.906 1 95.06 38 TYR B C 1
ATOM 3034 O O . TYR B 1 38 ? 7.316 26.953 9.883 1 95.06 38 TYR B O 1
ATOM 3042 N N . HIS B 1 39 ? 8.828 28.219 10.969 1 97.44 39 HIS B N 1
ATOM 3043 C CA . HIS B 1 39 ? 7.996 28.25 12.172 1 97.44 39 HIS B CA 1
ATOM 3044 C C . HIS B 1 39 ? 6.664 28.938 11.906 1 97.44 39 HIS B C 1
ATOM 3046 O O . HIS B 1 39 ? 5.621 28.5 12.391 1 97.44 39 HIS B O 1
ATOM 3052 N N . ALA B 1 40 ? 6.719 30 11.203 1 98.19 40 ALA B N 1
ATOM 3053 C CA . ALA B 1 40 ? 5.492 30.719 10.867 1 98.19 40 ALA B CA 1
ATOM 3054 C C . ALA B 1 40 ? 4.551 29.859 10.047 1 98.19 40 ALA B C 1
ATOM 3056 O O . ALA B 1 40 ? 3.334 29.875 10.258 1 98.19 40 ALA B O 1
ATOM 3057 N N . GLY B 1 41 ? 5.141 29.109 9.062 1 97.5 41 GLY B N 1
ATOM 3058 C CA . GLY B 1 41 ? 4.344 28.172 8.289 1 97.5 41 GLY B CA 1
ATOM 3059 C C . GLY B 1 41 ? 3.703 27.094 9.141 1 97.5 41 GLY B C 1
ATOM 3060 O O . GLY B 1 41 ? 2.529 26.766 8.953 1 97.5 41 GLY B O 1
ATOM 3061 N N . LEU B 1 42 ? 4.484 26.578 10.07 1 98.5 42 LEU B N 1
ATOM 3062 C CA . LEU B 1 42 ? 3.963 25.562 10.984 1 98.5 42 LEU B CA 1
ATOM 3063 C C . LEU B 1 42 ? 2.826 26.125 11.828 1 98.5 42 LEU B C 1
ATOM 3065 O O . LEU B 1 42 ? 1.79 25.484 12 1 98.5 42 LEU B O 1
ATOM 3069 N N . ARG B 1 43 ? 3.021 27.312 12.344 1 98.75 43 ARG B N 1
ATOM 3070 C CA . ARG B 1 43 ? 2.012 27.922 13.203 1 98.75 43 ARG B CA 1
ATOM 3071 C C . ARG B 1 43 ? 0.735 28.219 12.422 1 98.75 43 ARG B C 1
ATOM 3073 O O . ARG B 1 43 ? -0.37 28.047 12.938 1 98.75 43 ARG B O 1
ATOM 3080 N N . ALA B 1 44 ? 0.865 28.703 11.219 1 98.88 44 ALA B N 1
ATOM 3081 C CA . ALA B 1 44 ? -0.304 28.938 10.375 1 98.88 44 ALA B CA 1
ATOM 3082 C C . ALA B 1 44 ? -1.079 27.641 10.133 1 98.88 44 ALA B C 1
ATOM 3084 O O . ALA B 1 44 ? -2.312 27.641 10.148 1 98.88 44 ALA B O 1
ATOM 3085 N N . THR B 1 45 ? -0.345 26.609 9.844 1 98.81 45 THR B N 1
ATOM 3086 C CA . THR B 1 45 ? -0.929 25.297 9.625 1 98.81 45 THR B CA 1
ATOM 3087 C C . THR B 1 45 ? -1.682 24.828 10.867 1 98.81 45 THR B C 1
ATOM 3089 O O . THR B 1 45 ? -2.832 24.391 10.781 1 98.81 45 THR B O 1
ATOM 3092 N N . LEU B 1 46 ? -1.038 24.891 12.023 1 98.88 46 LEU B N 1
ATOM 3093 C CA . LEU B 1 46 ? -1.649 24.5 13.289 1 98.88 46 LEU B CA 1
ATOM 3094 C C . LEU B 1 46 ? -2.9 25.328 13.562 1 98.88 46 LEU B C 1
ATOM 3096 O O . LEU B 1 46 ? -3.92 24.797 14.008 1 98.88 46 LEU B O 1
ATOM 3100 N N . ARG B 1 47 ? -2.867 26.594 13.32 1 98.81 47 ARG B N 1
ATOM 3101 C CA . ARG B 1 47 ? -3.992 27.484 13.586 1 98.81 47 ARG B CA 1
ATOM 3102 C C . ARG B 1 47 ? -5.195 27.125 12.719 1 98.81 47 ARG B C 1
ATOM 3104 O O . ARG B 1 47 ? -6.332 27.141 13.195 1 98.81 47 ARG B O 1
ATOM 3111 N N . ALA B 1 48 ? -4.93 26.797 11.492 1 98.88 48 ALA B N 1
ATOM 3112 C CA . ALA B 1 48 ? -6.016 26.438 10.578 1 98.88 48 ALA B CA 1
ATOM 3113 C C . ALA B 1 48 ? -6.77 25.203 11.094 1 98.88 48 ALA B C 1
ATOM 3115 O O . ALA B 1 48 ? -8 25.203 11.109 1 98.88 48 ALA B O 1
ATOM 3116 N N . GLY B 1 49 ? -6.047 24.172 11.477 1 98.88 49 GLY B N 1
ATOM 3117 C CA . GLY B 1 49 ? -6.691 23 12.016 1 98.88 49 GLY B CA 1
ATOM 3118 C C . GLY B 1 49 ? -7.312 23.219 13.383 1 98.88 49 GLY B C 1
ATOM 3119 O O . GLY B 1 49 ? -8.398 22.703 13.672 1 98.88 49 GLY B O 1
ATOM 3120 N N . TYR B 1 50 ? -6.641 23.984 14.195 1 98.44 50 TYR B N 1
ATOM 3121 C CA . TYR B 1 50 ? -7.117 24.312 15.539 1 98.44 50 TYR B CA 1
ATOM 3122 C C . TYR B 1 50 ? -8.484 24.984 15.492 1 98.44 50 TYR B C 1
ATOM 3124 O O . TYR B 1 50 ? -9.359 24.672 16.297 1 98.44 50 TYR B O 1
ATOM 3132 N N . GLN B 1 51 ? -8.656 25.922 14.609 1 98.75 51 GLN B N 1
ATOM 3133 C CA . GLN B 1 51 ? -9.922 26.641 14.5 1 98.75 51 GLN B CA 1
ATOM 3134 C C . GLN B 1 51 ? -11.086 25.688 14.266 1 98.75 51 GLN B C 1
ATOM 3136 O O . GLN B 1 51 ? -12.164 25.859 14.836 1 98.75 51 GLN B O 1
ATOM 3141 N N . VAL B 1 52 ? -10.867 24.672 13.453 1 98.69 52 VAL B N 1
ATOM 3142 C CA . VAL B 1 52 ? -11.891 23.672 13.188 1 98.69 52 VAL B CA 1
ATOM 3143 C C . VAL B 1 52 ? -12.227 22.906 14.469 1 98.69 52 VAL B C 1
ATOM 3145 O O . VAL B 1 52 ? -13.398 22.766 14.828 1 98.69 52 VAL B O 1
ATOM 3148 N N . LEU B 1 53 ? -11.219 22.469 15.164 1 97.5 53 LEU B N 1
ATOM 3149 C CA . LEU B 1 53 ? -11.406 21.672 16.359 1 97.5 53 LEU B CA 1
ATOM 3150 C C . LEU B 1 53 ? -12.039 22.5 17.484 1 97.5 53 LEU B C 1
ATOM 3152 O O . LEU B 1 53 ? -12.922 22.016 18.188 1 97.5 53 LEU B O 1
ATOM 3156 N N . LYS B 1 54 ? -11.547 23.703 17.609 1 96.69 54 LYS B N 1
ATOM 3157 C CA . LYS B 1 54 ? -12.047 24.609 18.641 1 96.69 54 LYS B CA 1
ATOM 3158 C C . LYS B 1 54 ? -13.547 24.828 18.484 1 96.69 54 LYS B C 1
ATOM 3160 O O . LYS B 1 54 ? -14.266 24.969 19.484 1 96.69 54 LYS B O 1
ATOM 3165 N N . ASP B 1 55 ? -14 24.797 17.297 1 97.12 55 ASP B N 1
ATOM 3166 C CA . ASP B 1 55 ? -15.414 25.047 17 1 97.12 55 ASP B CA 1
ATOM 3167 C C . ASP B 1 55 ? -16.219 23.75 17.047 1 97.12 55 ASP B C 1
ATOM 3169 O O . ASP B 1 55 ? -17.375 23.719 16.625 1 97.12 55 ASP B O 1
ATOM 3173 N N . GLY B 1 56 ? -15.609 22.719 17.422 1 95.81 56 GLY B N 1
ATOM 3174 C CA . GLY B 1 56 ? -16.281 21.453 17.562 1 95.81 56 GLY B CA 1
ATOM 3175 C C . GLY B 1 56 ? -16.328 20.656 16.266 1 95.81 56 GLY B C 1
ATOM 3176 O O . GLY B 1 56 ? -17.109 19.719 16.125 1 95.81 56 GLY B O 1
ATOM 3177 N N . GLY B 1 57 ? -15.438 21 15.32 1 97.5 57 GLY B N 1
ATOM 3178 C CA . GLY B 1 57 ? -15.406 20.344 14.031 1 97.5 57 GLY B CA 1
ATOM 3179 C C . GLY B 1 57 ? -14.797 18.953 14.086 1 97.5 57 GLY B C 1
ATOM 3180 O O . GLY B 1 57 ? -14.391 18.484 15.156 1 97.5 57 GLY B O 1
ATOM 3181 N N . GLU B 1 58 ? -14.773 18.312 12.922 1 97.81 58 GLU B N 1
ATOM 3182 C CA . GLU B 1 58 ? -14.305 16.938 12.789 1 97.81 58 GLU B CA 1
ATOM 3183 C C . GLU B 1 58 ? -12.781 16.891 12.68 1 97.81 58 GLU B C 1
ATOM 3185 O O . GLU B 1 58 ? -12.156 17.797 12.148 1 97.81 58 GLU B O 1
ATOM 3190 N N . ALA B 1 59 ? -12.258 15.727 13.18 1 97.69 59 ALA B N 1
ATOM 3191 C CA . ALA B 1 59 ? -10.828 15.477 13.031 1 97.69 59 ALA B CA 1
ATOM 3192 C C . ALA B 1 59 ? -10.406 15.539 11.57 1 97.69 59 ALA B C 1
ATOM 3194 O O . ALA B 1 59 ? -9.367 16.125 11.242 1 97.69 59 ALA B O 1
ATOM 3195 N N . MET B 1 60 ? -11.211 14.938 10.672 1 98.75 60 MET B N 1
ATOM 3196 C CA . MET B 1 60 ? -10.906 14.914 9.25 1 98.75 60 MET B CA 1
ATOM 3197 C C . MET B 1 60 ? -10.789 16.328 8.688 1 98.75 60 MET B C 1
ATOM 3199 O O . MET B 1 60 ? -9.859 16.625 7.934 1 98.75 60 MET B O 1
ATOM 3203 N N . ASP B 1 61 ? -11.695 17.203 9.047 1 98.88 61 ASP B N 1
ATOM 3204 C CA . ASP B 1 61 ? -11.703 18.562 8.547 1 98.88 61 ASP B CA 1
ATOM 3205 C C . ASP B 1 61 ? -10.516 19.359 9.086 1 98.88 61 ASP B C 1
ATOM 3207 O O . ASP B 1 61 ? -9.922 20.172 8.367 1 98.88 61 ASP B O 1
ATOM 3211 N N . ALA B 1 62 ? -10.164 19.125 10.336 1 98.88 62 ALA B N 1
ATOM 3212 C CA . ALA B 1 62 ? -9.023 19.797 10.945 1 98.88 62 ALA B CA 1
ATOM 3213 C C . ALA B 1 62 ? -7.719 19.375 10.266 1 98.88 62 ALA B C 1
ATOM 3215 O O . ALA B 1 62 ? -6.887 20.234 9.93 1 98.88 62 ALA B O 1
ATOM 3216 N N . ALA B 1 63 ? -7.547 18.078 10.062 1 98.94 63 ALA B N 1
ATOM 3217 C CA . ALA B 1 63 ? -6.332 17.562 9.43 1 98.94 63 ALA B CA 1
ATOM 3218 C C . ALA B 1 63 ? -6.195 18.094 8 1 98.94 63 ALA B C 1
ATOM 3220 O O . ALA B 1 63 ? -5.113 18.531 7.598 1 98.94 63 ALA B O 1
ATOM 3221 N N . VAL B 1 64 ? -7.293 18.109 7.285 1 98.94 64 VAL B N 1
ATOM 3222 C CA . VAL B 1 64 ? -7.266 18.547 5.891 1 98.94 64 VAL B CA 1
ATOM 3223 C C . VAL B 1 64 ? -7.047 20.062 5.824 1 98.94 64 VAL B C 1
ATOM 3225 O O . VAL B 1 64 ? -6.32 20.547 4.957 1 98.94 64 VAL B O 1
ATOM 3228 N N . ALA B 1 65 ? -7.676 20.797 6.73 1 98.94 65 ALA B N 1
ATOM 3229 C CA . ALA B 1 65 ? -7.434 22.234 6.793 1 98.94 65 ALA B CA 1
ATOM 3230 C C . ALA B 1 65 ? -5.957 22.531 7.027 1 98.94 65 ALA B C 1
ATOM 3232 O O . ALA B 1 65 ? -5.383 23.422 6.383 1 98.94 65 ALA B O 1
ATOM 3233 N N . ALA B 1 66 ? -5.375 21.797 7.922 1 98.94 66 ALA B N 1
ATOM 3234 C CA . ALA B 1 66 ? -3.955 21.953 8.227 1 98.94 66 ALA B CA 1
ATOM 3235 C C . ALA B 1 66 ? -3.094 21.625 7.008 1 98.94 66 ALA B C 1
ATOM 3237 O O . ALA B 1 66 ? -2.297 22.453 6.559 1 98.94 66 ALA B O 1
ATOM 3238 N N . VAL B 1 67 ? -3.301 20.516 6.395 1 98.94 67 VAL B N 1
ATOM 3239 C CA . VAL B 1 67 ? -2.471 20.047 5.293 1 98.94 67 VAL B CA 1
ATOM 3240 C C . VAL B 1 67 ? -2.641 20.953 4.082 1 98.94 67 VAL B C 1
ATOM 3242 O O . VAL B 1 67 ? -1.688 21.203 3.34 1 98.94 67 VAL B O 1
ATOM 3245 N N . SER B 1 68 ? -3.822 21.5 3.916 1 98.75 68 SER B N 1
ATOM 3246 C CA . SER B 1 68 ? -4.062 22.422 2.805 1 98.75 68 SER B CA 1
ATOM 3247 C C . SER B 1 68 ? -3.176 23.656 2.906 1 98.75 68 SER B C 1
ATOM 3249 O O . SER B 1 68 ? -2.727 24.188 1.892 1 98.75 68 SER B O 1
ATOM 3251 N N . VAL B 1 69 ? -2.965 24.109 4.117 1 98.69 69 VAL B N 1
ATOM 3252 C CA . VAL B 1 69 ? -2.092 25.266 4.324 1 98.69 69 VAL B CA 1
ATOM 3253 C C . VAL B 1 69 ? -0.668 24.922 3.893 1 98.69 69 VAL B C 1
ATOM 3255 O O . VAL B 1 69 ? -0.002 25.719 3.229 1 98.69 69 VAL B O 1
ATOM 3258 N N . PHE B 1 70 ? -0.222 23.703 4.25 1 98.19 70 PHE B N 1
ATOM 3259 C CA . PHE B 1 70 ? 1.079 23.234 3.789 1 98.19 70 PHE B CA 1
ATOM 3260 C C . PHE B 1 70 ? 1.13 23.203 2.266 1 98.19 70 PHE B C 1
ATOM 3262 O O . PHE B 1 70 ? 2.121 23.609 1.661 1 98.19 70 PHE B O 1
ATOM 3269 N N . GLU B 1 71 ? 0.085 22.703 1.637 1 97.75 71 GLU B N 1
ATOM 3270 C CA . GLU B 1 71 ? 0.041 22.531 0.188 1 97.75 71 GLU B CA 1
ATOM 3271 C C . GLU B 1 71 ? 0.135 23.875 -0.527 1 97.75 71 GLU B C 1
ATOM 3273 O O . GLU B 1 71 ? 0.664 23.969 -1.638 1 97.75 71 GLU B O 1
ATOM 3278 N N . ASP B 1 72 ? -0.304 24.906 0.116 1 96.94 72 ASP B N 1
ATOM 3279 C CA . ASP B 1 72 ? -0.327 26.234 -0.498 1 96.94 72 ASP B CA 1
ATOM 3280 C C . ASP B 1 72 ? 0.954 27.016 -0.187 1 96.94 72 ASP B C 1
ATOM 3282 O O . ASP B 1 72 ? 1.147 28.125 -0.676 1 96.94 72 ASP B O 1
ATOM 3286 N N . ASN B 1 73 ? 1.791 26.516 0.665 1 95.88 73 ASN B N 1
ATOM 3287 C CA . ASN B 1 73 ? 3.01 27.188 1.104 1 95.88 73 ASN B CA 1
ATOM 3288 C C . ASN B 1 73 ? 4.242 26.641 0.385 1 95.88 73 ASN B C 1
ATOM 3290 O O . ASN B 1 73 ? 4.637 25.5 0.605 1 95.88 73 ASN B O 1
ATOM 3294 N N . ILE B 1 74 ? 4.867 27.422 -0.393 1 93.31 74 ILE B N 1
ATOM 3295 C CA . ILE B 1 74 ? 5.949 27.062 -1.297 1 93.31 74 ILE B CA 1
ATOM 3296 C C . ILE B 1 74 ? 7.133 26.531 -0.494 1 93.31 74 ILE B C 1
ATOM 3298 O O . ILE B 1 74 ? 8.016 25.859 -1.043 1 93.31 74 ILE B O 1
ATOM 3302 N N . LEU B 1 75 ? 7.168 26.812 0.844 1 91.62 75 LEU B N 1
ATOM 3303 C CA . LEU B 1 75 ? 8.266 26.375 1.686 1 91.62 75 LEU B CA 1
ATOM 3304 C C . LEU B 1 75 ? 8.211 24.859 1.894 1 91.62 75 LEU B C 1
ATOM 3306 O O . LEU B 1 75 ? 9.234 24.234 2.186 1 91.62 75 LEU B O 1
ATOM 3310 N N . PHE B 1 76 ? 6.996 24.328 1.754 1 92.06 76 PHE B N 1
ATOM 3311 C CA . PHE B 1 76 ? 6.789 22.922 2.035 1 92.06 76 PHE B CA 1
ATOM 3312 C C . PHE B 1 76 ? 6.512 22.141 0.751 1 92.06 76 PHE B C 1
ATOM 3314 O O . PHE B 1 76 ? 5.918 22.672 -0.187 1 92.06 76 PHE B O 1
ATOM 3321 N N . ASN B 1 77 ? 7.031 20.969 0.616 1 82.88 77 ASN B N 1
ATOM 3322 C CA . ASN B 1 77 ? 6.949 20.156 -0.592 1 82.88 77 ASN B CA 1
ATOM 3323 C C . ASN B 1 77 ? 5.648 19.375 -0.648 1 82.88 77 ASN B C 1
ATOM 3325 O O . ASN B 1 77 ? 5.66 18.141 -0.558 1 82.88 77 ASN B O 1
ATOM 3329 N N . ALA B 1 78 ? 4.605 20.062 -0.764 1 90.44 78 ALA B N 1
ATOM 3330 C CA . ALA B 1 78 ? 3.275 19.5 -1.001 1 90.44 78 ALA B CA 1
ATOM 3331 C C . ALA B 1 78 ? 2.402 20.484 -1.776 1 90.44 78 ALA B C 1
ATOM 3333 O O . ALA B 1 78 ? 2.174 21.609 -1.326 1 90.44 78 ALA B O 1
ATOM 3334 N N . GLY B 1 79 ? 1.988 20.219 -3 1 93.5 79 GLY B N 1
ATOM 3335 C CA . GLY B 1 79 ? 1.267 21.172 -3.826 1 93.5 79 GLY B CA 1
ATOM 3336 C C . GLY B 1 79 ? 2.17 22.203 -4.477 1 93.5 79 GLY B C 1
ATOM 3337 O O . GLY B 1 79 ? 3.076 21.844 -5.234 1 93.5 79 GLY B O 1
ATOM 3338 N N . LYS B 1 80 ? 1.94 23.516 -4.082 1 92.69 80 LYS B N 1
ATOM 3339 C CA . LYS B 1 80 ? 2.828 24.547 -4.582 1 92.69 80 LYS B CA 1
ATOM 3340 C C . LYS B 1 80 ? 4.273 24.297 -4.16 1 92.69 80 LYS B C 1
ATOM 3342 O O . LYS B 1 80 ? 4.543 24.047 -2.984 1 92.69 80 LYS B O 1
ATOM 3347 N N . GLY B 1 81 ? 5.18 24.266 -5.184 1 90.62 81 GLY B N 1
ATOM 3348 C CA . GLY B 1 81 ? 6.57 23.984 -4.863 1 90.62 81 GLY B CA 1
ATOM 3349 C C . GLY B 1 81 ? 6.895 22.5 -4.875 1 90.62 81 GLY B C 1
ATOM 3350 O O . GLY B 1 81 ? 7.93 22.094 -4.355 1 90.62 81 GLY B O 1
ATOM 3351 N N . ALA B 1 82 ? 6.039 21.672 -5.438 1 94.38 82 ALA B N 1
ATOM 3352 C CA . ALA B 1 82 ? 6.305 20.25 -5.598 1 94.38 82 ALA B CA 1
ATOM 3353 C C . ALA B 1 82 ? 7.559 20.016 -6.434 1 94.38 82 ALA B C 1
ATOM 3355 O O . ALA B 1 82 ? 7.914 20.844 -7.277 1 94.38 82 ALA B O 1
ATOM 3356 N N . VAL B 1 83 ? 8.172 18.953 -6.195 1 94.88 83 VAL B N 1
ATOM 3357 C CA . VAL B 1 83 ? 9.43 18.641 -6.867 1 94.88 83 VAL B CA 1
ATOM 3358 C C . VAL B 1 83 ? 9.148 17.938 -8.195 1 94.88 83 VAL B C 1
ATOM 3360 O O . VAL B 1 83 ? 8.008 17.578 -8.484 1 94.88 83 VAL B O 1
ATOM 3363 N N . PHE B 1 84 ? 10.25 17.797 -8.984 1 95.62 84 PHE B N 1
ATOM 3364 C CA . PHE B 1 84 ? 10.094 17.266 -10.336 1 95.62 84 PHE B CA 1
ATOM 3365 C C . PHE B 1 84 ? 10.641 15.844 -10.414 1 95.62 84 PHE B C 1
ATOM 3367 O O . PHE B 1 84 ? 11.633 15.516 -9.766 1 95.62 84 PHE B O 1
ATOM 3374 N N . ASN B 1 85 ? 9.938 14.992 -11.141 1 96 85 ASN B N 1
ATOM 3375 C CA . ASN B 1 85 ? 10.492 13.688 -11.477 1 96 85 ASN B CA 1
ATOM 3376 C C . ASN B 1 85 ? 11.547 13.789 -12.578 1 96 85 ASN B C 1
ATOM 3378 O O . ASN B 1 85 ? 11.859 14.883 -13.047 1 96 85 ASN B O 1
ATOM 3382 N N . THR B 1 86 ? 12.102 12.688 -13.008 1 96.12 86 THR B N 1
ATOM 3383 C CA . THR B 1 86 ? 13.219 12.695 -13.945 1 96.12 86 THR B CA 1
ATOM 3384 C C . THR B 1 86 ? 12.781 13.234 -15.305 1 96.12 86 THR B C 1
ATOM 3386 O O . THR B 1 86 ? 13.617 13.625 -16.125 1 96.12 86 THR B O 1
ATOM 3389 N N . ALA B 1 87 ? 11.469 13.289 -15.578 1 95.38 87 ALA B N 1
ATOM 3390 C CA . ALA B 1 87 ? 10.953 13.797 -16.844 1 95.38 87 ALA B CA 1
ATOM 3391 C C . ALA B 1 87 ? 10.57 15.266 -16.734 1 95.38 87 ALA B C 1
ATOM 3393 O O . ALA B 1 87 ? 10.078 15.867 -17.688 1 95.38 87 ALA B O 1
ATOM 3394 N N . GLY B 1 88 ? 10.711 15.812 -15.578 1 95.19 88 GLY B N 1
ATOM 3395 C CA . GLY B 1 88 ? 10.438 17.234 -15.391 1 95.19 88 GLY B CA 1
ATOM 3396 C C . GLY B 1 88 ? 8.969 17.516 -15.133 1 95.19 88 GLY B C 1
ATOM 3397 O O . GLY B 1 88 ? 8.477 18.609 -15.453 1 95.19 88 GLY B O 1
ATOM 3398 N N . HIS B 1 89 ? 8.289 16.516 -14.555 1 95.5 89 HIS B N 1
ATOM 3399 C CA . HIS B 1 89 ? 6.875 16.688 -14.234 1 95.5 89 HIS B CA 1
ATOM 3400 C C . HIS B 1 89 ? 6.629 16.562 -12.734 1 95.5 89 HIS B C 1
ATOM 3402 O O . HIS B 1 89 ? 7.379 15.867 -12.031 1 95.5 89 HIS B O 1
ATOM 3408 N N . ASN B 1 90 ? 5.602 17.312 -12.281 1 96.31 90 ASN B N 1
ATOM 3409 C CA . ASN B 1 90 ? 5.137 17.156 -10.906 1 96.31 90 ASN B CA 1
ATOM 3410 C C . ASN B 1 90 ? 4.047 16.094 -10.805 1 96.31 90 ASN B C 1
ATOM 3412 O O . ASN B 1 90 ? 3.104 16.094 -11.602 1 96.31 90 ASN B O 1
ATOM 3416 N N . GLU B 1 91 ? 4.172 15.156 -9.945 1 97.12 91 GLU B N 1
ATOM 3417 C CA . GLU B 1 91 ? 3.172 14.148 -9.617 1 97.12 91 GLU B CA 1
ATOM 3418 C C . GLU B 1 91 ? 2.898 14.117 -8.109 1 97.12 91 GLU B C 1
ATOM 3420 O O . GLU B 1 91 ? 3.748 13.68 -7.332 1 97.12 91 GLU B O 1
ATOM 3425 N N . LEU B 1 92 ? 1.686 14.508 -7.73 1 98.12 92 LEU B N 1
ATOM 3426 C CA . LEU B 1 92 ? 1.342 14.672 -6.324 1 98.12 92 LEU B CA 1
ATOM 3427 C C . LEU B 1 92 ? 0.566 13.469 -5.805 1 98.12 92 LEU B C 1
ATOM 3429 O O . LEU B 1 92 ? 0.014 12.695 -6.594 1 98.12 92 LEU B O 1
ATOM 3433 N N . GLU B 1 93 ? 0.585 13.328 -4.504 1 98.69 93 GLU B N 1
ATOM 3434 C CA . GLU B 1 93 ? -0.151 12.266 -3.82 1 98.69 93 GLU B CA 1
ATOM 3435 C C . GLU B 1 93 ? -0.777 12.773 -2.525 1 98.69 93 GLU B C 1
ATOM 3437 O O . GLU B 1 93 ? -0.26 13.711 -1.903 1 98.69 93 GLU B O 1
ATOM 3442 N N . ALA B 1 94 ? -1.875 12.141 -2.131 1 98.88 94 ALA B N 1
ATOM 3443 C CA . ALA B 1 94 ? -2.498 12.469 -0.851 1 98.88 94 ALA B CA 1
ATOM 3444 C C . ALA B 1 94 ? -3.301 11.281 -0.313 1 98.88 94 ALA B C 1
ATOM 3446 O O . ALA B 1 94 ? -3.664 10.383 -1.067 1 98.88 94 ALA B O 1
ATOM 3447 N N . SER B 1 95 ? -3.543 11.352 0.984 1 98.94 95 SER B N 1
ATOM 3448 C CA . SER B 1 95 ? -4.32 10.289 1.622 1 98.94 95 SER B CA 1
ATOM 3449 C C . SER B 1 95 ? -5.066 10.812 2.846 1 98.94 95 SER B C 1
ATOM 3451 O O . SER B 1 95 ? -4.723 11.867 3.385 1 98.94 95 SER B O 1
ATOM 3453 N N . LEU B 1 96 ? -6.105 10.133 3.197 1 98.94 96 LEU B N 1
ATOM 3454 C CA . LEU B 1 96 ? -6.934 10.383 4.371 1 98.94 96 LEU B CA 1
ATOM 3455 C C . LEU B 1 96 ? -7.426 9.07 4.977 1 98.94 96 LEU B C 1
ATOM 3457 O O . LEU B 1 96 ? -7.816 8.156 4.246 1 98.94 96 LEU B O 1
ATOM 3461 N N . MET B 1 97 ? -7.301 8.93 6.246 1 98.94 97 MET B N 1
ATOM 3462 C CA . MET B 1 97 ? -7.84 7.773 6.949 1 98.94 97 MET B CA 1
ATOM 3463 C C . MET B 1 97 ? -8.43 8.18 8.297 1 98.94 97 MET B C 1
ATOM 3465 O O . MET B 1 97 ? -7.883 9.047 8.984 1 98.94 97 MET B O 1
ATOM 3469 N N . LEU B 1 98 ? -9.547 7.617 8.656 1 98.56 98 LEU B N 1
ATOM 3470 C CA . LEU B 1 98 ? -10.227 7.898 9.914 1 98.56 98 LEU B CA 1
ATOM 3471 C C . LEU B 1 98 ? -10.359 6.637 10.758 1 98.56 98 LEU B C 1
ATOM 3473 O O . LEU B 1 98 ? -10.547 5.543 10.227 1 98.56 98 LEU B O 1
ATOM 3477 N N . SER B 1 99 ? -10.32 6.855 12.062 1 96.88 99 SER B N 1
ATOM 3478 C CA . SER B 1 99 ? -10.477 5.734 12.984 1 96.88 99 SER B CA 1
ATOM 3479 C C . SER B 1 99 ? -11.93 5.273 13.047 1 96.88 99 SER B C 1
ATOM 3481 O O . SER B 1 99 ? -12.211 4.141 13.445 1 96.88 99 SER B O 1
ATOM 3483 N N . ARG B 1 100 ? -12.82 6.105 12.695 1 96.19 100 ARG B N 1
ATOM 3484 C CA . ARG B 1 100 ? -14.258 5.863 12.609 1 96.19 100 ARG B CA 1
ATOM 3485 C C . ARG B 1 100 ? -14.93 6.879 11.688 1 96.19 100 ARG B C 1
ATOM 3487 O O . ARG B 1 100 ? -14.344 7.906 11.352 1 96.19 100 ARG B O 1
ATOM 3494 N N . PRO B 1 101 ? -16.125 6.625 11.273 1 96.88 101 PRO B N 1
ATOM 3495 C CA . PRO B 1 101 ? -16.797 7.582 10.391 1 96.88 101 PRO B CA 1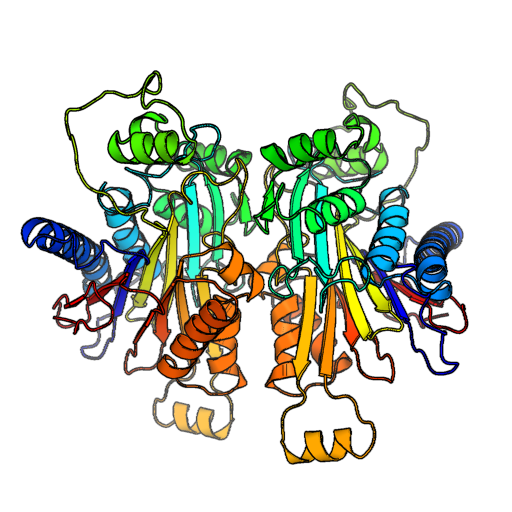
ATOM 3496 C C . PRO B 1 101 ? -17.016 8.945 11.047 1 96.88 101 PRO B C 1
ATOM 3498 O O . PRO B 1 101 ? -17.203 9.023 12.266 1 96.88 101 PRO B O 1
ATOM 3501 N N . PRO B 1 102 ? -17.016 9.961 10.195 1 96.31 102 PRO B N 1
ATOM 3502 C CA . PRO B 1 102 ? -17.297 11.281 10.773 1 96.31 102 PRO B CA 1
ATOM 3503 C C . PRO B 1 102 ? -18.734 11.398 11.305 1 96.31 102 PRO B C 1
ATOM 3505 O O . PRO B 1 102 ? -19.656 10.859 10.695 1 96.31 102 PRO B O 1
ATOM 3508 N N . PHE B 1 103 ? -18.906 12.172 12.32 1 95.69 103 PHE B N 1
ATOM 3509 C CA . PHE B 1 103 ? -20.188 12.328 12.977 1 95.69 103 PHE B CA 1
ATOM 3510 C C . PHE B 1 103 ? -21.203 12.969 12.031 1 95.69 103 PHE B C 1
ATOM 3512 O O . PHE B 1 103 ? -22.375 12.617 12.031 1 95.69 103 PHE B O 1
ATOM 3519 N N . THR B 1 104 ? -20.734 13.805 11.195 1 96.31 104 THR B N 1
ATOM 3520 C CA . THR B 1 104 ? -21.609 14.562 10.312 1 96.31 104 THR B CA 1
ATOM 3521 C C . THR B 1 104 ? -22 13.727 9.094 1 96.31 104 THR B C 1
ATOM 3523 O O . THR B 1 104 ? -22.906 14.102 8.344 1 96.31 104 THR B O 1
ATOM 3526 N N . HIS B 1 105 ? -21.328 12.609 8.875 1 96.62 105 HIS B N 1
ATOM 3527 C CA . HIS B 1 105 ? -21.609 11.727 7.746 1 96.62 105 HIS B CA 1
ATOM 3528 C C . HIS B 1 105 ? -21.797 10.289 8.203 1 96.62 105 HIS B C 1
ATOM 3530 O O . HIS B 1 105 ? -21.016 9.406 7.816 1 96.62 105 HIS B O 1
ATOM 3536 N N . PRO B 1 106 ? -22.875 10.055 8.883 1 92.69 106 PRO B N 1
ATOM 3537 C CA . PRO B 1 106 ? -23.062 8.727 9.477 1 92.69 106 PRO B CA 1
ATOM 3538 C C . PRO B 1 106 ? -23.344 7.645 8.43 1 92.69 106 PRO B C 1
ATOM 3540 O O . PRO B 1 106 ? -23.281 6.449 8.742 1 92.69 106 PRO B O 1
ATOM 3543 N N . GLU B 1 107 ? -23.594 8.109 7.203 1 95.56 107 GLU B N 1
ATOM 3544 C CA . GLU B 1 107 ? -23.875 7.148 6.137 1 95.56 107 GLU B CA 1
ATOM 3545 C C . GLU B 1 107 ? -22.578 6.496 5.641 1 95.56 107 GLU B C 1
ATOM 3547 O O . GLU B 1 107 ? -22.625 5.469 4.961 1 95.56 107 GLU B O 1
ATOM 3552 N N . ILE B 1 108 ? -21.453 7.078 5.953 1 97.44 108 ILE B N 1
ATOM 3553 C CA . ILE B 1 108 ? -20.188 6.469 5.582 1 97.44 108 ILE B CA 1
ATOM 3554 C C . ILE B 1 108 ? -19.953 5.207 6.418 1 97.44 108 ILE B C 1
ATOM 3556 O O . ILE B 1 108 ? -19.938 5.266 7.648 1 97.44 108 ILE B O 1
ATOM 3560 N N . PRO B 1 109 ? -19.812 4.066 5.766 1 96.19 109 PRO B N 1
ATOM 3561 C CA . PRO B 1 109 ? -19.578 2.852 6.551 1 96.19 109 PRO B CA 1
ATOM 3562 C C . PRO B 1 109 ? -18.234 2.869 7.285 1 96.19 109 PRO B C 1
ATOM 3564 O O . PRO B 1 109 ? -17.234 3.354 6.742 1 96.19 109 PRO B O 1
ATOM 3567 N N . ALA B 1 110 ? -18.203 2.287 8.477 1 96.12 110 ALA B N 1
ATOM 3568 C CA . ALA B 1 110 ? -16.969 2.207 9.258 1 96.12 110 ALA B CA 1
ATOM 3569 C C . ALA B 1 110 ? -15.883 1.46 8.5 1 96.12 110 ALA B C 1
ATOM 3571 O O . ALA B 1 110 ? -14.695 1.696 8.711 1 96.12 110 ALA B O 1
ATOM 3572 N N . THR B 1 111 ? -16.297 0.649 7.543 1 97.06 111 THR B N 1
ATOM 3573 C CA . THR B 1 111 ? -15.367 -0.196 6.801 1 97.06 111 THR B CA 1
ATOM 3574 C C . THR B 1 111 ? -14.695 0.595 5.684 1 97.06 111 THR B C 1
ATOM 3576 O O . THR B 1 111 ? -13.734 0.119 5.07 1 97.06 111 THR B O 1
ATOM 3579 N N . ARG B 1 112 ? -15.023 1.839 5.379 1 97.56 112 ARG B N 1
ATOM 3580 C CA . ARG B 1 112 ? -14.422 2.648 4.324 1 97.56 112 ARG B CA 1
ATOM 3581 C C . ARG B 1 112 ? -12.992 3.051 4.691 1 97.56 112 ARG B C 1
ATOM 3583 O O . ARG B 1 112 ? -12.117 3.105 3.826 1 97.56 112 ARG B O 1
ATOM 3590 N N . ARG B 1 113 ? -12.781 3.451 5.973 1 97.81 113 ARG B N 1
ATOM 3591 C CA . ARG B 1 113 ? -11.539 3.68 6.715 1 97.81 113 ARG B CA 1
ATOM 3592 C C . ARG B 1 113 ? -10.727 4.805 6.086 1 97.81 113 ARG B C 1
ATOM 3594 O O . ARG B 1 113 ? -10.188 5.66 6.793 1 97.81 113 ARG B O 1
ATOM 3601 N N . GLY B 1 114 ? -10.508 4.734 4.684 1 98.62 114 GLY B N 1
ATOM 3602 C CA . GLY B 1 114 ? -9.633 5.746 4.113 1 98.62 114 GLY B CA 1
ATOM 3603 C C . GLY B 1 114 ? -9.547 5.676 2.602 1 98.62 114 GLY B C 1
ATOM 3604 O O . GLY B 1 114 ? -10.25 4.883 1.97 1 98.62 114 GLY B O 1
ATOM 3605 N N . LEU B 1 115 ? -8.711 6.582 2.064 1 98.81 115 LEU B N 1
ATOM 3606 C CA . LEU B 1 115 ? -8.523 6.727 0.625 1 98.81 115 LEU B CA 1
ATOM 3607 C C . LEU B 1 115 ? -7.145 7.301 0.311 1 98.81 115 LEU B C 1
ATOM 3609 O O . LEU B 1 115 ? -6.652 8.18 1.025 1 98.81 115 LEU B O 1
ATOM 3613 N N . GLY B 1 116 ? -6.465 6.734 -0.72 1 98.88 116 GLY B N 1
ATOM 3614 C CA . GLY B 1 116 ? -5.23 7.273 -1.267 1 98.88 116 GLY B CA 1
A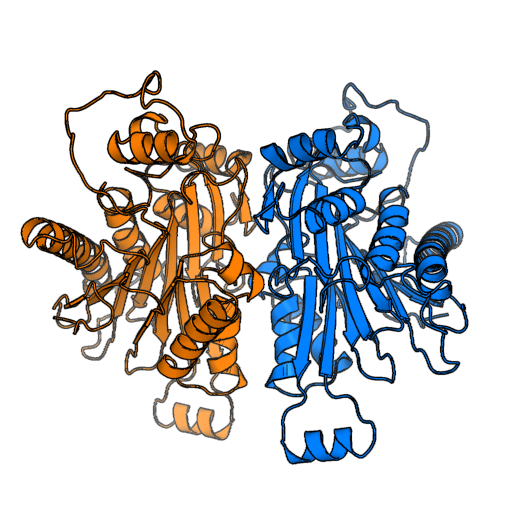TOM 3615 C C . GLY B 1 116 ? -5.352 7.691 -2.721 1 98.88 116 GLY B C 1
ATOM 3616 O O . GLY B 1 116 ? -6.012 7.016 -3.512 1 98.88 116 GLY B O 1
ATOM 3617 N N . LEU B 1 117 ? -4.801 8.82 -3.098 1 98.94 117 LEU B N 1
ATOM 3618 C CA . LEU B 1 117 ? -4.73 9.328 -4.461 1 98.94 117 LEU B CA 1
ATOM 3619 C C . LEU B 1 117 ? -3.283 9.5 -4.906 1 98.94 117 LEU B C 1
ATOM 3621 O O . LEU B 1 117 ? -2.455 10.016 -4.152 1 98.94 117 LEU B O 1
ATOM 3625 N N . THR B 1 118 ? -3.02 9.062 -6.102 1 98.69 118 THR B N 1
ATOM 3626 C CA . THR B 1 118 ? -1.631 9.102 -6.547 1 98.69 118 THR B CA 1
ATOM 3627 C C . THR B 1 118 ? -1.535 9.664 -7.961 1 98.69 118 THR B C 1
ATOM 3629 O O . THR B 1 118 ? -2.543 9.766 -8.664 1 98.69 118 THR B O 1
ATOM 3632 N N . LEU B 1 119 ? -0.38 10.188 -8.312 1 98.19 119 LEU B N 1
ATOM 3633 C CA . LEU B 1 119 ? 0.003 10.617 -9.656 1 98.19 119 LEU B CA 1
ATOM 3634 C C . LEU B 1 119 ? -0.859 11.781 -10.125 1 98.19 119 LEU B C 1
ATOM 3636 O O . LEU B 1 119 ? -1.126 11.922 -11.32 1 98.19 119 LEU B O 1
ATOM 3640 N N . LEU B 1 120 ? -1.315 12.586 -9.18 1 98.38 120 LEU B N 1
ATOM 3641 C CA . LEU B 1 120 ? -2.109 13.758 -9.523 1 98.38 120 LEU B CA 1
ATOM 3642 C C . LEU B 1 120 ? -1.239 14.836 -10.164 1 98.38 120 LEU B C 1
ATOM 3644 O O . LEU B 1 120 ? -0.105 15.062 -9.734 1 98.38 120 LEU B O 1
ATOM 3648 N N . THR B 1 121 ? -1.791 15.555 -11.125 1 97.12 121 THR B N 1
ATOM 3649 C CA . THR B 1 121 ? -0.944 16.516 -11.828 1 97.12 121 THR B CA 1
ATOM 3650 C C . THR B 1 121 ? -1.637 17.859 -11.945 1 97.12 121 THR B C 1
ATOM 3652 O O . THR B 1 121 ? -1.017 18.859 -12.344 1 97.12 121 THR B O 1
ATOM 3655 N N . ARG B 1 122 ? -2.895 17.906 -11.469 1 97.56 122 ARG B N 1
ATOM 3656 C CA . ARG B 1 122 ? -3.627 19.125 -11.773 1 97.56 122 ARG B CA 1
ATOM 3657 C C . ARG B 1 122 ? -4.496 19.547 -10.594 1 97.56 122 ARG B C 1
ATOM 3659 O O . ARG B 1 122 ? -5.469 20.281 -10.766 1 97.56 122 ARG B O 1
ATOM 3666 N N . ILE B 1 123 ? -4.211 19.078 -9.453 1 98.19 123 ILE B N 1
ATOM 3667 C CA . ILE B 1 123 ? -5.031 19.375 -8.281 1 98.19 123 ILE B CA 1
ATOM 3668 C C . ILE B 1 123 ? -4.27 20.328 -7.352 1 98.19 123 ILE B C 1
ATOM 3670 O O . ILE B 1 123 ? -3.248 19.953 -6.777 1 98.19 123 ILE B O 1
ATOM 3674 N N . ARG B 1 124 ? -4.77 21.484 -7.156 1 97.38 124 ARG B N 1
ATOM 3675 C CA . ARG B 1 124 ? -4.129 22.469 -6.297 1 97.38 124 ARG B CA 1
ATOM 3676 C C . ARG B 1 124 ? -3.945 21.922 -4.883 1 97.38 124 ARG B C 1
ATOM 3678 O O . ARG B 1 124 ? -2.854 22.016 -4.32 1 97.38 124 ARG B O 1
ATOM 3685 N N . ASN B 1 125 ? -5.035 21.391 -4.336 1 98.31 125 ASN B N 1
ATOM 3686 C CA . ASN B 1 125 ? -5.027 20.828 -2.992 1 98.31 125 ASN B CA 1
ATOM 3687 C C . ASN B 1 125 ? -5.461 19.375 -2.996 1 98.31 125 ASN B C 1
ATOM 3689 O O . ASN B 1 125 ? -6.613 19.062 -2.682 1 98.31 125 ASN B O 1
ATOM 3693 N N . PRO B 1 126 ? -4.492 18.484 -3.178 1 98.62 126 PRO B N 1
ATOM 3694 C CA . PRO B 1 126 ? -4.812 17.062 -3.174 1 98.62 126 PRO B CA 1
ATOM 3695 C C . PRO B 1 126 ? -5.516 16.609 -1.893 1 98.62 126 PRO B C 1
ATOM 3697 O O . PRO B 1 126 ? -6.348 15.703 -1.925 1 98.62 126 PRO B O 1
ATOM 3700 N N . SER B 1 127 ? -5.215 17.188 -0.729 1 98.81 127 SER B N 1
ATOM 3701 C CA . SER B 1 127 ? -5.84 16.828 0.538 1 98.81 127 SER B CA 1
ATOM 3702 C C . SER B 1 127 ? -7.34 17.109 0.52 1 98.81 127 SER B C 1
ATOM 3704 O O . SER B 1 127 ? -8.133 16.344 1.055 1 98.81 127 SER B O 1
ATOM 3706 N N . GLN B 1 128 ? -7.699 18.172 -0.132 1 98.88 128 GLN B N 1
ATOM 3707 C CA . GLN B 1 128 ? -9.117 18.5 -0.267 1 98.88 128 GLN B CA 1
ATOM 3708 C C . GLN B 1 128 ? -9.82 17.5 -1.18 1 98.88 128 GLN B C 1
ATOM 3710 O O . GLN B 1 128 ? -10.961 17.109 -0.927 1 98.88 128 GLN B O 1
ATOM 3715 N N . LEU B 1 129 ? -9.148 17.125 -2.236 1 98.88 129 LEU B N 1
ATOM 3716 C CA . LEU B 1 129 ? -9.766 16.172 -3.152 1 98.88 129 LEU B CA 1
ATOM 3717 C C . LEU B 1 129 ? -9.961 14.812 -2.475 1 98.88 129 LEU B C 1
ATOM 3719 O O . LEU B 1 129 ? -11.016 14.195 -2.611 1 98.88 129 LEU B O 1
ATOM 3723 N N . VAL B 1 130 ? -8.945 14.367 -1.772 1 98.88 130 VAL B N 1
ATOM 3724 C CA . VAL B 1 130 ? -9.062 13.047 -1.155 1 98.88 130 VAL B CA 1
ATOM 3725 C C . VAL B 1 130 ? -10.188 13.062 -0.123 1 98.88 130 VAL B C 1
ATOM 3727 O O . VAL B 1 130 ? -10.891 12.062 0.053 1 98.88 130 VAL B O 1
ATOM 3730 N N . ARG B 1 131 ? -10.352 14.141 0.611 1 98.88 131 ARG B N 1
ATOM 3731 C CA . ARG B 1 131 ? -11.469 14.281 1.535 1 98.88 131 ARG B CA 1
ATOM 3732 C C . ARG B 1 131 ? -12.805 14.203 0.796 1 98.88 131 ARG B C 1
ATOM 3734 O O . ARG B 1 131 ? -13.719 13.5 1.229 1 98.88 131 ARG B O 1
ATOM 3741 N N . SER B 1 132 ? -12.922 14.945 -0.261 1 98.81 132 SER B N 1
ATOM 3742 C CA . SER B 1 132 ? -14.156 14.984 -1.035 1 98.81 132 SER B CA 1
ATOM 3743 C C . SER B 1 132 ? -14.523 13.594 -1.547 1 98.81 132 SER B C 1
ATOM 3745 O O . SER B 1 132 ? -15.68 13.18 -1.439 1 98.81 132 SER B O 1
ATOM 3747 N N . LEU B 1 133 ? -13.578 12.906 -2.072 1 98.69 133 LEU B N 1
ATOM 3748 C CA . LEU B 1 133 ? -13.828 11.586 -2.627 1 98.69 133 LEU B CA 1
ATOM 3749 C C . LEU B 1 133 ? -14.094 10.57 -1.517 1 98.69 133 LEU B C 1
ATOM 3751 O O . LEU B 1 133 ? -14.883 9.641 -1.692 1 98.69 133 LEU B O 1
ATOM 3755 N N . TYR B 1 134 ? -13.422 10.75 -0.343 1 98.81 134 TYR B N 1
ATOM 3756 C CA . TYR B 1 134 ? -13.727 9.914 0.809 1 98.81 134 TYR B CA 1
ATOM 3757 C C . TYR B 1 134 ? -15.203 10.016 1.183 1 98.81 134 TYR B C 1
ATOM 3759 O O . TYR B 1 134 ? -15.836 9.016 1.514 1 98.81 134 TYR B O 1
ATOM 3767 N N . LEU B 1 135 ? -15.734 11.164 1.097 1 98.5 135 LEU B N 1
ATOM 3768 C CA . LEU B 1 135 ? -17.109 11.422 1.494 1 98.5 135 LEU B CA 1
ATOM 3769 C C . LEU B 1 135 ? -18.078 11.047 0.377 1 98.5 135 LEU B C 1
ATOM 3771 O O . LEU B 1 135 ? -19.297 11.227 0.516 1 98.5 135 LEU B O 1
ATOM 3775 N N . SER B 1 136 ? -17.578 10.539 -0.744 1 97.5 136 SER B N 1
ATOM 3776 C CA . SER B 1 136 ? -18.406 10.18 -1.885 1 97.5 136 SER B CA 1
ATOM 3777 C C . SER B 1 136 ? -18.172 8.734 -2.307 1 97.5 136 SER B C 1
ATOM 3779 O O . SER B 1 136 ? -17.766 8.469 -3.443 1 97.5 136 SER B O 1
ATOM 3781 N N . PRO B 1 137 ? -18.625 7.797 -1.467 1 96.44 137 PRO B N 1
ATOM 3782 C CA . PRO B 1 137 ? -18.328 6.395 -1.763 1 96.44 137 PRO B CA 1
ATOM 3783 C C . PRO B 1 137 ? -19 5.906 -3.043 1 96.44 137 PRO B C 1
ATOM 3785 O O . PRO B 1 137 ? -18.5 4.992 -3.701 1 96.44 137 PRO B O 1
ATOM 3788 N N . SER B 1 138 ? -20.109 6.492 -3.449 1 95.94 138 SER B N 1
ATOM 3789 C CA . SER B 1 138 ? -20.781 6.086 -4.68 1 95.94 138 SER B CA 1
ATOM 3790 C C . SER B 1 138 ? -19.953 6.469 -5.906 1 95.94 138 SER B C 1
ATOM 3792 O O . SER B 1 138 ? -19.922 5.73 -6.895 1 95.94 138 SER B O 1
ATOM 3794 N N . LYS B 1 139 ? -19.25 7.586 -5.836 1 95.88 139 LYS B N 1
ATOM 3795 C CA . LYS B 1 139 ? -18.422 8.055 -6.945 1 95.88 139 LYS B CA 1
ATOM 3796 C C . LYS B 1 139 ? -17.047 7.418 -6.914 1 95.88 139 LYS B C 1
ATOM 3798 O O . LYS B 1 139 ? -16.438 7.172 -7.961 1 95.88 139 LYS B O 1
ATOM 3803 N N . ALA B 1 140 ? -16.609 7.223 -5.707 1 97.06 140 ALA B N 1
ATOM 3804 C CA . ALA B 1 140 ? -15.289 6.633 -5.5 1 97.06 140 ALA B CA 1
ATOM 3805 C C . ALA B 1 140 ? -15.375 5.406 -4.598 1 97.06 140 ALA B C 1
ATOM 3807 O O . ALA B 1 140 ? -14.977 5.457 -3.432 1 97.06 140 ALA B O 1
ATOM 3808 N N . PRO B 1 141 ? -15.781 4.281 -5.176 1 97 141 PRO B N 1
ATOM 3809 C CA . PRO B 1 141 ? -15.984 3.092 -4.34 1 97 141 PRO B CA 1
ATOM 3810 C C . PRO B 1 141 ? -14.664 2.428 -3.938 1 97 141 PRO B C 1
ATOM 3812 O O . PRO B 1 141 ? -14.641 1.623 -3.004 1 97 141 PRO B O 1
ATOM 3815 N N . HIS B 1 142 ? -13.578 2.764 -4.637 1 98.06 142 HIS B N 1
ATOM 3816 C CA . HIS B 1 142 ? -12.289 2.133 -4.379 1 98.06 142 HIS B CA 1
ATOM 3817 C C . HIS B 1 142 ? -11.453 2.957 -3.4 1 98.06 142 HIS B C 1
ATOM 3819 O O . HIS B 1 142 ? -11.703 4.152 -3.225 1 98.06 142 HIS B O 1
ATOM 3825 N N . VAL B 1 143 ? -10.43 2.338 -2.83 1 98.12 143 VAL B N 1
ATOM 3826 C CA . VAL B 1 143 ? -9.703 2.992 -1.745 1 98.12 143 VAL B CA 1
ATOM 3827 C C . VAL B 1 143 ? -8.383 3.551 -2.27 1 98.12 143 VAL B C 1
ATOM 3829 O O . VAL B 1 143 ? -7.668 4.254 -1.549 1 98.12 143 VAL B O 1
ATOM 3832 N N . PHE B 1 144 ? -8.031 3.295 -3.471 1 98.88 144 PHE B N 1
ATOM 3833 C CA . PHE B 1 144 ? -6.777 3.758 -4.062 1 98.88 144 PHE B CA 1
ATOM 3834 C C . PHE B 1 144 ? -6.965 4.066 -5.543 1 98.88 144 PHE B C 1
ATOM 3836 O O . PHE B 1 144 ? -7.207 3.166 -6.348 1 98.88 144 PHE B O 1
ATOM 3843 N N . LEU B 1 145 ? -6.828 5.383 -5.914 1 98.75 145 LEU B N 1
ATOM 3844 C CA . LEU B 1 145 ? -7.102 5.832 -7.277 1 98.75 145 LEU B CA 1
ATOM 3845 C C . LEU B 1 145 ? -5.938 6.645 -7.828 1 98.75 145 LEU B C 1
ATOM 3847 O O . LEU B 1 145 ? -5.32 7.426 -7.098 1 98.75 145 LEU B O 1
ATOM 3851 N N . SER B 1 146 ? -5.637 6.465 -9.047 1 98.19 146 SER B N 1
ATOM 3852 C CA . SER B 1 146 ? -4.652 7.289 -9.742 1 98.19 146 SER B CA 1
ATOM 3853 C C . SER B 1 146 ? -5.316 8.469 -10.438 1 98.19 146 SER B C 1
ATOM 3855 O O . SER B 1 146 ? -6.547 8.562 -10.484 1 98.19 146 SER B O 1
ATOM 3857 N N . ALA B 1 147 ? -4.504 9.344 -11.008 1 95.06 147 ALA B N 1
ATOM 3858 C CA . ALA B 1 147 ? -4.934 10.609 -11.602 1 95.06 147 ALA B CA 1
ATOM 3859 C C . ALA B 1 147 ? -5.949 10.367 -12.719 1 95.06 147 ALA B C 1
ATOM 3861 O O . ALA B 1 147 ? -6.871 11.172 -12.906 1 95.06 147 ALA B O 1
ATOM 3862 N N . THR B 1 148 ? -5.801 9.336 -13.461 1 85.56 148 THR B N 1
ATOM 3863 C CA . THR B 1 148 ? -6.633 9.07 -14.633 1 85.56 148 THR B CA 1
ATOM 3864 C C . THR B 1 148 ? -8.109 9.258 -14.297 1 85.56 148 THR B C 1
ATOM 3866 O O . THR B 1 148 ? -8.812 10.016 -14.969 1 85.56 148 THR B O 1
ATOM 3869 N N . HIS B 1 149 ? -8.523 8.711 -13.219 1 91 149 HIS B N 1
ATOM 3870 C CA . HIS B 1 149 ? -9.938 8.82 -12.867 1 91 149 HIS B CA 1
ATOM 3871 C C . HIS B 1 149 ? -10.156 9.844 -11.766 1 91 149 HIS B C 1
ATOM 3873 O O . HIS B 1 149 ? -11.18 10.531 -11.734 1 91 149 HIS B O 1
ATOM 3879 N N . ALA B 1 150 ? -9.227 9.945 -10.93 1 96.69 150 ALA B N 1
ATOM 3880 C CA . ALA B 1 150 ? -9.383 10.836 -9.789 1 96.69 150 ALA B CA 1
ATOM 3881 C C . ALA B 1 150 ? -9.578 12.281 -10.242 1 96.69 150 ALA B C 1
ATOM 3883 O O . ALA B 1 150 ? -10.367 13.031 -9.656 1 96.69 150 ALA B O 1
ATOM 3884 N N . GLU B 1 151 ? -8.867 12.711 -11.25 1 97.75 151 GLU B N 1
ATOM 3885 C CA . GLU B 1 151 ? -8.977 14.094 -11.703 1 97.75 151 GLU B CA 1
ATOM 3886 C C . GLU B 1 151 ? -10.273 14.328 -12.469 1 97.75 151 GLU B C 1
ATOM 3888 O O . GLU B 1 151 ? -10.82 15.43 -12.453 1 97.75 151 GLU B O 1
ATOM 3893 N N . GLU B 1 152 ? -10.773 13.25 -13.102 1 97.12 152 GLU B N 1
ATOM 3894 C CA . GLU B 1 152 ? -12.109 13.344 -13.672 1 97.12 152 GLU B CA 1
ATOM 3895 C C . GLU B 1 152 ? -13.164 13.531 -12.578 1 97.12 152 GLU B C 1
ATOM 3897 O O . GLU B 1 152 ? -14.07 14.352 -12.719 1 97.12 152 GLU B O 1
ATOM 3902 N N . LEU B 1 153 ? -13.016 12.766 -11.555 1 97.75 153 LEU B N 1
ATOM 3903 C CA . LEU B 1 153 ? -13.922 12.875 -10.422 1 97.75 153 LEU B CA 1
ATOM 3904 C C . LEU B 1 153 ? -13.812 14.25 -9.766 1 97.75 153 LEU B C 1
ATOM 3906 O O . LEU B 1 153 ? -14.805 14.789 -9.273 1 97.75 153 LEU B O 1
ATOM 3910 N N . ALA B 1 154 ? -12.609 14.758 -9.781 1 98.38 154 ALA B N 1
ATOM 3911 C CA . ALA B 1 154 ? -12.398 16.094 -9.219 1 98.38 154 ALA B CA 1
ATOM 3912 C C . ALA B 1 154 ? -13.289 17.125 -9.906 1 98.38 154 ALA B C 1
ATOM 3914 O O . ALA B 1 154 ? -13.914 17.953 -9.242 1 98.38 154 ALA B O 1
ATOM 3915 N N . VAL B 1 155 ? -13.32 17.047 -11.195 1 97.75 155 VAL B N 1
ATOM 3916 C CA . VAL B 1 155 ? -14.148 17.953 -11.969 1 97.75 155 VAL B CA 1
ATOM 3917 C C . VAL B 1 155 ? -15.617 17.781 -11.594 1 97.75 155 VAL B C 1
ATOM 3919 O O . VAL B 1 155 ? -16.344 18.75 -11.398 1 97.75 155 VAL B O 1
ATOM 3922 N N . GLN B 1 156 ? -15.992 16.547 -11.453 1 97 156 GLN B N 1
ATOM 3923 C CA . GLN B 1 156 ? -17.375 16.25 -11.078 1 97 156 GLN B CA 1
ATOM 3924 C C . GLN B 1 156 ? -17.688 16.781 -9.688 1 97 156 GLN B C 1
ATOM 3926 O O . GLN B 1 156 ? -18.828 17.156 -9.406 1 97 156 GLN B O 1
ATOM 3931 N N . GLU B 1 157 ? -16.688 16.812 -8.812 1 97.44 157 GLU B N 1
ATOM 3932 C CA . GLU B 1 157 ? -16.844 17.281 -7.441 1 97.44 157 GLU B CA 1
ATOM 3933 C C . GLU B 1 157 ? -16.734 18.797 -7.355 1 97.44 157 GLU B C 1
ATOM 3935 O O . GLU B 1 157 ? -16.766 19.375 -6.262 1 97.44 157 GLU B O 1
ATOM 3940 N N . GLY B 1 158 ? -16.438 19.5 -8.461 1 97.56 158 GLY B N 1
ATOM 3941 C CA . GLY B 1 158 ? -16.438 20.953 -8.508 1 97.56 158 GLY B CA 1
ATOM 3942 C C . GLY B 1 158 ? -15.062 21.562 -8.328 1 97.56 158 GLY B C 1
ATOM 3943 O O . GLY B 1 158 ? -14.938 22.766 -8.141 1 97.56 158 GLY B O 1
ATOM 3944 N N . PHE B 1 159 ? -14.062 20.703 -8.391 1 97.56 159 PHE B N 1
ATOM 3945 C CA . PHE B 1 159 ? -12.703 21.219 -8.266 1 97.56 159 PHE B CA 1
ATOM 3946 C C . PHE B 1 159 ? -12.258 21.875 -9.57 1 97.56 159 PHE B C 1
ATOM 3948 O O . PHE B 1 159 ? -12.57 21.391 -10.656 1 97.56 159 PHE B O 1
ATOM 3955 N N . GLU B 1 160 ? -11.531 22.922 -9.438 1 95.5 160 GLU B N 1
ATOM 3956 C CA . GLU B 1 160 ? -10.836 23.5 -10.586 1 95.5 160 GLU B CA 1
ATOM 3957 C C . GLU B 1 160 ? -9.469 22.844 -10.781 1 95.5 160 GLU B C 1
ATOM 3959 O O . GLU B 1 160 ? -8.68 22.75 -9.836 1 95.5 160 GLU B O 1
ATOM 3964 N N . LEU B 1 161 ? -9.25 22.406 -11.984 1 97.19 161 LEU B N 1
ATOM 3965 C CA . LEU B 1 161 ? -7.938 21.875 -12.305 1 97.19 161 LEU B CA 1
ATOM 3966 C C . LEU B 1 161 ? -6.949 22.984 -12.609 1 97.19 161 LEU B C 1
ATOM 3968 O O . LEU B 1 161 ? -7.305 23.984 -13.234 1 97.19 161 LEU B O 1
ATOM 3972 N N . VAL B 1 162 ? -5.777 22.797 -12.148 1 96.62 162 VAL B N 1
ATOM 3973 C CA . VAL B 1 162 ? -4.777 23.844 -12.352 1 96.62 162 VAL B CA 1
ATOM 3974 C C . VAL B 1 162 ? -3.764 23.391 -13.398 1 96.62 162 VAL B C 1
ATOM 3976 O O . VAL B 1 162 ? -3.648 22.203 -13.688 1 96.62 162 VAL B O 1
ATOM 3979 N N . ASP B 1 163 ? -3.076 24.391 -13.93 1 94.94 163 ASP B N 1
ATOM 3980 C CA . ASP B 1 163 ? -1.972 24.094 -14.836 1 94.94 163 ASP B CA 1
ATOM 3981 C C . ASP B 1 163 ? -0.725 23.672 -14.07 1 94.94 163 ASP B C 1
ATOM 3983 O O . ASP B 1 163 ? -0.548 24.031 -12.906 1 94.94 163 ASP B O 1
ATOM 3987 N N . ALA B 1 164 ? 0.143 23.031 -14.773 1 92.12 164 ALA B N 1
ATOM 3988 C CA . ALA B 1 164 ? 1.387 22.562 -14.164 1 92.12 164 ALA B CA 1
ATOM 3989 C C . ALA B 1 164 ? 2.191 23.734 -13.602 1 92.12 164 ALA B C 1
ATOM 3991 O O . ALA B 1 164 ? 2.959 23.562 -12.656 1 92.12 164 ALA B O 1
ATOM 3992 N N . SER B 1 165 ? 1.991 24.906 -14.125 1 92.75 165 SER B N 1
ATOM 3993 C CA . SER B 1 165 ? 2.736 26.094 -13.703 1 92.75 165 SER B CA 1
ATOM 3994 C C . SER B 1 165 ? 2.414 26.469 -12.258 1 92.75 165 SER B C 1
ATOM 3996 O O . SER B 1 165 ? 3.195 27.156 -11.602 1 92.75 165 SER B O 1
ATOM 3998 N N . TYR B 1 166 ? 1.289 25.984 -11.828 1 93.69 166 TYR B N 1
ATOM 3999 C CA . TYR B 1 166 ? 0.92 26.266 -10.445 1 93.69 166 TYR B CA 1
ATOM 4000 C C . TYR B 1 166 ? 1.932 25.672 -9.477 1 93.69 166 TYR B C 1
ATOM 4002 O O . TYR B 1 166 ? 2.197 26.25 -8.414 1 93.69 166 TYR B O 1
ATOM 4010 N N . PHE B 1 167 ? 2.467 24.562 -9.852 1 94.44 167 PHE B N 1
ATOM 4011 C CA . PHE B 1 167 ? 3.326 23.812 -8.945 1 94.44 167 PHE B CA 1
ATOM 4012 C C . PHE B 1 167 ? 4.781 24.234 -9.102 1 94.44 167 PHE B C 1
ATOM 4014 O O . PHE B 1 167 ? 5.621 23.922 -8.258 1 94.44 167 PHE B O 1
ATOM 4021 N N . PHE B 1 168 ? 5.082 25.016 -10.062 1 92.44 168 PHE B N 1
ATOM 4022 C CA . PHE B 1 168 ? 6.453 25.344 -10.453 1 92.44 168 PHE B CA 1
ATOM 4023 C C . PHE B 1 168 ? 7.098 26.281 -9.445 1 92.44 168 PHE B C 1
ATOM 4025 O O . PHE B 1 168 ? 6.461 27.219 -8.969 1 92.44 168 PHE B O 1
ATOM 4032 N N . SER B 1 169 ? 8.312 25.938 -9.172 1 91.06 169 SER B N 1
ATOM 4033 C CA . SER B 1 169 ? 9.227 26.891 -8.547 1 91.06 169 SER B CA 1
ATOM 4034 C C . SER B 1 169 ? 10.625 26.781 -9.141 1 91.06 169 SER B C 1
ATOM 4036 O O . SER B 1 169 ? 11.094 25.688 -9.445 1 91.06 169 SER B O 1
ATOM 4038 N N . LEU B 1 170 ? 11.227 27.875 -9.281 1 90.31 170 LEU B N 1
ATOM 4039 C CA . LEU B 1 170 ? 12.57 27.906 -9.852 1 90.31 170 LEU B CA 1
ATOM 4040 C C . LEU B 1 170 ? 13.539 27.094 -9 1 90.31 170 LEU B C 1
ATOM 4042 O O . LEU B 1 170 ? 14.398 26.391 -9.531 1 90.31 170 LEU B O 1
ATOM 4046 N N . LYS B 1 171 ? 13.352 27.219 -7.77 1 88.56 171 LYS B N 1
ATOM 4047 C CA . LYS B 1 171 ? 14.219 26.484 -6.852 1 88.56 171 LYS B CA 1
ATOM 4048 C C . LYS B 1 171 ? 14.141 24.984 -7.109 1 88.56 171 LYS B C 1
ATOM 4050 O O . LYS B 1 171 ? 15.172 24.312 -7.223 1 88.56 171 LYS B O 1
ATOM 4055 N N . ARG B 1 172 ? 12.961 24.453 -7.168 1 92.88 172 ARG B N 1
ATOM 4056 C CA . ARG B 1 172 ? 12.773 23.031 -7.367 1 92.88 172 ARG B CA 1
ATOM 4057 C C . ARG B 1 172 ? 13.234 22.594 -8.758 1 92.88 172 ARG B C 1
ATOM 4059 O O . ARG B 1 172 ? 13.734 21.484 -8.938 1 92.88 172 ARG B O 1
ATOM 4066 N N . TRP B 1 173 ? 13.07 23.453 -9.719 1 93.75 173 TRP B N 1
ATOM 4067 C CA . TRP B 1 173 ? 13.547 23.172 -11.062 1 93.75 173 TRP B CA 1
ATOM 4068 C C . TRP B 1 173 ? 15.07 23.078 -11.094 1 93.75 173 TRP B C 1
ATOM 4070 O O . TRP B 1 173 ? 15.625 22.156 -11.695 1 93.75 173 TRP B O 1
ATOM 4080 N N . LYS B 1 174 ? 15.711 24 -10.461 1 93 174 LYS B N 1
ATOM 4081 C CA . LYS B 1 174 ? 17.172 23.969 -10.375 1 93 174 LYS B CA 1
ATOM 4082 C C . LYS B 1 174 ? 17.656 22.672 -9.719 1 93 174 LYS B C 1
ATOM 4084 O O . LYS B 1 174 ? 18.609 22.062 -10.195 1 93 174 LYS B O 1
ATOM 4089 N N . GLU B 1 175 ? 17 22.312 -8.648 1 91.69 175 GLU B N 1
ATOM 4090 C CA . GLU B 1 175 ? 17.344 21.062 -7.973 1 91.69 175 GLU B CA 1
ATOM 4091 C C . GLU B 1 175 ? 17.188 19.875 -8.906 1 91.69 175 GLU B C 1
ATOM 4093 O O . GLU B 1 175 ? 18.047 18.969 -8.914 1 91.69 175 GLU B O 1
ATOM 4098 N N . HIS B 1 176 ? 16.125 19.859 -9.633 1 94.69 176 HIS B N 1
ATOM 4099 C CA . HIS B 1 176 ? 15.844 18.797 -10.602 1 94.69 176 HIS B CA 1
ATOM 4100 C C . HIS B 1 176 ? 16.938 18.719 -11.656 1 94.69 176 HIS B C 1
ATOM 4102 O O . HIS B 1 176 ? 17.531 17.656 -11.852 1 94.69 176 HIS B O 1
ATOM 4108 N N . ARG B 1 177 ? 17.25 19.812 -12.227 1 95.25 177 ARG B N 1
ATOM 4109 C CA . ARG B 1 177 ? 18.219 19.859 -13.32 1 95.25 177 ARG B CA 1
ATOM 4110 C C . ARG B 1 177 ? 19.625 19.562 -12.828 1 95.25 177 ARG B C 1
ATOM 4112 O O . ARG B 1 177 ? 20.312 18.719 -13.414 1 95.25 177 ARG B O 1
ATOM 4119 N N . GLU B 1 178 ? 20.031 20.141 -11.758 1 93.75 178 GLU B N 1
ATOM 4120 C CA . GLU B 1 178 ? 21.344 19.906 -11.188 1 93.75 178 GLU B CA 1
ATOM 4121 C C . GLU B 1 178 ? 21.516 18.453 -10.758 1 93.75 178 GLU B C 1
ATOM 4123 O O . GLU B 1 178 ? 22.594 17.875 -10.938 1 93.75 178 GLU B O 1
ATOM 4128 N N . GLY B 1 179 ? 20.469 17.969 -10.219 1 93.38 179 GLY B N 1
ATOM 4129 C CA . GLY B 1 179 ? 20.516 16.578 -9.797 1 93.38 179 GLY B CA 1
ATOM 4130 C C . GLY B 1 179 ? 20.75 15.609 -10.945 1 93.38 179 GLY B C 1
ATOM 4131 O O . GLY B 1 179 ? 21.281 14.516 -10.742 1 93.38 179 GLY B O 1
ATOM 4132 N N . LEU B 1 180 ? 20.422 16 -12.141 1 94.88 180 LEU B N 1
ATOM 4133 C CA . LEU B 1 180 ? 20.578 15.156 -13.312 1 94.88 180 LEU B CA 1
ATOM 4134 C C . LEU B 1 180 ? 21.828 15.547 -14.094 1 94.88 180 LEU B C 1
ATOM 4136 O O . LEU B 1 180 ? 22.109 14.977 -15.156 1 94.88 180 LEU B O 1
ATOM 4140 N N . GLY B 1 181 ? 22.484 16.484 -13.602 1 94.06 181 GLY B N 1
ATOM 4141 C CA . GLY B 1 181 ? 23.672 16.984 -14.297 1 94.06 181 GLY B CA 1
ATOM 4142 C C . GLY B 1 181 ? 23.328 17.797 -15.531 1 94.06 181 GLY B C 1
ATOM 4143 O O . GLY B 1 181 ? 24.125 17.844 -16.469 1 94.06 181 GLY B O 1
ATOM 4144 N N . LEU B 1 182 ? 22.219 18.422 -15.578 1 93.12 182 LEU B N 1
ATOM 4145 C CA . LEU B 1 182 ? 21.75 19.203 -16.719 1 93.12 182 LEU B CA 1
ATOM 4146 C C . LEU B 1 182 ? 21.781 20.703 -16.406 1 93.12 182 LEU B C 1
ATOM 4148 O O . LEU B 1 182 ? 21.719 21.094 -15.25 1 93.12 182 LEU B O 1
ATOM 4152 N N . PRO B 1 183 ? 21.844 21.484 -17.484 1 91.62 183 PRO B N 1
ATOM 4153 C CA . PRO B 1 183 ? 21.719 22.938 -17.25 1 91.62 183 PRO B CA 1
ATOM 4154 C C . PRO B 1 183 ? 20.297 23.328 -16.828 1 91.62 183 PRO B C 1
ATOM 4156 O O . PRO B 1 183 ? 19.328 22.672 -17.203 1 91.62 183 PRO B O 1
ATOM 4159 N N . VAL B 1 184 ? 20.234 24.375 -16.078 1 86.12 184 VAL B N 1
ATOM 4160 C CA . VAL B 1 184 ? 18.969 24.859 -15.547 1 86.12 184 VAL B CA 1
ATOM 4161 C C . VAL B 1 184 ? 18.031 25.25 -16.688 1 86.12 184 VAL B C 1
ATOM 4163 O O . VAL B 1 184 ? 16.828 25.047 -16.609 1 86.12 184 VAL B O 1
ATOM 4166 N N . LEU B 1 185 ? 18.641 25.812 -17.781 1 85.5 185 LEU B N 1
ATOM 4167 C CA . LEU B 1 185 ? 17.844 26.156 -18.969 1 85.5 185 LEU B CA 1
ATOM 4168 C C . LEU B 1 185 ? 17.719 24.953 -19.906 1 85.5 185 LEU B C 1
ATOM 4170 O O . LEU B 1 185 ? 18.625 24.125 -19.984 1 85.5 185 LEU B O 1
ATOM 4174 N N . PRO B 1 186 ? 16.438 24.906 -20.5 1 83.75 186 PRO B N 1
ATOM 4175 C CA . PRO B 1 186 ? 15.297 25.828 -20.484 1 83.75 186 PRO B CA 1
ATOM 4176 C C . PRO B 1 186 ? 14.375 25.625 -19.297 1 83.75 186 PRO B C 1
ATOM 4178 O O . PRO B 1 186 ? 14.383 24.547 -18.672 1 83.75 186 PRO B O 1
ATOM 4181 N N . LEU B 1 187 ? 13.812 26.688 -19 1 81.56 187 LEU B N 1
ATOM 4182 C CA . LEU B 1 187 ? 12.703 26.547 -18.062 1 81.56 187 LEU B CA 1
ATOM 4183 C C . LEU B 1 187 ? 11.5 25.891 -18.734 1 81.56 187 LEU B C 1
ATOM 4185 O O . LEU B 1 187 ? 11.359 25.938 -19.953 1 81.56 187 LEU B O 1
ATOM 4189 N N . PRO B 1 188 ? 10.648 25.25 -17.875 1 76.38 188 PRO B N 1
ATOM 4190 C CA . PRO B 1 188 ? 9.438 24.703 -18.484 1 76.38 188 PRO B CA 1
ATOM 4191 C C . PRO B 1 188 ? 8.562 25.766 -19.141 1 76.38 188 PRO B C 1
ATOM 4193 O O . PRO B 1 188 ? 8.594 26.938 -18.719 1 76.38 188 PRO B O 1
ATOM 4196 N N . SER B 1 189 ? 8.016 25.5 -20.25 1 60.34 189 SER B N 1
ATOM 4197 C CA . SER B 1 189 ? 7.285 26.453 -21.078 1 60.34 189 SER B CA 1
ATOM 4198 C C . SER B 1 189 ? 6.324 27.297 -20.234 1 60.34 189 SER B C 1
ATOM 4200 O O . SER B 1 189 ? 6.105 28.469 -20.516 1 60.34 189 SER B O 1
ATOM 4202 N N . GLU B 1 190 ? 5.637 26.75 -19.281 1 59.16 190 GLU B N 1
ATOM 4203 C CA . GLU B 1 190 ? 4.586 27.469 -18.562 1 59.16 190 GLU B CA 1
ATOM 4204 C C . GLU B 1 190 ? 5.133 28.125 -17.297 1 59.16 190 GLU B C 1
ATOM 4206 O O . GLU B 1 190 ? 4.371 28.672 -16.5 1 59.16 190 GLU B O 1
ATOM 4211 N N . ALA B 1 191 ? 6.414 28.172 -17.172 1 60.47 191 ALA B N 1
ATOM 4212 C CA . ALA B 1 191 ? 7.004 28.734 -15.961 1 60.47 191 ALA B CA 1
ATOM 4213 C C . ALA B 1 191 ? 6.895 30.25 -15.953 1 60.47 191 ALA B C 1
ATOM 4215 O O . ALA B 1 191 ? 7.336 30.922 -16.891 1 60.47 191 ALA B O 1
ATOM 4216 N N . GLU B 1 192 ? 5.844 30.781 -15.359 1 50.09 192 GLU B N 1
ATOM 4217 C CA . GLU B 1 192 ? 5.887 32.219 -15.109 1 50.09 192 GLU B CA 1
ATOM 4218 C C . GLU B 1 192 ? 6.941 32.562 -14.062 1 50.09 192 GLU B C 1
ATOM 4220 O O . GLU B 1 192 ? 6.953 31.984 -12.969 1 50.09 192 GLU B O 1
ATOM 4225 N N . THR B 1 193 ? 8.156 32.719 -14.523 1 48.41 193 THR B N 1
ATOM 4226 C CA . THR B 1 193 ? 9.273 33 -13.633 1 48.41 193 THR B CA 1
ATOM 4227 C C . THR B 1 193 ? 8.906 34.094 -12.633 1 48.41 193 THR B C 1
ATOM 4229 O O . THR B 1 193 ? 8.891 35.281 -12.969 1 48.41 193 THR B O 1
ATOM 4232 N N . ASP B 1 194 ? 7.84 34 -12.031 1 40.56 194 ASP B N 1
ATOM 4233 C CA . ASP B 1 194 ? 7.852 35.031 -11 1 40.56 194 ASP B CA 1
ATOM 4234 C C . ASP B 1 194 ? 9.141 34.969 -10.188 1 40.56 194 ASP B C 1
ATOM 4236 O O . ASP B 1 194 ? 9.789 33.938 -10.094 1 40.56 194 ASP B O 1
ATOM 4240 N N . GLY B 1 195 ? 9.789 36.062 -9.914 1 36.94 195 GLY B N 1
ATOM 4241 C CA . GLY B 1 195 ? 11.023 36.5 -9.281 1 36.94 195 GLY B CA 1
ATOM 4242 C C . GLY B 1 195 ? 11.375 35.719 -8.039 1 36.94 195 GLY B C 1
ATOM 4243 O O . GLY B 1 195 ? 12.141 36.188 -7.195 1 36.94 195 GLY B O 1
ATOM 4244 N N . ASP B 1 196 ? 10.516 34.938 -7.613 1 39.41 196 ASP B N 1
ATOM 4245 C CA . ASP B 1 196 ? 10.984 34.531 -6.289 1 39.41 196 ASP B CA 1
ATOM 4246 C C . ASP B 1 196 ? 12.234 33.656 -6.387 1 39.41 196 ASP B C 1
ATOM 4248 O O . ASP B 1 196 ? 12.172 32.531 -6.867 1 39.41 196 ASP B O 1
ATOM 4252 N N . GLU B 1 197 ? 13.406 34.156 -6.695 1 35.72 197 GLU B N 1
ATOM 4253 C CA . GLU B 1 197 ? 14.766 33.656 -6.902 1 35.72 197 GLU B CA 1
ATOM 4254 C C . GLU B 1 197 ? 15.094 32.531 -5.945 1 35.72 197 GLU B C 1
ATOM 4256 O O . GLU B 1 197 ? 15.539 31.453 -6.371 1 35.72 197 GLU B O 1
ATOM 4261 N N . ASP B 1 198 ? 15.867 32.906 -4.77 1 35.81 198 ASP B N 1
ATOM 4262 C CA . ASP B 1 198 ? 17.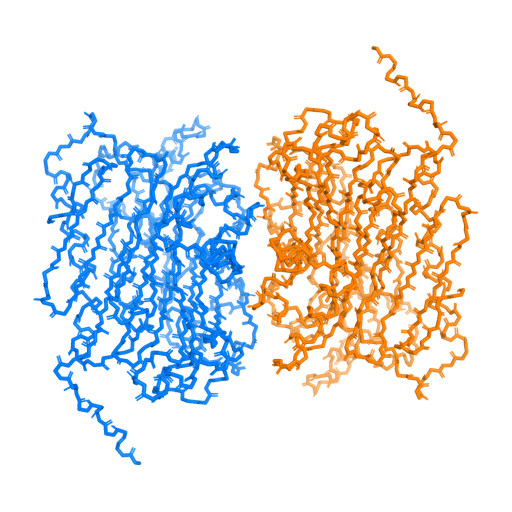188 32.406 -4.363 1 35.81 198 ASP B CA 1
ATOM 4263 C C . ASP B 1 198 ? 17.109 30.969 -3.879 1 35.81 198 ASP B C 1
ATOM 4265 O O . ASP B 1 198 ? 16.016 30.438 -3.662 1 35.81 198 ASP B O 1
ATOM 4269 N N . GLU B 1 199 ? 18.078 30.719 -2.846 1 33.75 199 GLU B N 1
ATOM 4270 C CA . GLU B 1 199 ? 19.172 29.906 -2.334 1 33.75 199 GLU B CA 1
ATOM 4271 C C . GLU B 1 199 ? 18.641 28.734 -1.503 1 33.75 199 GLU B C 1
ATOM 4273 O O . GLU B 1 199 ? 19.234 28.375 -0.486 1 33.75 199 GLU B O 1
ATOM 4278 N N . LEU B 1 200 ? 17.375 28.391 -1.593 1 37.53 200 LEU B N 1
ATOM 4279 C CA . LEU B 1 200 ? 17.203 27.422 -0.505 1 37.53 200 LEU B CA 1
ATOM 4280 C C . LEU B 1 200 ? 17.688 26.047 -0.919 1 37.53 200 LEU B C 1
ATOM 4282 O O . LEU B 1 200 ? 17.25 25.516 -1.944 1 37.53 200 LEU B O 1
ATOM 4286 N N . GLY B 1 201 ? 18.938 25.609 -0.664 1 34.03 201 GLY B N 1
ATOM 4287 C CA . GLY B 1 201 ? 19.734 24.422 -0.929 1 34.03 201 GLY B CA 1
ATOM 4288 C C . GLY B 1 201 ? 18.969 23.141 -0.701 1 34.03 201 GLY B C 1
ATOM 4289 O O . GLY B 1 201 ? 19.234 22.125 -1.36 1 34.03 201 GLY B O 1
ATOM 4290 N N . MET B 1 202 ? 18.672 22.75 0.51 1 41.22 202 MET B N 1
ATOM 4291 C CA . MET B 1 202 ? 18.672 21.328 0.821 1 41.22 202 MET B CA 1
ATOM 4292 C C . MET B 1 202 ? 17.406 20.672 0.275 1 41.22 202 MET B C 1
ATOM 4294 O O . MET B 1 202 ? 16.375 21.312 0.136 1 41.22 202 MET B O 1
ATOM 4298 N N . ASN B 1 203 ? 17.594 19.484 -0.42 1 46.56 203 ASN B N 1
ATOM 4299 C CA . ASN B 1 203 ? 16.641 18.625 -1.079 1 46.56 203 ASN B CA 1
ATOM 4300 C C . ASN B 1 203 ? 15.523 18.188 -0.125 1 46.56 203 ASN B C 1
ATOM 4302 O O . ASN B 1 203 ? 15.758 17.391 0.787 1 46.56 203 ASN B O 1
ATOM 4306 N N . PRO B 1 204 ? 14.477 18.859 0.006 1 48.72 204 PRO B N 1
ATOM 4307 C CA . PRO B 1 204 ? 13.398 18.469 0.909 1 48.72 204 PRO B CA 1
ATOM 4308 C C . PRO B 1 204 ? 12.766 17.125 0.526 1 48.72 204 PRO B C 1
ATOM 4310 O O . PRO B 1 204 ? 12.578 16.844 -0.661 1 48.72 204 PRO B O 1
ATOM 4313 N N . LYS B 1 205 ? 13 15.891 1.142 1 54.44 205 LYS B N 1
ATOM 4314 C CA . LYS B 1 205 ? 12.164 14.703 1.004 1 54.44 205 LYS B CA 1
ATOM 4315 C C . LYS B 1 205 ? 10.711 15.008 1.364 1 54.44 205 LYS B C 1
ATOM 4317 O O . LYS B 1 205 ? 10.344 15 2.541 1 54.44 205 LYS B O 1
ATOM 4322 N N . GLY B 1 206 ? 9.977 15.914 0.626 1 73.31 206 GLY B N 1
ATOM 4323 C CA . GLY B 1 206 ? 8.914 16.781 1.103 1 73.31 206 GLY B CA 1
ATOM 4324 C C . GLY B 1 206 ? 7.551 16.109 1.101 1 73.31 206 GLY B C 1
ATOM 4325 O O . GLY B 1 206 ? 7.043 15.727 0.045 1 73.31 206 GLY B O 1
ATOM 4326 N N . THR B 1 207 ? 7.086 15.445 2.113 1 96.62 207 THR B N 1
ATOM 4327 C CA . THR B 1 207 ? 5.766 14.992 2.537 1 96.62 207 THR B CA 1
ATOM 4328 C C . THR B 1 207 ? 5.297 15.766 3.768 1 96.62 207 THR B C 1
ATOM 4330 O O . THR B 1 207 ? 6.086 16.031 4.672 1 96.62 207 THR B O 1
ATOM 4333 N N . VAL B 1 208 ? 4.07 16.266 3.717 1 98.62 208 VAL B N 1
ATOM 4334 C CA . VAL B 1 208 ? 3.477 16.938 4.871 1 98.62 208 VAL B CA 1
ATOM 4335 C C . VAL B 1 208 ? 2.316 16.094 5.41 1 98.62 208 VAL B C 1
ATOM 4337 O O . VAL B 1 208 ? 1.782 15.242 4.703 1 98.62 208 VAL B O 1
ATOM 4340 N N . GLY B 1 209 ? 1.985 16.344 6.66 1 98.81 209 GLY B N 1
ATOM 4341 C CA . GLY B 1 209 ? 0.906 15.555 7.234 1 98.81 209 GLY B CA 1
ATOM 4342 C C . GLY B 1 209 ? 0.351 16.141 8.516 1 98.81 209 GLY B C 1
ATOM 4343 O O . GLY B 1 209 ? 0.935 17.062 9.078 1 98.81 209 GLY B O 1
ATOM 4344 N N . ALA B 1 210 ? -0.772 15.648 8.883 1 98.94 210 ALA B N 1
ATOM 4345 C CA . ALA B 1 210 ? -1.462 16 10.117 1 98.94 210 ALA B CA 1
ATOM 4346 C C . ALA B 1 210 ? -2.203 14.805 10.703 1 98.94 210 ALA B C 1
ATOM 4348 O O . ALA B 1 210 ? -2.738 13.977 9.961 1 98.94 210 ALA B O 1
ATOM 4349 N N . VAL B 1 211 ? -2.209 14.68 11.961 1 98.88 211 VAL B N 1
ATOM 4350 C CA . VAL B 1 211 ? -3.053 13.758 12.711 1 98.88 211 VAL B CA 1
ATOM 4351 C C . VAL B 1 211 ? -3.861 14.531 13.75 1 98.88 211 VAL B C 1
ATOM 4353 O O . VAL B 1 211 ? -3.297 15.25 14.578 1 98.88 211 VAL B O 1
ATOM 4356 N N . ALA B 1 212 ? -5.16 14.344 13.734 1 98.06 212 ALA B N 1
ATOM 4357 C CA . ALA B 1 212 ? -6.043 15.117 14.602 1 98.06 212 ALA B CA 1
ATOM 4358 C C . ALA B 1 212 ? -6.941 14.195 15.43 1 98.06 212 ALA B C 1
ATOM 4360 O O . ALA B 1 212 ? -7.379 13.148 14.945 1 98.06 212 ALA B O 1
ATOM 4361 N N . LEU B 1 213 ? -7.18 14.562 16.594 1 96.19 213 LEU B N 1
ATOM 4362 C CA . LEU B 1 213 ? -8.195 14.008 17.469 1 96.19 213 LEU B CA 1
ATOM 4363 C C . LEU B 1 213 ? -9.281 15.047 17.766 1 96.19 213 LEU B C 1
ATOM 4365 O O . LEU B 1 213 ? -8.984 16.141 18.234 1 96.19 213 LEU B O 1
ATOM 4369 N N . ASP B 1 214 ? -10.523 14.695 17.484 1 94.94 214 ASP B N 1
ATOM 4370 C CA . ASP B 1 214 ? -11.586 15.656 17.766 1 94.94 214 ASP B CA 1
ATOM 4371 C C . ASP B 1 214 ? -12.289 15.312 19.078 1 94.94 214 ASP B C 1
ATOM 4373 O O . ASP B 1 214 ? -11.93 14.336 19.75 1 94.94 214 ASP B O 1
ATOM 4377 N N . ILE B 1 215 ? -13.227 16.078 19.484 1 92.31 215 ILE B N 1
ATOM 4378 C CA . ILE B 1 215 ? -13.836 16 20.797 1 92.31 215 ILE B CA 1
ATOM 4379 C C . ILE B 1 215 ? -14.68 14.734 20.906 1 92.31 215 ILE B C 1
ATOM 4381 O O . ILE B 1 215 ? -15.086 14.336 22 1 92.31 215 ILE B O 1
ATOM 4385 N N . ARG B 1 216 ? -14.984 14.117 19.781 1 92.06 216 ARG B N 1
ATOM 4386 C CA . ARG B 1 216 ? -15.805 12.914 19.781 1 92.06 216 ARG B CA 1
ATOM 4387 C C . ARG B 1 216 ? -14.945 11.656 19.828 1 92.06 216 ARG B C 1
ATOM 4389 O O . ARG B 1 216 ? -15.461 10.539 19.828 1 92.06 216 ARG B O 1
ATOM 4396 N N . GLY B 1 217 ? -13.633 11.852 19.734 1 91.06 217 GLY B N 1
ATOM 4397 C CA . GLY B 1 217 ? -12.719 10.727 19.844 1 91.06 217 GLY B CA 1
ATOM 4398 C C . GLY B 1 217 ? -12.289 10.164 18.516 1 91.06 217 GLY B C 1
ATOM 4399 O O . GLY B 1 217 ? -11.555 9.172 18.453 1 91.06 217 GLY B O 1
ATOM 4400 N N . CYS B 1 218 ? -12.734 10.758 17.453 1 94.75 218 CYS B N 1
ATOM 4401 C CA . CYS B 1 218 ? -12.297 10.336 16.125 1 94.75 218 CYS B CA 1
ATOM 4402 C C . CYS B 1 218 ? -10.875 10.82 15.836 1 94.75 218 CYS B C 1
ATOM 4404 O O . CYS B 1 218 ? -10.539 11.977 16.125 1 94.75 218 CYS B O 1
ATOM 4406 N N . ILE B 1 219 ? -10.086 9.922 15.344 1 96.75 219 ILE B N 1
ATOM 4407 C CA . ILE B 1 219 ? -8.742 10.273 14.883 1 96.75 219 ILE B CA 1
ATOM 4408 C C . ILE B 1 219 ? -8.711 10.281 13.359 1 96.75 219 ILE B C 1
ATOM 4410 O O . ILE B 1 219 ? -9.266 9.398 12.711 1 96.75 219 ILE B O 1
ATOM 4414 N N . ALA B 1 220 ? -8.086 11.289 12.805 1 98.56 220 ALA B N 1
ATOM 4415 C CA . ALA B 1 220 ? -7.887 11.352 11.359 1 98.56 220 ALA B CA 1
ATOM 4416 C C . ALA B 1 220 ? -6.418 11.609 11.023 1 98.56 220 ALA B C 1
ATOM 4418 O O . ALA B 1 220 ? -5.75 12.398 11.695 1 98.56 220 ALA B O 1
ATOM 4419 N N . ALA B 1 221 ? -5.934 10.906 10.047 1 98.94 221 ALA B N 1
ATOM 4420 C CA . ALA B 1 221 ? -4.602 11.125 9.492 1 98.94 221 ALA B CA 1
ATOM 4421 C C . ALA B 1 221 ? -4.688 11.578 8.031 1 98.94 221 ALA B C 1
ATOM 4423 O O . ALA B 1 221 ? -5.312 10.914 7.207 1 98.94 221 ALA B O 1
ATOM 4424 N N . ALA B 1 222 ? -4.113 12.719 7.723 1 98.94 222 ALA B N 1
ATOM 4425 C CA . ALA B 1 222 ? -4.004 13.242 6.363 1 98.94 222 ALA B CA 1
ATOM 4426 C C . ALA B 1 222 ? -2.543 13.461 5.98 1 98.94 222 ALA B C 1
ATOM 4428 O O . ALA B 1 222 ? -1.77 14.031 6.754 1 98.94 222 ALA B O 1
ATOM 4429 N N . THR B 1 223 ? -2.141 12.969 4.84 1 98.94 223 THR B N 1
ATOM 4430 C CA . THR B 1 223 ? -0.772 13.086 4.348 1 98.94 223 THR B CA 1
ATOM 4431 C C . THR B 1 223 ? -0.759 13.516 2.883 1 98.94 223 THR B C 1
ATOM 4433 O O . THR B 1 223 ? -1.608 13.094 2.096 1 98.94 223 THR B O 1
ATOM 4436 N N . SER B 1 224 ? 0.165 14.422 2.514 1 98.81 224 SER B N 1
ATOM 4437 C CA . SER B 1 224 ? 0.285 14.953 1.158 1 98.81 224 SER B CA 1
ATOM 4438 C C . SER B 1 224 ? 1.747 15.148 0.771 1 98.81 224 SER B C 1
ATOM 4440 O O . SER B 1 224 ? 2.582 15.461 1.623 1 98.81 224 SER B O 1
ATOM 4442 N N . THR B 1 225 ? 2.041 14.93 -0.486 1 98.31 225 THR B N 1
ATOM 4443 C CA . THR B 1 225 ? 3.426 15.086 -0.918 1 98.31 225 THR B CA 1
ATOM 4444 C C . THR B 1 225 ? 3.492 15.578 -2.359 1 98.31 225 THR B C 1
ATOM 4446 O O . THR B 1 225 ? 2.604 15.289 -3.164 1 98.31 225 THR B O 1
ATOM 4449 N N . GLY B 1 226 ? 4.496 16.344 -2.596 1 96.5 226 GLY B N 1
ATOM 4450 C CA . GLY B 1 226 ? 4.844 16.734 -3.951 1 96.5 226 GLY B CA 1
ATOM 4451 C C . GLY B 1 226 ? 5.805 15.766 -4.625 1 96.5 226 GLY B C 1
ATOM 4452 O O . GLY B 1 226 ? 6.23 15.992 -5.758 1 96.5 226 GLY B O 1
ATOM 4453 N N . GLY B 1 227 ? 6.121 14.75 -3.904 1 93.19 227 GLY B N 1
ATOM 4454 C CA . GLY B 1 227 ? 6.973 13.734 -4.488 1 93.19 227 GLY B CA 1
ATOM 4455 C C . GLY B 1 227 ? 8.406 13.797 -4 1 93.19 227 GLY B C 1
ATOM 4456 O O . GLY B 1 227 ? 8.695 14.422 -2.977 1 93.19 227 GLY B O 1
ATOM 4457 N N . ARG B 1 228 ? 9.25 13.023 -4.637 1 93.38 228 ARG B N 1
ATOM 4458 C CA . ARG B 1 228 ? 10.695 12.984 -4.426 1 93.38 228 ARG B CA 1
ATOM 4459 C C . ARG B 1 228 ? 11.438 13.5 -5.652 1 93.38 228 ARG B C 1
ATOM 4461 O O . ARG B 1 228 ? 11.102 13.148 -6.785 1 93.38 228 ARG B O 1
ATOM 4468 N N . THR B 1 229 ? 12.414 14.352 -5.355 1 94.19 229 THR B N 1
ATOM 4469 C CA . THR B 1 229 ? 13.172 14.93 -6.461 1 94.19 229 THR B CA 1
ATOM 4470 C C . THR B 1 229 ? 13.766 13.828 -7.34 1 94.19 229 THR B C 1
ATOM 4472 O O . THR B 1 229 ? 14.398 12.898 -6.84 1 94.19 229 THR B O 1
ATOM 4475 N N . ASN B 1 230 ? 13.453 13.922 -8.602 1 96.31 230 ASN B N 1
ATOM 4476 C CA . ASN B 1 230 ? 14.016 13.078 -9.656 1 96.31 230 ASN B CA 1
ATOM 4477 C C . ASN B 1 230 ? 13.633 11.609 -9.469 1 96.31 230 ASN B C 1
ATOM 4479 O O . ASN B 1 230 ? 14.414 10.719 -9.805 1 96.31 230 ASN B O 1
ATOM 4483 N N . LYS B 1 231 ? 12.555 11.422 -8.773 1 96.25 231 LYS B N 1
ATOM 4484 C CA . LYS B 1 231 ? 11.969 10.086 -8.836 1 96.25 231 LYS B CA 1
ATOM 4485 C C . LYS B 1 231 ? 11.633 9.703 -10.281 1 96.25 231 LYS B C 1
ATOM 4487 O O . LYS B 1 231 ? 11.5 10.578 -11.141 1 96.25 231 LYS B O 1
ATOM 4492 N N . LEU B 1 232 ? 11.492 8.375 -10.492 1 97.19 232 LEU B N 1
ATOM 4493 C CA . LEU B 1 232 ? 11.023 7.934 -11.797 1 97.19 232 LEU B CA 1
ATOM 4494 C C . LEU B 1 232 ? 9.578 8.344 -12.031 1 97.19 232 LEU B C 1
ATOM 4496 O O . LEU B 1 232 ? 8.758 8.281 -11.109 1 97.19 232 LEU B O 1
ATOM 4500 N N . PRO B 1 233 ? 9.273 8.766 -13.305 1 97 233 PRO B N 1
ATOM 4501 C CA . PRO B 1 233 ? 7.859 9 -13.594 1 97 233 PRO B CA 1
ATOM 4502 C C . PRO B 1 233 ? 6.98 7.793 -13.281 1 97 233 PRO B C 1
ATOM 4504 O O . PRO B 1 233 ? 7.363 6.656 -13.562 1 97 233 PRO B O 1
ATOM 4507 N N . GLY B 1 234 ? 5.863 8.031 -12.609 1 97.25 234 GLY B N 1
ATOM 4508 C CA . GLY B 1 234 ? 4.938 6.945 -12.336 1 97.25 234 GLY B CA 1
ATOM 4509 C C . GLY B 1 234 ? 5.25 6.207 -11.047 1 97.25 234 GLY B C 1
ATOM 4510 O O . GLY B 1 234 ? 4.531 5.281 -10.664 1 97.25 234 GLY B O 1
ATOM 4511 N N . ARG B 1 235 ? 6.328 6.66 -10.359 1 98.12 235 ARG B N 1
ATOM 4512 C CA . ARG B 1 235 ? 6.613 6.086 -9.047 1 98.12 235 ARG B CA 1
ATOM 4513 C C . ARG B 1 235 ? 5.516 6.438 -8.047 1 98.12 235 ARG B C 1
ATOM 4515 O O . ARG B 1 235 ? 5.051 7.578 -8 1 98.12 235 ARG B O 1
ATOM 4522 N N . ILE B 1 236 ? 5.09 5.422 -7.277 1 98.5 236 ILE B N 1
ATOM 4523 C CA . ILE B 1 236 ? 4.098 5.609 -6.227 1 98.5 236 ILE B CA 1
ATOM 4524 C C . ILE B 1 236 ? 4.766 5.504 -4.859 1 98.5 236 ILE B C 1
ATOM 4526 O O . ILE B 1 236 ? 5.461 4.527 -4.574 1 98.5 236 ILE B O 1
ATOM 4530 N N . GLY B 1 237 ? 4.566 6.504 -3.988 1 98.19 237 GLY B N 1
ATOM 4531 C CA . GLY B 1 237 ? 5.227 6.551 -2.691 1 98.19 237 GLY B CA 1
ATOM 4532 C C . GLY B 1 237 ? 4.371 6.004 -1.566 1 98.19 237 GLY B C 1
ATOM 4533 O O . GLY B 1 237 ? 3.355 5.348 -1.813 1 98.19 237 GLY B O 1
ATOM 4534 N N . ASP B 1 238 ? 4.848 6.285 -0.339 1 98.62 238 ASP B N 1
ATOM 4535 C CA . ASP B 1 238 ? 4.184 5.789 0.864 1 98.62 238 ASP B CA 1
ATOM 4536 C C . ASP B 1 238 ? 2.98 6.66 1.225 1 98.62 238 ASP B C 1
ATOM 4538 O O . ASP B 1 238 ? 2.076 6.219 1.936 1 98.62 238 ASP B O 1
ATOM 4542 N N . THR B 1 239 ? 2.922 7.848 0.734 1 98.69 239 THR B N 1
ATOM 4543 C CA . THR B 1 239 ? 1.901 8.82 1.105 1 98.69 239 THR B CA 1
ATOM 4544 C C . THR B 1 239 ? 0.509 8.305 0.749 1 98.69 239 THR B C 1
ATOM 4546 O O . THR B 1 239 ? -0.411 8.375 1.566 1 98.69 239 THR B O 1
ATOM 4549 N N . PRO B 1 240 ? 0.326 7.797 -0.438 1 98.88 240 PRO B N 1
ATOM 4550 C CA . PRO B 1 240 ? -0.998 7.266 -0.768 1 98.88 240 PRO B CA 1
ATOM 4551 C C . PRO B 1 240 ? -1.131 5.777 -0.458 1 98.88 240 PRO B C 1
ATOM 4553 O O . PRO B 1 240 ? -2.166 5.172 -0.746 1 98.88 240 PRO B O 1
ATOM 4556 N N . HIS B 1 241 ? -0.135 5.152 0.029 1 98.88 241 HIS B N 1
ATOM 4557 C CA . HIS B 1 241 ? -0.046 3.719 0.278 1 98.88 241 HIS B CA 1
ATOM 4558 C C . HIS B 1 241 ? -0.497 3.375 1.694 1 98.88 241 HIS B C 1
ATOM 4560 O O . HIS B 1 241 ? 0.31 3.385 2.627 1 98.88 241 HIS B O 1
ATOM 4566 N N . MET B 1 242 ? -1.772 2.975 1.787 1 98.88 242 MET B N 1
ATOM 4567 C CA . MET B 1 242 ? -2.379 2.697 3.086 1 98.88 242 MET B CA 1
ATOM 4568 C C . MET B 1 242 ? -1.587 1.634 3.84 1 98.88 242 MET B C 1
ATOM 4570 O O . MET B 1 242 ? -1.268 0.582 3.283 1 98.88 242 MET B O 1
ATOM 4574 N N . GLY B 1 243 ? -1.226 1.909 5.102 1 98.88 243 GLY B N 1
ATOM 4575 C CA . GLY B 1 243 ? -0.433 0.993 5.902 1 98.88 243 GLY B CA 1
ATOM 4576 C C . GLY B 1 243 ? 1.047 1.326 5.906 1 98.88 243 GLY B C 1
ATOM 4577 O O . GLY B 1 243 ? 1.802 0.826 6.742 1 98.88 243 GLY B O 1
ATOM 4578 N N . SER B 1 244 ? 1.506 2.219 4.98 1 98.88 244 SER B N 1
ATOM 4579 C CA . SER B 1 244 ? 2.918 2.57 4.875 1 98.88 244 SER B CA 1
ATOM 4580 C C . SER B 1 244 ? 3.17 3.996 5.355 1 98.88 244 SER B C 1
ATOM 4582 O O . SER B 1 244 ? 3.729 4.203 6.438 1 98.88 244 SER B O 1
ATOM 4584 N N . GLY B 1 245 ? 2.559 4.957 4.711 1 98.69 245 GLY B N 1
ATOM 4585 C CA . GLY B 1 245 ? 2.818 6.344 5.059 1 98.69 245 GLY B CA 1
ATOM 4586 C C . GLY B 1 245 ? 1.795 6.922 6.016 1 98.69 245 GLY B C 1
ATOM 4587 O O . GLY B 1 245 ? 2.02 7.98 6.609 1 98.69 245 GLY B O 1
ATOM 4588 N N . PHE B 1 246 ? 0.661 6.223 6.16 1 98.94 246 PHE B N 1
ATOM 4589 C CA . PHE B 1 246 ? -0.408 6.707 7.027 1 98.94 246 PHE B CA 1
ATOM 4590 C C . PHE B 1 246 ? -1.238 5.543 7.559 1 98.94 246 PHE B C 1
ATOM 4592 O O . PHE B 1 246 ? -1.239 4.457 6.977 1 98.94 246 PHE B O 1
ATOM 4599 N N . TRP B 1 247 ? -1.913 5.809 8.664 1 98.94 247 TRP B N 1
ATOM 4600 C CA . TRP B 1 247 ? -2.805 4.82 9.258 1 98.94 247 TRP B CA 1
ATOM 4601 C C . TRP B 1 247 ? -3.666 5.445 10.344 1 98.94 247 TRP B C 1
ATOM 4603 O O . TRP B 1 247 ? -3.203 6.316 11.086 1 98.94 247 TRP B O 1
ATOM 4613 N N . ALA B 1 248 ? -4.895 5.078 10.453 1 98.69 248 ALA B N 1
ATOM 4614 C CA . ALA B 1 248 ? -5.781 5.406 11.57 1 98.69 248 ALA B CA 1
ATOM 4615 C C . ALA B 1 248 ? -6.703 4.238 11.898 1 98.69 248 ALA B C 1
ATOM 4617 O O . ALA B 1 248 ? -7.387 3.709 11.023 1 98.69 248 ALA B O 1
ATOM 4618 N N . GLU B 1 249 ? -6.738 3.918 13.133 1 97.25 249 GLU B N 1
ATOM 4619 C CA . GLU B 1 249 ? -7.52 2.762 13.562 1 97.25 249 GLU B CA 1
ATOM 4620 C C . GLU B 1 249 ? -7.941 2.891 15.023 1 97.25 249 GLU B C 1
ATOM 4622 O O . GLU B 1 249 ? -7.227 3.486 15.828 1 97.25 249 GLU B O 1
ATOM 4627 N N . GLU B 1 250 ? -9.117 2.381 15.336 1 95.06 250 GLU B N 1
ATOM 4628 C CA . GLU B 1 250 ? -9.562 2.219 16.719 1 95.06 250 GLU B CA 1
ATOM 4629 C C . GLU B 1 250 ? -10.016 0.785 16.984 1 95.06 250 GLU B C 1
ATOM 4631 O O . GLU B 1 250 ? -10.469 0.091 16.062 1 95.06 250 GLU B O 1
ATOM 4636 N N . TRP B 1 251 ? -9.812 0.317 18.156 1 93 251 TRP B N 1
ATOM 4637 C CA . TRP B 1 251 ? -10.203 -1.028 18.562 1 93 251 TRP B CA 1
ATOM 4638 C C . TRP B 1 251 ? -10.656 -1.046 20.031 1 93 251 TRP B C 1
ATOM 4640 O O . TRP B 1 251 ? -10.305 -0.153 20.797 1 93 251 TRP B O 1
ATOM 4650 N N . PRO B 1 252 ? -11.516 -2.049 20.344 1 89.25 252 PRO B N 1
ATOM 4651 C CA . 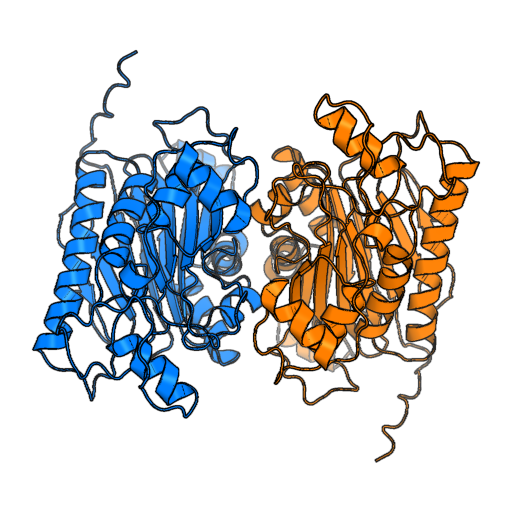PRO B 1 252 ? -11.953 -2.139 21.75 1 89.25 252 PRO B CA 1
ATOM 4652 C C . PRO B 1 252 ? -10.82 -2.549 22.688 1 89.25 252 PRO B C 1
ATOM 4654 O O . PRO B 1 252 ? -9.961 -3.348 22.312 1 89.25 252 PRO B O 1
ATOM 4657 N N . VAL B 1 253 ? -10.867 -2.006 23.875 1 81.44 253 VAL B N 1
ATOM 4658 C CA . VAL B 1 253 ? -9.922 -2.426 24.906 1 81.44 253 VAL B CA 1
ATOM 4659 C C . VAL B 1 253 ? -10.195 -3.877 25.297 1 81.44 253 VAL B C 1
ATOM 4661 O O . VAL B 1 253 ? -11.352 -4.285 25.422 1 81.44 253 VAL B O 1
ATOM 4664 N N . LYS B 1 254 ? -9.086 -4.707 25.25 1 69.44 254 LYS B N 1
ATOM 4665 C CA . LYS B 1 254 ? -9.227 -6.129 25.547 1 69.44 254 LYS B CA 1
ATOM 4666 C C . LYS B 1 254 ? -9.414 -6.352 27.047 1 69.44 254 LYS B C 1
ATOM 4668 O O . LYS B 1 254 ? -8.875 -5.609 27.875 1 69.44 254 LYS B O 1
ATOM 4673 N N . GLY B 1 255 ? -10.094 -7.434 27.5 1 62 255 GLY B N 1
ATOM 4674 C CA . GLY B 1 255 ? -10.289 -7.887 28.875 1 62 255 GLY B CA 1
ATOM 4675 C C . GLY B 1 255 ? -11.609 -7.453 29.469 1 62 255 GLY B C 1
ATOM 4676 O O . GLY B 1 255 ? -11.898 -6.258 29.562 1 62 255 GLY B O 1
ATOM 4677 N N . TRP B 1 256 ? -12.375 -8.453 29.594 1 58.31 256 TRP B N 1
ATOM 4678 C CA . TRP B 1 256 ? -13.719 -8.234 30.109 1 58.31 256 TRP B CA 1
ATOM 4679 C C . TRP B 1 256 ? -13.68 -7.445 31.422 1 58.31 256 TRP B C 1
ATOM 4681 O O . TRP B 1 256 ? -14.492 -6.539 31.625 1 58.31 256 TRP B O 1
ATOM 4691 N N . ILE B 1 257 ? -12.766 -7.719 32.031 1 56.47 257 ILE B N 1
ATOM 4692 C CA . ILE B 1 257 ? -12.664 -7.066 33.344 1 56.47 257 ILE B CA 1
ATOM 4693 C C . ILE B 1 257 ? -12.328 -5.59 33.156 1 56.47 257 ILE B C 1
ATOM 4695 O O . ILE B 1 257 ? -12.945 -4.719 33.781 1 56.47 257 ILE B O 1
ATOM 4699 N N . ARG B 1 258 ? -11.383 -5.422 32.312 1 61.28 258 ARG B N 1
ATOM 4700 C CA . ARG B 1 258 ? -10.984 -4.043 32.062 1 61.28 258 ARG B CA 1
ATOM 4701 C C . ARG B 1 258 ? -12.109 -3.262 31.375 1 61.28 258 ARG B C 1
ATOM 4703 O O . ARG B 1 258 ? -12.328 -2.088 31.688 1 61.28 258 ARG B O 1
ATOM 4710 N N . ARG B 1 259 ? -12.836 -3.971 30.703 1 63.88 259 ARG B N 1
ATOM 4711 C CA . ARG B 1 259 ? -13.953 -3.314 30.016 1 63.88 259 ARG B CA 1
ATOM 4712 C C . ARG B 1 259 ? -15.047 -2.936 31.016 1 63.88 259 ARG B C 1
ATOM 4714 O O . ARG B 1 259 ? -15.594 -1.832 30.953 1 63.88 259 ARG B O 1
ATOM 4721 N N . GLU B 1 260 ? -15.234 -3.977 31.766 1 61.38 260 GLU B N 1
ATOM 4722 C CA . GLU B 1 260 ? -16.266 -3.732 32.781 1 61.38 260 GLU B CA 1
ATOM 4723 C C . GLU B 1 260 ? -15.82 -2.676 33.781 1 61.38 260 GLU B C 1
ATOM 4725 O O . GLU B 1 260 ? -16.609 -1.834 34.188 1 61.38 260 GLU B O 1
ATOM 4730 N N . TRP B 1 261 ? -14.648 -2.865 34 1 59.72 261 TRP B N 1
ATOM 4731 C CA . TRP B 1 261 ? -14.078 -1.892 34.938 1 59.72 261 TRP B CA 1
ATOM 4732 C C . TRP B 1 261 ? -14.07 -0.496 34.312 1 59.72 261 TRP B C 1
ATOM 4734 O O . TRP B 1 261 ? -14.398 0.487 34.969 1 59.72 261 TRP B O 1
ATOM 4744 N N . ASN B 1 262 ? -13.734 -0.538 33.062 1 61.47 262 ASN B N 1
ATOM 4745 C CA . ASN B 1 262 ? -13.727 0.741 32.375 1 61.47 262 ASN B CA 1
ATOM 4746 C C . ASN B 1 262 ? -15.141 1.3 32.219 1 61.47 262 ASN B C 1
ATOM 4748 O O . ASN B 1 262 ? -15.344 2.512 32.281 1 61.47 262 ASN B O 1
ATOM 4752 N N . LYS B 1 263 ? -16.016 0.436 32 1 60.06 263 LYS B N 1
ATOM 4753 C CA . LYS B 1 263 ? -17.422 0.827 31.953 1 60.06 263 LYS B CA 1
ATOM 4754 C C . LYS B 1 263 ? -17.875 1.452 33.281 1 60.06 263 LYS B C 1
ATOM 4756 O O . LYS B 1 263 ? -18.625 2.428 33.281 1 60.06 263 LYS B O 1
ATOM 4761 N N . LEU B 1 264 ? -17.375 0.719 34.156 1 55.69 264 LEU B N 1
ATOM 4762 C CA . LEU B 1 264 ? -17.781 1.151 35.469 1 55.69 264 LEU B CA 1
ATOM 4763 C C . LEU B 1 264 ? -17.078 2.455 35.875 1 55.69 264 LEU B C 1
ATOM 4765 O O . LEU B 1 264 ? -17.688 3.326 36.5 1 55.69 264 LEU B O 1
ATOM 4769 N N . TRP B 1 265 ? -15.805 2.449 35.5 1 51.5 265 TRP B N 1
ATOM 4770 C CA . TRP B 1 265 ? -15.016 3.598 35.938 1 51.5 265 TRP B CA 1
ATOM 4771 C C . TRP B 1 265 ? -14.875 4.625 34.812 1 51.5 265 TRP B C 1
ATOM 4773 O O . TRP B 1 265 ? -14.016 5.504 34.875 1 51.5 265 TRP B O 1
ATOM 4783 N N . ARG B 1 266 ? -15.812 4.602 33.906 1 51.28 266 ARG B N 1
ATOM 4784 C CA . ARG B 1 266 ? -15.922 5.543 32.812 1 51.28 266 ARG B CA 1
ATOM 4785 C C . ARG B 1 266 ? -14.633 5.594 32 1 51.28 266 ARG B C 1
ATOM 4787 O O . ARG B 1 266 ? -14.172 6.676 31.625 1 51.28 266 ARG B O 1
ATOM 4794 N N . GLY B 1 267 ? -13.93 4.383 32.125 1 57.84 267 GLY B N 1
ATOM 4795 C CA . GLY B 1 267 ? -12.727 4.34 31.297 1 57.84 267 GLY B CA 1
ATOM 4796 C C . GLY B 1 267 ? -13.016 4.172 29.828 1 57.84 267 GLY B C 1
ATOM 4797 O O . GLY B 1 267 ? -14.164 3.992 29.422 1 57.84 267 GLY B O 1
ATOM 4798 N N . LYS B 1 268 ? -11.969 4.387 29.047 1 64.31 268 LYS B N 1
ATOM 4799 C CA . LYS B 1 268 ? -12.195 4.355 27.609 1 64.31 268 LYS B CA 1
ATOM 4800 C C . LYS B 1 268 ? -12.453 2.934 27.125 1 64.31 268 LYS B C 1
ATOM 4802 O O . LYS B 1 268 ? -11.734 2.004 27.5 1 64.31 268 LYS B O 1
ATOM 4807 N N . GLU B 1 269 ? -13.469 2.814 26.375 1 76.75 269 GLU B N 1
ATOM 4808 C CA . GLU B 1 269 ? -13.891 1.536 25.812 1 76.75 269 GLU B CA 1
ATOM 4809 C C . GLU B 1 269 ? -13.125 1.219 24.531 1 76.75 269 GLU B C 1
ATOM 4811 O O . GLU B 1 269 ? -13.07 0.065 24.109 1 76.75 269 GLU B O 1
ATOM 4816 N N . THR B 1 270 ? -12.445 2.297 24.047 1 85.88 270 THR B N 1
ATOM 4817 C CA . THR B 1 270 ? -11.758 2.105 22.781 1 85.88 270 THR B CA 1
ATOM 4818 C C . THR B 1 270 ? -10.367 2.725 22.812 1 85.88 270 THR B C 1
ATOM 4820 O O . THR B 1 270 ? -10.141 3.711 23.516 1 85.88 270 THR B O 1
ATOM 4823 N N . GLN B 1 271 ? -9.469 2.059 22.219 1 90.12 271 GLN B N 1
ATOM 4824 C CA . GLN B 1 271 ? -8.141 2.596 21.922 1 90.12 271 GLN B CA 1
ATOM 4825 C C . GLN B 1 271 ? -7.996 2.904 20.438 1 90.12 271 GLN B C 1
ATOM 4827 O O . GLN B 1 271 ? -8.781 2.422 19.625 1 90.12 271 GLN B O 1
ATOM 4832 N N . GLY B 1 272 ? -7.105 3.818 20.141 1 93.06 272 GLY B N 1
ATOM 4833 C CA . GLY B 1 272 ? -6.887 4.16 18.734 1 93.06 272 GLY B CA 1
ATOM 4834 C C . GLY B 1 272 ? -5.559 4.855 18.5 1 93.06 272 GLY B C 1
ATOM 4835 O O . GLY B 1 272 ? -4.93 5.344 19.438 1 93.06 272 GLY B O 1
ATOM 4836 N N . VAL B 1 273 ? -5.148 4.766 17.281 1 96.56 273 VAL B N 1
ATOM 4837 C CA . VAL B 1 273 ? -3.92 5.453 16.891 1 96.56 273 VAL B CA 1
ATOM 4838 C C . VAL B 1 273 ? -4.094 6.082 15.516 1 96.56 273 VAL B C 1
ATOM 4840 O O . VAL B 1 273 ? -4.828 5.551 14.672 1 96.56 273 VAL B O 1
ATOM 4843 N N . GLY B 1 274 ? -3.582 7.23 15.305 1 98.12 274 GLY B N 1
ATOM 4844 C CA . GLY B 1 274 ? -3.383 7.859 14.008 1 98.12 274 GLY B CA 1
ATOM 4845 C C . GLY B 1 274 ? -1.925 8.156 13.711 1 98.12 274 GLY B C 1
ATOM 4846 O O . GLY B 1 274 ? -1.172 8.562 14.602 1 98.12 274 GLY B O 1
ATOM 4847 N N . ILE B 1 275 ? -1.507 7.918 12.477 1 98.88 275 ILE B N 1
ATOM 4848 C CA . ILE B 1 275 ? -0.093 8.008 12.125 1 98.88 275 ILE B CA 1
ATOM 4849 C C . ILE B 1 275 ? 0.059 8.672 10.758 1 98.88 275 ILE B C 1
ATOM 4851 O O . ILE B 1 275 ? -0.679 8.359 9.82 1 98.88 275 ILE B O 1
ATOM 4855 N N . SER B 1 276 ? 0.961 9.586 10.617 1 98.94 276 SER B N 1
ATOM 4856 C CA . SER B 1 276 ? 1.431 10.148 9.359 1 98.94 276 SER B CA 1
ATOM 4857 C C . SER B 1 276 ? 2.953 10.188 9.305 1 98.94 276 SER B C 1
ATOM 4859 O O . SER B 1 276 ? 3.602 10.68 10.227 1 98.94 276 SER B O 1
ATOM 4861 N N . GLY B 1 277 ? 3.51 9.672 8.219 1 98.62 277 GLY B N 1
ATOM 4862 C CA . GLY B 1 277 ? 4.957 9.586 8.102 1 98.62 277 GLY B CA 1
ATOM 4863 C C . GLY B 1 277 ? 5.523 10.469 7.004 1 98.62 277 GLY B C 1
ATOM 4864 O O . GLY B 1 277 ? 4.781 10.938 6.141 1 98.62 277 GLY B O 1
ATOM 4865 N N . THR B 1 278 ? 6.824 10.758 7.043 1 98.25 278 THR B N 1
ATOM 4866 C CA . THR B 1 278 ? 7.582 11.508 6.043 1 98.25 278 THR B CA 1
ATOM 4867 C C . THR B 1 278 ? 9.023 11.023 5.984 1 98.25 278 THR B C 1
ATOM 4869 O O . THR B 1 278 ? 9.625 10.695 7.016 1 98.25 278 THR B O 1
ATOM 4872 N N . GLY B 1 279 ? 9.547 10.898 4.773 1 96.62 279 GLY B N 1
ATOM 4873 C CA . GLY B 1 279 ? 10.906 10.43 4.566 1 96.62 279 GLY B CA 1
ATOM 4874 C C . GLY B 1 279 ? 11.078 9.609 3.303 1 96.62 279 GLY B C 1
ATOM 4875 O O . GLY B 1 279 ? 10.477 9.922 2.27 1 96.62 279 GLY B O 1
ATOM 4876 N N . ASP B 1 280 ? 12.008 8.656 3.377 1 96.44 280 ASP B N 1
ATOM 4877 C CA . ASP B 1 280 ? 12.234 7.758 2.248 1 96.44 280 ASP B CA 1
ATOM 4878 C C . ASP B 1 280 ? 11.07 6.777 2.09 1 96.44 280 ASP B C 1
ATOM 4880 O O . ASP B 1 280 ? 11.086 5.691 2.674 1 96.44 280 ASP B O 1
ATOM 4884 N N . GLY B 1 281 ? 10.18 7.156 1.205 1 97.62 281 GLY B N 1
ATOM 4885 C CA . GLY B 1 281 ? 8.906 6.461 1.075 1 97.62 281 GLY B CA 1
ATOM 4886 C C . GLY B 1 281 ? 9.062 4.996 0.726 1 97.62 281 GLY B C 1
ATOM 4887 O O . GLY B 1 281 ? 8.25 4.164 1.136 1 97.62 281 GLY B O 1
ATOM 4888 N N . ASP B 1 282 ? 10.125 4.676 -0.008 1 98.06 282 ASP B N 1
ATOM 4889 C CA . ASP B 1 282 ? 10.336 3.281 -0.379 1 98.06 282 ASP B CA 1
ATOM 4890 C C . ASP B 1 282 ? 10.562 2.412 0.857 1 98.06 282 ASP B C 1
ATOM 4892 O O . ASP B 1 282 ? 10.086 1.275 0.916 1 98.06 282 ASP B O 1
ATOM 4896 N N . TYR B 1 283 ? 11.25 2.951 1.838 1 98.25 283 TYR B N 1
ATOM 4897 C CA . TYR B 1 283 ? 11.5 2.195 3.059 1 98.25 283 TYR B CA 1
ATOM 4898 C C . TYR B 1 283 ? 10.242 2.104 3.912 1 98.25 283 TYR B C 1
ATOM 4900 O O . TYR B 1 283 ? 10.008 1.095 4.586 1 98.25 283 TYR B O 1
ATOM 4908 N N . PHE B 1 284 ? 9.43 3.182 3.893 1 98.75 284 PHE B N 1
ATOM 4909 C CA . PHE B 1 284 ? 8.156 3.109 4.59 1 98.75 284 PHE B CA 1
ATOM 4910 C C . PHE B 1 284 ? 7.293 1.981 4.035 1 98.75 284 PHE B C 1
ATOM 4912 O O . PHE B 1 284 ? 6.637 1.263 4.789 1 98.75 284 PHE B O 1
ATOM 4919 N N . ILE B 1 285 ? 7.297 1.798 2.711 1 98.88 285 ILE B N 1
ATOM 4920 C CA . ILE B 1 285 ? 6.508 0.76 2.055 1 98.88 285 ILE B CA 1
ATOM 4921 C C . ILE B 1 285 ? 7.066 -0.615 2.41 1 98.88 285 ILE B C 1
ATOM 4923 O O . ILE B 1 285 ? 6.32 -1.514 2.805 1 98.88 285 ILE B O 1
ATOM 4927 N N . ARG B 1 286 ? 8.414 -0.778 2.436 1 98.75 286 ARG B N 1
ATOM 4928 C CA . ARG B 1 286 ? 9.07 -2.055 2.695 1 98.75 286 ARG B CA 1
ATOM 4929 C C . ARG B 1 286 ? 8.758 -2.551 4.105 1 98.75 286 ARG B C 1
ATOM 4931 O O . ARG B 1 286 ? 8.781 -3.756 4.359 1 98.75 286 ARG B O 1
ATOM 4938 N N . HIS B 1 287 ? 8.352 -1.604 4.973 1 98.69 287 HIS B N 1
ATOM 4939 C CA . HIS B 1 287 ? 8.125 -1.945 6.371 1 98.69 287 HIS B CA 1
ATOM 4940 C C . HIS B 1 287 ? 6.641 -1.929 6.707 1 98.69 287 HIS B C 1
ATOM 4942 O O . HIS B 1 287 ? 6.254 -2.184 7.852 1 98.69 287 HIS B O 1
ATOM 4948 N N . ALA B 1 288 ? 5.762 -1.625 5.672 1 98.81 288 ALA B N 1
ATOM 4949 C CA . ALA B 1 288 ? 4.402 -1.28 6.09 1 98.81 288 ALA B CA 1
ATOM 4950 C C . ALA B 1 288 ? 4.414 -0.463 7.379 1 98.81 288 ALA B C 1
ATOM 4952 O O . ALA B 1 288 ? 3.711 -0.792 8.336 1 98.81 288 ALA B O 1
ATOM 4953 N N . ALA B 1 289 ? 5.137 0.609 7.363 1 98.94 289 ALA B N 1
ATOM 4954 C CA . ALA B 1 289 ? 5.637 1.255 8.578 1 98.94 289 ALA B CA 1
ATOM 4955 C C . ALA B 1 289 ? 4.488 1.716 9.469 1 98.94 289 ALA B C 1
ATOM 4957 O O . ALA B 1 289 ? 4.5 1.481 10.68 1 98.94 289 ALA B O 1
ATOM 4958 N N . ALA B 1 290 ? 3.492 2.357 8.914 1 98.94 290 ALA B N 1
ATOM 4959 C CA . ALA B 1 290 ? 2.418 2.922 9.719 1 98.94 290 ALA B CA 1
ATOM 4960 C C . ALA B 1 290 ? 1.579 1.819 10.367 1 98.94 290 ALA B C 1
ATOM 4962 O O . ALA B 1 290 ? 1.297 1.866 11.562 1 98.94 290 ALA B O 1
ATOM 4963 N N . ALA B 1 291 ? 1.169 0.805 9.594 1 98.88 291 ALA B N 1
ATOM 4964 C CA . ALA B 1 291 ? 0.412 -0.315 10.148 1 98.88 291 ALA B CA 1
ATOM 4965 C C . ALA B 1 291 ? 1.238 -1.079 11.18 1 98.88 291 ALA B C 1
ATOM 4967 O O . ALA B 1 291 ? 0.716 -1.497 12.219 1 98.88 291 ALA B O 1
ATOM 4968 N N . THR B 1 292 ? 2.498 -1.285 10.875 1 98.81 292 THR B N 1
ATOM 4969 C CA . THR B 1 292 ? 3.373 -1.982 11.805 1 98.81 292 THR B CA 1
ATOM 4970 C C . THR B 1 292 ? 3.463 -1.226 13.133 1 98.81 292 THR B C 1
ATOM 4972 O O . THR B 1 292 ? 3.42 -1.831 14.203 1 98.81 292 THR B O 1
ATOM 4975 N N . MET B 1 293 ? 3.607 0.08 13.031 1 98.69 293 MET B N 1
ATOM 4976 C CA . MET B 1 293 ? 3.633 0.884 14.25 1 98.69 293 MET B CA 1
ATOM 4977 C C . MET B 1 293 ? 2.359 0.68 15.062 1 98.69 293 MET B C 1
ATOM 4979 O O . MET B 1 293 ? 2.418 0.48 16.281 1 98.69 293 MET B O 1
ATOM 4983 N N . CYS B 1 294 ? 1.253 0.751 14.391 1 98.06 294 CYS B N 1
ATOM 4984 C CA . CYS B 1 294 ? -0.028 0.529 15.055 1 98.06 294 CYS B CA 1
ATOM 4985 C C . CYS B 1 294 ? -0.07 -0.844 15.711 1 98.06 294 CYS B C 1
ATOM 4987 O O . CYS B 1 294 ? -0.548 -0.981 16.844 1 98.06 294 CYS B O 1
ATOM 4989 N N . HIS B 1 295 ? 0.425 -1.869 15.055 1 98.06 295 HIS B N 1
ATOM 4990 C CA . HIS B 1 295 ? 0.38 -3.238 15.562 1 98.06 295 HIS B CA 1
ATOM 4991 C C . HIS B 1 295 ? 1.28 -3.408 16.781 1 98.06 295 HIS B C 1
ATOM 4993 O O . HIS B 1 295 ? 0.995 -4.223 17.656 1 98.06 295 HIS B O 1
ATOM 4999 N N . ARG B 1 296 ? 2.357 -2.633 16.781 1 97.88 296 ARG B N 1
ATOM 5000 C CA . ARG B 1 296 ? 3.18 -2.67 17.984 1 97.88 296 ARG B CA 1
ATOM 5001 C C . ARG B 1 296 ? 2.398 -2.172 19.203 1 97.88 296 ARG B C 1
ATOM 5003 O O . ARG B 1 296 ? 2.529 -2.719 20.297 1 97.88 296 ARG B O 1
ATOM 5010 N N . VAL B 1 297 ? 1.597 -1.158 19.016 1 96.06 297 VAL B N 1
ATOM 5011 C CA . VAL B 1 297 ? 0.748 -0.656 20.094 1 96.06 297 VAL B CA 1
ATOM 5012 C C . VAL B 1 297 ? -0.362 -1.662 20.391 1 96.06 297 VAL B C 1
ATOM 5014 O O . VAL B 1 297 ? -0.551 -2.066 21.531 1 96.06 297 VAL B O 1
ATOM 5017 N N . LYS B 1 298 ? -1.036 -2.141 19.391 1 95.31 298 LYS B N 1
ATOM 5018 C CA . LYS B 1 298 ? -2.246 -2.949 19.5 1 95.31 298 LYS B CA 1
ATOM 5019 C C . LYS B 1 298 ? -1.919 -4.359 19.984 1 95.31 298 LYS B C 1
ATOM 5021 O O . LYS B 1 298 ? -2.629 -4.906 20.828 1 95.31 298 LYS B O 1
ATOM 5026 N N . PHE B 1 299 ? -0.859 -4.949 19.422 1 96.62 299 PHE B N 1
ATOM 5027 C CA . PHE B 1 299 ? -0.592 -6.359 19.688 1 96.62 299 PHE B CA 1
ATOM 5028 C C . PHE B 1 299 ? 0.433 -6.523 20.797 1 96.62 299 PHE B C 1
ATOM 5030 O O . PHE B 1 299 ? 0.341 -7.453 21.594 1 96.62 299 PHE B O 1
ATOM 5037 N N . LEU B 1 300 ? 1.4 -5.625 20.859 1 96.62 300 LEU B N 1
ATOM 5038 C CA . LEU B 1 300 ? 2.494 -5.789 21.812 1 96.62 300 LEU B CA 1
ATOM 5039 C C . LEU B 1 300 ? 2.273 -4.93 23.047 1 96.62 300 LEU B C 1
ATOM 5041 O O . LEU B 1 300 ? 3.016 -5.043 24.031 1 96.62 300 LEU B O 1
ATOM 5045 N N . GLY B 1 301 ? 1.301 -4.016 22.984 1 94.19 301 GLY B N 1
ATOM 5046 C CA . GLY B 1 301 ? 1.035 -3.143 24.109 1 94.19 301 GLY B CA 1
ATOM 5047 C C . GLY B 1 301 ? 2.09 -2.068 24.297 1 94.19 301 GLY B C 1
ATOM 5048 O O . GLY B 1 301 ? 2.258 -1.54 25.406 1 94.19 301 GLY B O 1
ATOM 5049 N N . GLN B 1 302 ? 2.824 -1.744 23.297 1 95.38 302 GLN B N 1
ATOM 5050 C CA . GLN B 1 302 ? 3.83 -0.692 23.406 1 95.38 302 GLN B CA 1
ATOM 5051 C C . GLN B 1 302 ? 3.18 0.68 23.547 1 95.38 302 GLN B C 1
ATOM 5053 O O . GLN B 1 302 ? 2.061 0.895 23.078 1 95.38 302 GLN B O 1
ATOM 5058 N N . THR B 1 303 ? 3.945 1.539 24.219 1 94.75 303 THR B N 1
ATOM 5059 C CA . THR B 1 303 ? 3.488 2.924 24.234 1 94.75 303 THR B CA 1
ATOM 5060 C C . THR B 1 303 ? 3.611 3.561 22.859 1 94.75 303 THR B C 1
ATOM 5062 O O . THR B 1 303 ? 4.387 3.094 22.016 1 94.75 303 THR B O 1
ATOM 5065 N N . LEU B 1 304 ? 2.879 4.59 22.641 1 96 304 LEU B N 1
ATOM 5066 C CA . LEU B 1 304 ? 2.93 5.312 21.375 1 96 304 LEU B CA 1
ATOM 5067 C C . LEU B 1 304 ? 4.348 5.793 21.078 1 96 304 LEU B C 1
ATOM 5069 O O . LEU B 1 304 ? 4.824 5.672 19.953 1 96 304 LEU B O 1
ATOM 5073 N N . ASP B 1 305 ? 5.062 6.352 22.078 1 96.25 305 ASP B N 1
ATOM 5074 C CA . ASP B 1 305 ? 6.422 6.863 21.922 1 96.25 305 ASP B CA 1
ATOM 5075 C C . ASP B 1 305 ? 7.387 5.742 21.547 1 96.25 305 ASP B C 1
ATOM 5077 O O . ASP B 1 305 ? 8.227 5.91 20.656 1 96.25 305 ASP B O 1
ATOM 5081 N N . SER B 1 306 ? 7.273 4.668 22.234 1 97.25 306 SER B N 1
ATOM 5082 C CA . SER B 1 306 ? 8.164 3.543 21.969 1 97.25 306 SER B CA 1
ATOM 5083 C C . SER B 1 306 ? 7.934 2.98 20.562 1 97.25 306 SER B C 1
ATOM 5085 O O . SER B 1 306 ? 8.891 2.67 19.859 1 97.25 306 SER B O 1
ATOM 5087 N N . ALA B 1 307 ? 6.664 2.818 20.203 1 97.94 307 ALA B N 1
ATOM 5088 C CA . ALA B 1 307 ? 6.332 2.307 18.875 1 97.94 307 ALA B CA 1
ATOM 5089 C C . ALA B 1 307 ? 6.84 3.244 17.781 1 97.94 307 ALA B C 1
ATOM 5091 O O . ALA B 1 307 ? 7.367 2.793 16.766 1 97.94 307 ALA B O 1
ATOM 5092 N N . ALA B 1 308 ? 6.68 4.539 17.984 1 98.5 308 ALA B N 1
ATOM 5093 C CA . ALA B 1 308 ? 7.148 5.531 17.016 1 98.5 308 ALA B CA 1
ATOM 5094 C C . ALA B 1 308 ? 8.664 5.48 16.875 1 98.5 308 ALA B C 1
ATOM 5096 O O . ALA B 1 308 ? 9.195 5.52 15.758 1 98.5 308 ALA B O 1
ATOM 5097 N N . GLN B 1 309 ? 9.359 5.391 18 1 98.5 309 GLN B N 1
ATOM 5098 C CA . GLN B 1 309 ? 10.82 5.324 17.969 1 98.5 309 GLN B CA 1
ATOM 5099 C C . GLN B 1 309 ? 11.297 4.059 17.266 1 98.5 309 GLN B C 1
ATOM 5101 O O . GLN B 1 309 ? 12.25 4.102 16.484 1 98.5 309 GLN B O 1
ATOM 5106 N N . HIS B 1 310 ? 10.672 2.959 17.578 1 98.62 310 HIS B N 1
ATOM 5107 C CA . HIS B 1 310 ? 11.023 1.713 16.906 1 98.62 310 HIS B CA 1
ATOM 5108 C C . HIS B 1 310 ? 10.859 1.842 15.391 1 98.62 310 HIS B C 1
ATOM 5110 O O . HIS B 1 310 ? 11.672 1.309 14.633 1 98.62 310 HIS B O 1
ATOM 5116 N N . THR B 1 311 ? 9.797 2.49 15 1 98.69 311 THR B N 1
ATOM 5117 C CA . THR B 1 311 ? 9.5 2.662 13.578 1 98.69 311 THR B CA 1
ATOM 5118 C C . THR B 1 311 ? 10.641 3.395 12.883 1 98.69 311 THR B C 1
ATOM 5120 O O . THR B 1 311 ? 11.148 2.932 11.852 1 98.69 311 THR B O 1
ATOM 5123 N N . VAL B 1 312 ? 11.102 4.52 13.422 1 98.69 312 VAL B N 1
ATOM 5124 C CA . VAL B 1 312 ? 12.133 5.305 12.742 1 98.69 312 VAL B CA 1
ATOM 5125 C C . VAL B 1 312 ? 13.484 4.605 12.867 1 98.69 312 VAL B C 1
ATOM 5127 O O . VAL B 1 312 ? 14.32 4.695 11.969 1 98.69 312 VAL B O 1
ATOM 5130 N N . ASP B 1 313 ? 13.719 3.842 13.945 1 98.75 313 ASP B N 1
ATOM 5131 C CA . ASP B 1 313 ? 14.945 3.055 14.078 1 98.75 313 ASP B CA 1
ATOM 5132 C C . ASP B 1 313 ? 15.008 1.952 13.023 1 98.75 313 ASP B C 1
ATOM 5134 O O . ASP B 1 313 ? 16.062 1.705 12.438 1 98.75 313 ASP B O 1
ATOM 5138 N N . ASP B 1 314 ? 13.898 1.285 12.859 1 98.25 314 ASP B N 1
ATOM 5139 C CA . ASP B 1 314 ? 13.852 0.235 11.844 1 98.25 314 ASP B CA 1
ATOM 5140 C C . ASP B 1 314 ? 14.172 0.792 10.461 1 98.25 314 ASP B C 1
ATOM 5142 O O . ASP B 1 314 ? 14.891 0.16 9.68 1 98.25 314 ASP B O 1
ATOM 5146 N N . LEU B 1 315 ? 13.586 1.935 10.117 1 98.31 315 LEU B N 1
ATOM 5147 C CA . LEU B 1 315 ? 13.891 2.572 8.844 1 98.31 315 LEU B CA 1
ATOM 5148 C C . LEU B 1 315 ? 15.383 2.852 8.719 1 98.31 315 LEU B C 1
ATOM 5150 O O . LEU B 1 315 ? 15.992 2.539 7.691 1 98.31 315 LEU B O 1
ATOM 5154 N N . LEU B 1 316 ? 15.945 3.406 9.766 1 98.25 316 LEU B N 1
ATOM 5155 C CA . LEU B 1 316 ? 17.359 3.795 9.75 1 98.25 316 LEU B CA 1
ATOM 5156 C C . LEU B 1 316 ? 18.25 2.572 9.594 1 98.25 316 LEU B C 1
ATOM 5158 O O . LEU B 1 316 ? 19.234 2.611 8.859 1 98.25 316 LEU B O 1
ATOM 5162 N N . ASN B 1 317 ? 17.938 1.536 10.305 1 97.94 317 ASN B N 1
ATOM 5163 C CA . ASN B 1 317 ? 18.719 0.3 10.234 1 97.94 317 ASN B CA 1
ATOM 5164 C C . ASN B 1 317 ? 18.781 -0.234 8.812 1 97.94 317 ASN B C 1
ATOM 5166 O O . ASN B 1 317 ? 19.781 -0.863 8.422 1 97.94 317 ASN B O 1
ATOM 5170 N N . ASP B 1 318 ? 17.797 0.03 8.023 1 97.38 318 ASP B N 1
ATOM 5171 C CA . ASP B 1 318 ? 17.766 -0.443 6.645 1 97.38 318 ASP B CA 1
ATOM 5172 C C . ASP B 1 318 ? 18.344 0.602 5.691 1 97.38 318 ASP B C 1
ATOM 5174 O O . ASP B 1 318 ? 18.453 0.354 4.488 1 97.38 318 ASP B O 1
ATOM 5178 N N . GLY B 1 319 ? 18.609 1.758 6.184 1 96.69 319 GLY B N 1
ATOM 5179 C CA . GLY B 1 319 ? 19.219 2.799 5.367 1 96.69 319 GLY B CA 1
ATOM 5180 C C . GLY B 1 319 ? 18.25 3.91 5.004 1 96.69 319 GLY B C 1
ATOM 5181 O O . GLY B 1 319 ? 18.594 4.82 4.246 1 96.69 319 GLY B O 1
ATOM 5182 N N . GLY B 1 320 ? 16.984 3.855 5.566 1 96.88 320 GLY B N 1
ATOM 5183 C CA . GLY B 1 320 ? 15.992 4.887 5.293 1 96.88 320 GLY B CA 1
ATOM 5184 C C . GLY B 1 320 ? 15.953 5.969 6.352 1 96.88 320 GLY B C 1
ATOM 5185 O O . GLY B 1 320 ? 16.125 5.688 7.543 1 96.88 320 GLY B O 1
ATOM 5186 N N . THR B 1 321 ? 15.719 7.207 5.902 1 96.75 321 THR B N 1
ATOM 5187 C CA . THR B 1 321 ? 15.578 8.328 6.828 1 96.75 321 THR B CA 1
ATOM 5188 C C . THR B 1 321 ? 14.148 8.859 6.82 1 96.75 321 THR B C 1
ATOM 5190 O O . THR B 1 321 ? 13.43 8.719 5.832 1 96.75 321 THR B O 1
ATOM 5193 N N . GLY B 1 322 ? 13.711 9.391 7.949 1 97.06 322 GLY B N 1
ATOM 5194 C CA . GLY B 1 322 ? 12.383 9.977 8.023 1 97.06 322 GLY B CA 1
ATOM 5195 C C . GLY B 1 322 ? 11.898 10.195 9.445 1 97.06 322 GLY B C 1
ATOM 5196 O O . GLY B 1 322 ? 12.711 10.258 10.375 1 97.06 322 GLY B O 1
ATOM 5197 N N . GLY B 1 323 ? 10.656 10.484 9.562 1 98.38 323 GLY B N 1
ATOM 5198 C CA . GLY B 1 323 ? 9.969 10.695 10.82 1 98.38 323 GLY B CA 1
ATOM 5199 C C . GLY B 1 323 ? 8.492 10.367 10.766 1 98.38 323 GLY B C 1
ATOM 5200 O O . GLY B 1 323 ? 7.945 10.133 9.688 1 98.38 323 GLY B O 1
ATOM 5201 N N . VAL B 1 324 ? 7.914 10.242 11.945 1 98.81 324 VAL B N 1
ATOM 5202 C CA . VAL B 1 324 ? 6.48 9.977 12.062 1 98.81 324 VAL B CA 1
ATOM 5203 C C . VAL B 1 324 ? 5.883 10.852 13.164 1 98.81 324 VAL B C 1
ATOM 5205 O O . VAL B 1 324 ? 6.543 11.141 14.164 1 98.81 324 VAL B O 1
ATOM 5208 N N . ILE B 1 325 ? 4.703 11.312 12.93 1 98.81 325 ILE B N 1
ATOM 5209 C CA . ILE B 1 325 ? 3.867 11.867 13.984 1 98.81 325 ILE B CA 1
ATOM 5210 C C . ILE B 1 325 ? 2.689 10.938 14.258 1 98.81 325 ILE B C 1
ATOM 5212 O O . ILE B 1 325 ? 2.215 10.242 13.352 1 98.81 325 ILE B O 1
ATOM 5216 N N . ALA B 1 326 ? 2.254 10.922 15.469 1 98.38 326 ALA B N 1
ATOM 5217 C CA . ALA B 1 326 ? 1.169 10.023 15.844 1 98.38 326 ALA B CA 1
ATOM 5218 C C . ALA B 1 326 ? 0.396 10.562 17.047 1 98.38 326 ALA B C 1
ATOM 5220 O O . ALA B 1 326 ? 0.917 11.375 17.812 1 98.38 326 ALA B O 1
ATOM 5221 N N . LEU B 1 327 ? -0.869 10.07 17.109 1 95.12 327 LEU B N 1
ATOM 5222 C CA . LEU B 1 327 ? -1.77 10.383 18.203 1 95.12 327 LEU B CA 1
ATOM 5223 C C . LEU B 1 327 ? -2.502 9.133 18.688 1 95.12 327 LEU B C 1
ATOM 5225 O O . LEU B 1 327 ? -2.814 8.25 17.891 1 95.12 327 LEU B O 1
ATOM 5229 N N . ASP B 1 328 ? -2.697 9.062 19.938 1 90 328 ASP B N 1
ATOM 5230 C CA . ASP B 1 328 ? -3.59 8.023 20.438 1 90 328 ASP B CA 1
ATOM 5231 C C . ASP B 1 328 ? -4.914 8.617 20.922 1 90 328 ASP B C 1
ATOM 5233 O O . ASP B 1 328 ? -5.066 9.836 20.984 1 90 328 ASP B O 1
ATOM 5237 N N . ALA B 1 329 ? -5.895 7.797 21.062 1 75.75 329 ALA B N 1
ATOM 5238 C CA . ALA B 1 329 ? -7.23 8.227 21.469 1 75.75 329 ALA B CA 1
ATOM 5239 C C . ALA B 1 329 ? -7.363 8.25 22.984 1 75.75 329 ALA B C 1
ATOM 5241 O O . ALA B 1 329 ? -8.43 8.562 23.516 1 75.75 329 ALA B O 1
ATOM 5242 N N . ASP B 1 330 ? -6.238 7.996 23.562 1 65.44 330 ASP B N 1
ATOM 5243 C CA . ASP B 1 330 ? -6.406 7.879 25 1 65.44 330 ASP B CA 1
ATOM 5244 C C . ASP B 1 330 ? -6.648 9.242 25.641 1 65.44 330 ASP B C 1
ATOM 5246 O O . ASP B 1 330 ? -6.297 10.273 25.062 1 65.44 330 ASP B O 1
ATOM 5250 N N . GLY B 1 331 ? -7.512 9.406 26.328 1 52.78 331 GLY B N 1
ATOM 5251 C CA . GLY B 1 331 ? -7.953 10.57 27.078 1 52.78 331 GLY B CA 1
ATOM 5252 C C . GLY B 1 331 ? -6.82 11.523 27.422 1 52.78 331 GLY B C 1
ATOM 5253 O O . GLY B 1 331 ? -7.062 12.672 27.812 1 52.78 331 GLY B O 1
ATOM 5254 N N . ASN B 1 332 ? -5.645 10.945 27.312 1 52.81 332 ASN B N 1
ATOM 5255 C CA . ASN B 1 332 ? -4.648 11.93 27.719 1 52.81 332 ASN B CA 1
ATOM 5256 C C . ASN B 1 332 ? -4.008 12.609 26.516 1 52.81 332 ASN B C 1
ATOM 5258 O O . ASN B 1 332 ? -3.162 13.492 26.688 1 52.81 332 ASN B O 1
ATOM 5262 N N . GLY B 1 333 ? -4.602 12.242 25.359 1 61.94 333 GLY B N 1
ATOM 5263 C CA . GLY B 1 333 ? -4.199 12.984 24.188 1 61.94 333 GLY B CA 1
ATOM 5264 C C . GLY B 1 333 ? -2.707 12.914 23.922 1 61.94 333 GLY B C 1
ATOM 5265 O O . GLY B 1 333 ? -2.078 13.93 23.594 1 61.94 333 GLY B O 1
ATOM 5266 N N . MET B 1 334 ? -2.104 11.75 24.047 1 84.88 334 MET B N 1
ATOM 5267 C CA . MET B 1 334 ? -0.661 11.609 23.875 1 84.88 334 MET B CA 1
ATOM 5268 C C . MET B 1 334 ? -0.3 11.57 22.391 1 84.88 334 MET B C 1
ATOM 5270 O O . MET B 1 334 ? -1.069 11.062 21.562 1 84.88 334 MET B O 1
ATOM 5274 N N . PHE B 1 335 ? 0.699 12.359 22.156 1 95.44 335 PHE B N 1
ATOM 5275 C CA . PHE B 1 335 ? 1.224 12.367 20.797 1 95.44 335 PHE B CA 1
ATOM 5276 C C . PHE B 1 335 ? 2.703 12.008 20.781 1 95.44 335 PHE B C 1
ATOM 5278 O O . PHE B 1 335 ? 3.359 12.023 21.828 1 95.44 335 PHE B O 1
ATOM 5285 N N . ALA B 1 336 ? 3.137 11.523 19.688 1 97.31 336 ALA B N 1
ATOM 5286 C CA . ALA B 1 336 ? 4.543 11.211 19.453 1 97.31 336 ALA B CA 1
ATOM 5287 C C . ALA B 1 336 ? 5.055 11.875 18.172 1 97.31 336 ALA B C 1
ATOM 5289 O O . ALA B 1 336 ? 4.312 12.016 17.203 1 97.31 336 ALA B O 1
ATOM 5290 N N . MET B 1 337 ? 6.27 12.367 18.219 1 98 337 MET B N 1
ATOM 5291 C CA . MET B 1 337 ? 7.008 12.898 17.078 1 98 337 MET B CA 1
ATOM 5292 C C . MET B 1 337 ? 8.414 12.305 17 1 98 337 MET B C 1
ATOM 5294 O O . MET B 1 337 ? 9.352 12.859 17.578 1 98 337 MET B O 1
ATOM 5298 N N . ALA B 1 338 ? 8.578 11.242 16.297 1 98.31 338 ALA B N 1
ATOM 5299 C CA . ALA B 1 338 ? 9.867 10.562 16.234 1 98.31 338 ALA B CA 1
ATOM 5300 C C . ALA B 1 338 ? 10.539 10.789 14.875 1 98.31 338 ALA B C 1
ATOM 5302 O O . ALA B 1 338 ? 9.859 10.852 13.844 1 98.31 338 ALA B O 1
ATOM 5303 N N . LEU B 1 339 ? 11.836 10.961 14.812 1 97.94 339 LEU B N 1
ATOM 5304 C CA . LEU B 1 339 ? 12.609 11.109 13.586 1 97.94 339 LEU B CA 1
ATOM 5305 C C . LEU B 1 339 ? 14 10.5 13.75 1 97.94 339 LEU B C 1
ATOM 5307 O O . LEU B 1 339 ? 14.484 10.344 14.875 1 97.94 339 LEU B O 1
ATOM 5311 N N . ASN B 1 340 ? 14.633 10.125 12.656 1 97.75 340 ASN B N 1
ATOM 5312 C CA . ASN B 1 340 ? 15.969 9.547 12.695 1 97.75 340 ASN B CA 1
ATOM 5313 C C . ASN B 1 340 ? 16.953 10.344 11.852 1 97.75 340 ASN B C 1
ATOM 5315 O O . ASN B 1 340 ? 17.969 9.812 11.406 1 97.75 340 ASN B O 1
ATOM 5319 N N . CYS B 1 341 ? 16.625 11.547 11.516 1 94.88 341 CYS B N 1
ATOM 5320 C CA . CYS B 1 341 ? 17.453 12.43 10.711 1 94.88 341 CYS B CA 1
ATOM 5321 C C . CYS B 1 341 ? 17.672 13.766 11.406 1 94.88 341 CYS B C 1
ATOM 5323 O O . CYS B 1 341 ? 17.312 13.93 12.578 1 94.88 341 CYS B O 1
ATOM 5325 N N . GLU B 1 342 ? 18.266 14.734 10.734 1 93.25 342 GLU B N 1
ATOM 5326 C CA . GLU B 1 342 ? 18.703 15.969 11.375 1 93.25 342 GLU B CA 1
ATOM 5327 C C . GLU B 1 342 ? 17.5 16.797 11.836 1 93.25 342 GLU B C 1
ATOM 5329 O O . GLU B 1 342 ? 17.594 17.5 12.844 1 93.25 342 GLU B O 1
ATOM 5334 N N . GLY B 1 343 ? 16.453 16.672 11.086 1 94.75 343 GLY B N 1
ATOM 5335 C CA . GLY B 1 343 ? 15.297 17.469 11.477 1 94.75 343 GLY B CA 1
ATOM 5336 C C . GLY B 1 343 ? 14.023 17.031 10.781 1 94.75 343 GLY B C 1
ATOM 5337 O O . GLY B 1 343 ? 14.062 16.297 9.797 1 94.75 343 GLY B O 1
ATOM 5338 N N . MET B 1 344 ? 12.969 17.484 11.312 1 96.5 344 MET B N 1
ATOM 5339 C CA . MET B 1 344 ? 11.602 17.406 10.812 1 96.5 344 MET B CA 1
ATOM 5340 C C . MET B 1 344 ? 10.781 18.609 11.258 1 96.5 344 MET B C 1
ATOM 5342 O O . MET B 1 344 ? 10.672 18.891 12.453 1 96.5 344 MET B O 1
ATOM 5346 N N . TYR B 1 345 ? 10.289 19.359 10.281 1 97.12 345 TYR B N 1
ATOM 5347 C CA . TYR B 1 345 ? 9.352 20.406 10.68 1 97.12 345 TYR B CA 1
ATOM 5348 C C . TYR B 1 345 ? 8.117 19.812 11.344 1 97.12 345 TYR B C 1
ATOM 5350 O O . TYR B 1 345 ? 7.422 18.984 10.75 1 97.12 345 TYR B O 1
ATOM 5358 N N . ARG B 1 346 ? 7.836 20.234 12.555 1 98.44 346 ARG B N 1
ATOM 5359 C CA . ARG B 1 346 ? 6.754 19.578 13.281 1 98.44 346 ARG B CA 1
ATOM 5360 C C . ARG B 1 346 ? 6.141 20.516 14.312 1 98.44 346 ARG B C 1
ATOM 5362 O O . ARG B 1 346 ? 6.758 21.516 14.695 1 98.44 346 ARG B O 1
ATOM 5369 N N . GLY B 1 347 ? 4.906 20.234 14.711 1 98.62 347 GLY B N 1
ATOM 5370 C CA . GLY B 1 347 ? 4.23 21.047 15.711 1 98.62 347 GLY B CA 1
ATOM 5371 C C . GLY B 1 347 ? 2.986 20.375 16.266 1 98.62 347 GLY B C 1
ATOM 5372 O O . GLY B 1 347 ? 2.535 19.359 15.758 1 98.62 347 GLY B O 1
ATOM 5373 N N . VAL B 1 348 ? 2.518 20.953 17.344 1 98.19 348 VAL B N 1
ATOM 5374 C CA . VAL B 1 348 ? 1.323 20.453 18.016 1 98.19 348 VAL B CA 1
ATOM 5375 C C . VAL B 1 348 ? 0.526 21.625 18.594 1 98.19 348 VAL B C 1
ATOM 5377 O O . VAL B 1 348 ? 1.094 22.656 18.922 1 98.19 348 VAL B O 1
ATOM 5380 N N . ILE B 1 349 ? -0.738 21.484 18.625 1 97.19 349 ILE B N 1
ATOM 5381 C CA . ILE B 1 349 ? -1.631 22.422 19.297 1 97.19 349 ILE B CA 1
ATOM 5382 C C . ILE B 1 349 ? -2.762 21.656 19.984 1 97.19 349 ILE B C 1
ATOM 5384 O O . ILE B 1 349 ? -3.275 20.672 19.438 1 97.19 349 ILE B O 1
ATOM 5388 N N . ARG B 1 350 ? -3.066 22.078 21.156 1 94.5 350 ARG B N 1
ATOM 5389 C CA . ARG B 1 350 ? -4.102 21.438 21.969 1 94.5 350 ARG B CA 1
ATOM 5390 C C . ARG B 1 350 ? -5.199 22.438 22.328 1 94.5 350 ARG B C 1
ATOM 5392 O O . ARG B 1 350 ? -5.336 23.484 21.688 1 94.5 350 ARG B O 1
ATOM 5399 N N . GLU B 1 351 ? -5.984 22.125 23.266 1 92.56 351 GLU B N 1
ATOM 5400 C CA . GLU B 1 351 ? -7.176 22.906 23.609 1 92.56 351 GLU B CA 1
ATOM 5401 C C . GLU B 1 351 ? -6.809 24.312 24.078 1 92.56 351 GLU B C 1
ATOM 5403 O O . GLU B 1 351 ? -7.586 25.25 23.891 1 92.56 351 GLU B O 1
ATOM 5408 N N . ASP B 1 352 ? -5.625 24.469 24.609 1 92.94 352 ASP B N 1
ATOM 5409 C CA . ASP B 1 352 ? -5.215 25.766 25.156 1 92.94 352 ASP B CA 1
ATOM 5410 C C . ASP B 1 352 ? -4.922 26.75 24.031 1 92.94 352 ASP B C 1
ATOM 5412 O O . ASP B 1 352 ? -4.809 27.953 24.281 1 92.94 352 ASP B O 1
ATOM 5416 N N . GLY B 1 353 ? -4.727 26.203 22.812 1 95.19 353 GLY B N 1
ATOM 5417 C CA . GLY B 1 353 ? -4.551 27.078 21.641 1 95.19 353 GLY B CA 1
ATOM 5418 C C . GLY B 1 353 ? -3.123 27.547 21.469 1 95.19 353 GLY B C 1
ATOM 5419 O O . GLY B 1 353 ? -2.855 28.422 20.641 1 95.19 353 GLY B O 1
ATOM 5420 N N . VAL B 1 354 ? -2.232 26.984 22.219 1 97.06 354 VAL B N 1
ATOM 5421 C CA . VAL B 1 354 ? -0.828 27.359 22.109 1 97.06 354 VAL B CA 1
ATOM 5422 C C . VAL B 1 354 ? -0.116 26.469 21.109 1 97.06 354 VAL B C 1
ATOM 5424 O O . VAL B 1 354 ? 0.018 25.266 21.328 1 97.06 354 VAL B O 1
ATOM 5427 N N . SER B 1 355 ? 0.341 27.078 20.047 1 98.12 355 SER B N 1
ATOM 5428 C CA . SER B 1 355 ? 1.125 26.344 19.078 1 98.12 355 SER B CA 1
ATOM 5429 C C . SER B 1 355 ? 2.549 26.109 19.562 1 98.12 355 SER B C 1
ATOM 5431 O O . SER B 1 355 ? 3.23 27.047 19.984 1 98.12 355 SER B O 1
ATOM 5433 N N . LYS B 1 356 ? 2.957 24.906 19.516 1 98.5 356 LYS B N 1
ATOM 5434 C CA . LYS B 1 356 ? 4.352 24.562 19.781 1 98.5 356 LYS B CA 1
ATOM 5435 C C . LYS B 1 356 ? 4.988 23.922 18.547 1 98.5 356 LYS B C 1
ATOM 5437 O O . LYS B 1 356 ? 4.41 23.016 17.938 1 98.5 356 LYS B O 1
ATOM 5442 N N . THR B 1 357 ? 6.164 24.422 18.141 1 98.5 357 THR B N 1
ATOM 5443 C CA . THR B 1 357 ? 6.801 23.953 16.922 1 98.5 357 THR B CA 1
ATOM 5444 C C . THR B 1 357 ? 8.273 23.641 17.172 1 98.5 357 THR B C 1
ATOM 5446 O O . THR B 1 357 ? 8.859 24.094 18.141 1 98.5 357 THR B O 1
ATOM 5449 N N . ALA B 1 358 ? 8.859 22.766 16.328 1 97.88 358 ALA B N 1
ATOM 5450 C CA . ALA B 1 358 ? 10.273 22.391 16.344 1 97.88 358 ALA B CA 1
ATOM 5451 C C . ALA B 1 358 ? 10.766 22.031 14.953 1 97.88 358 ALA B C 1
ATOM 5453 O O . ALA B 1 358 ? 9.977 21.641 14.086 1 97.88 358 ALA B O 1
ATOM 5454 N N . ILE B 1 359 ? 12.062 22.172 14.758 1 96.5 359 ILE B N 1
ATOM 5455 C CA . ILE B 1 359 ? 12.648 21.875 13.453 1 96.5 359 ILE B CA 1
ATOM 5456 C C . ILE B 1 359 ? 13.711 20.781 13.594 1 96.5 359 ILE B C 1
ATOM 5458 O O . ILE B 1 359 ? 13.578 19.703 13.016 1 96.5 359 ILE B O 1
ATOM 5462 N N . PHE B 1 360 ? 14.695 20.969 14.398 1 95.94 360 PHE B N 1
ATOM 5463 C CA . PHE B 1 360 ? 15.828 20.062 14.484 1 95.94 360 PHE B CA 1
ATOM 5464 C C . PHE B 1 360 ? 15.586 19 15.539 1 95.94 360 PHE B C 1
ATOM 5466 O O . PHE B 1 360 ? 14.727 19.156 16.422 1 95.94 360 PHE B O 1
ATOM 5473 N N . SER B 1 361 ? 16.297 17.875 15.445 1 94.19 361 SER B N 1
ATOM 5474 C CA . SER B 1 361 ? 16.047 16.672 16.234 1 94.19 361 SER B CA 1
ATOM 5475 C C . SER B 1 361 ? 16.172 16.969 17.734 1 94.19 361 SER B C 1
ATOM 5477 O O . SER B 1 361 ? 15.469 16.359 18.547 1 94.19 361 SER B O 1
ATOM 5479 N N . ASP B 1 362 ? 16.969 17.906 18.078 1 92.69 362 ASP B N 1
ATOM 5480 C CA . ASP B 1 362 ? 17.219 18.188 19.484 1 92.69 362 ASP B CA 1
ATOM 5481 C C . ASP B 1 362 ? 16.422 19.391 19.969 1 92.69 362 ASP B C 1
ATOM 5483 O O . ASP B 1 362 ? 16.578 19.844 21.094 1 92.69 362 ASP B O 1
ATOM 5487 N N . ASP B 1 363 ? 15.547 19.844 19.062 1 92.75 363 ASP B N 1
ATOM 5488 C CA . ASP B 1 363 ? 14.719 20.984 19.453 1 92.75 363 ASP B CA 1
ATOM 5489 C C . ASP B 1 363 ? 13.664 20.562 20.469 1 92.75 363 ASP B C 1
ATOM 5491 O O . ASP B 1 363 ? 13.086 19.484 20.375 1 92.75 363 ASP B O 1
ATOM 5495 N N . GLU B 1 364 ? 13.398 21.406 21.344 1 91.69 364 GLU B N 1
ATOM 5496 C CA . GLU B 1 364 ? 12.195 21.312 22.172 1 91.69 364 GLU B CA 1
ATOM 5497 C C . GLU B 1 364 ? 11.016 22 21.5 1 91.69 364 GLU B C 1
ATOM 5499 O O . GLU B 1 364 ? 11.18 23.047 20.875 1 91.69 364 GLU B O 1
ATOM 5504 N N . LEU B 1 365 ? 9.93 21.391 21.672 1 93.5 365 LEU B N 1
ATOM 5505 C CA . LEU B 1 365 ? 8.727 22.062 21.188 1 93.5 365 LEU B CA 1
ATOM 5506 C C . LEU B 1 365 ? 8.508 23.375 21.922 1 93.5 365 LEU B C 1
ATOM 5508 O O . LEU B 1 365 ? 8.516 23.406 23.156 1 93.5 365 LEU B O 1
ATOM 5512 N N . ARG B 1 366 ? 8.375 24.531 21.297 1 90.62 366 ARG B N 1
ATOM 5513 C CA . ARG B 1 366 ? 8.164 25.812 21.953 1 90.62 366 ARG B CA 1
ATOM 5514 C C . ARG B 1 366 ? 7.34 26.75 21.062 1 90.62 366 ARG B C 1
ATOM 5516 O O . ARG B 1 366 ? 7.324 26.594 19.844 1 90.62 366 ARG B O 1
#

pLDDT: mean 89.65, std 16.33, range [29.33, 98.94]

Solvent-accessible surface area (backbone atoms only — not comparable to full-atom values): 35782 Å² total; per-residue (Å²): 128,79,78,69,73,76,78,78,52,97,80,52,61,36,39,40,39,40,35,54,13,13,47,44,69,48,74,88,76,54,46,72,68,57,52,48,50,52,50,51,51,51,46,52,19,48,50,46,15,44,56,33,42,74,71,68,34,50,16,57,58,14,13,33,43,18,39,40,47,40,16,68,31,61,90,25,24,14,34,23,32,20,24,21,22,68,81,68,44,56,43,26,28,8,18,38,23,26,36,45,53,52,84,91,42,72,84,49,57,63,72,57,44,43,31,16,34,33,62,30,57,33,57,60,46,46,41,56,50,39,50,54,42,60,73,29,49,88,84,38,76,65,41,29,36,23,30,78,37,48,54,55,49,34,49,76,72,68,49,71,74,45,59,63,45,65,27,59,37,63,53,39,48,41,52,38,22,53,72,70,74,43,64,63,72,74,68,63,89,63,56,73,76,64,80,71,74,74,78,82,72,64,76,52,36,13,22,29,24,14,29,14,34,13,66,86,60,35,29,10,12,23,26,29,19,7,41,47,69,50,32,60,58,50,55,55,61,11,46,32,31,65,23,13,18,26,33,29,40,56,46,69,55,78,50,71,62,53,42,49,44,16,62,70,67,71,38,73,63,52,40,33,44,15,22,26,46,22,34,44,30,58,46,27,36,74,54,22,34,28,42,47,31,50,42,35,31,73,71,68,64,40,51,67,56,57,25,42,44,49,47,30,48,54,31,41,76,65,72,28,47,23,28,39,39,34,36,40,51,48,89,78,60,50,69,33,80,31,62,62,48,71,15,36,34,33,36,39,33,43,80,87,67,56,67,24,36,33,44,44,68,83,50,63,71,80,127,81,78,70,72,77,77,79,53,96,79,53,60,36,39,40,38,38,36,53,13,13,46,44,70,48,75,88,76,54,45,72,68,57,51,48,51,52,49,49,50,50,46,54,19,49,49,47,15,45,56,33,42,75,71,68,35,50,17,58,58,14,14,34,43,18,40,41,46,40,15,70,31,60,91,24,24,13,35,22,33,20,26,21,22,68,82,70,45,56,42,28,28,9,18,37,23,26,34,45,53,52,84,91,42,72,83,47,57,64,72,58,43,44,32,16,33,33,62,31,59,32,56,60,45,45,40,58,51,41,51,54,42,59,77,30,48,87,83,38,77,64,41,28,35,25,30,77,35,49,54,55,50,34,50,74,72,68,49,73,74,45,60,63,45,64,26,58,38,62,50,38,47,40,52,37,23,53,73,69,72,41,67,62,70,74,69,63,89,62,56,73,77,62,78,75,59,80,80,79,74,64,75,53,36,14,21,29,23,13,28,15,35,12,64,87,59,37,29,10,14,23,25,30,20,7,41,46,68,50,33,61,57,50,55,56,59,11,47,33,31,65,22,13,17,26,33,30,40,53,46,69,55,77,51,70,60,54,41,50,45,15,62,69,65,72,39,73,62,50,41,33,42,15,24,26,45,23,35,45,31,58,47,28,35,75,52,22,33,27,42,47,31,50,42,35,32,72,71,69,62,42,51,66,56,57,25,42,43,49,46,29,48,55,32,42,75,63,72,26,48,23,27,38,40,34,34,41,49,47,88,76,59,51,67,34,80,30,62,63,48,71,15,35,35,33,36,38,33,43,81,87,66,58,67,25,37,34,42,44,68,86,50,63,73,80

InterPro domains:
  IPR000246 Peptidase T2, asparaginase 2 [PF01112] (13-249)
  IPR000246 Peptidase T2, asparaginase 2 [PF01112] (271-359)
  IPR000246 Peptidase T2, asparaginase 2 [PTHR10188] (14-349)
  IPR029055 Nucleophile aminohydrolases, N-terminal [SSF56235] (14-359)

Sequence (732 aa):
MSLEKPILNANSKFVLVVHGGAGTMSRANSTPEKEAAYHAGLRATLRAGYQVLKDGGEAMDAAVAAVSVFEDNILFNAGKGAVFNTAGHNELEASLMLSRPPFTHPEIPATRRGLGLTLLTRIRNPSQLVRSLYLSPSKAPHVFLSATHAEELAVQEGFELVDASYFFSLKRWKEHREGLGLPVLPLPSEAETDGDEDELGMNPKGTVGAVALDIRGCIAAATSTGGRTNKLPGRIGDTPHMGSGFWAEEWPVKGWIRREWNKLWRGKETQGVGISGTGDGDYFIRHAAAATMCHRVKFLGQTLDSAAQHTVDDLLNDGGTGGVIALDADGNGMFAMALNCEGMYRGVIREDGVSKTAIFSDDELRMSLEKPILNANSKFVLVVHGGAGTMSRANSTPEKEAAYHAGLRATLRAGYQVLKDGGEAMDAAVAAVSVFEDNILFNAGKGAVFNTAGHNELEASLMLSRPPFTHPEIPATRRGLGLTLLTRIRNPSQLVRSLYLSPSKAPHVFLSATHAEELAVQEGFELVDASYFFSLKRWKEHREGLGLPVLPLPSEAETDGDEDELGMNPKGTVGAVALDIRGCIAAATSTGGRTNKLPGRIGDTPHMGSGFWAEEWPVKGWIRREWNKLWRGKETQGVGISGTGDGDYFIRHAAAATMCHRVKFLGQTLDSAAQHTVDDLLNDGGTGGVIALDADGNGMFAMALNCEGMYRGVIREDGVSKTAIFSDDELR

Foldseek 3Di:
DPPPQPPPDPLQWKKKKKFLFPFDADPVPDDPVNVVVLVVLQLVLQLQLLVQQLSQHDQLNSFLSSVLSSLLDCNFFFQAVFAAALVGAWKKKKKKFKQADTPVQPVQHRVLGMAIEIRAHWARRNSVLRVLVSSVCVQPVDRYYYNVVSVVVCVVSPGDTHHNLRRDDLVNLCVLQVVVVHDSPDDDPSPPPPPPDDDDDTQGLGKMKMWMAHSVLMIMIMIMGRHGRHHHRPDDFQRRPELQFWHKHKDADDDPVVCVVCVVVVADRMKMKIKGKHWRRVLSVVPSLHNQLVCCCVVVVDDNQVSQQVSQVSCVVVPIWIWMKMFMSGSVTDIYIDTDDQFIWMWMDINVGDIWTDTGPPDDTD/DPPPQPPPDPLQWKKKKKFQAPFDADPVPDDPVNVVVLVVLQLVLQLQLLVQQLSQHDQLNSFLSSVLSSLLDCNFFFQAVFAAALVGAWKKKKKKFKQADTPVQPVQHRVLGMAIEIRAHWARRNSVLRVLVSSVCVQPVDRYYYNVVSVVVCVVSVGDTHHNLRRDDLVNLCVQQVVVVHDSPDDDPSPPHPPPDDDPDTQGLGKMKMWMAHSVLMIMIMIMGRHGRHHHPPDDFQRRPELQFWHKHKDADDDPVVCVVCVVVVADRMKMKIKGKHWRRVLSVVPSLHNQLVCCCVPVVDDNQVSQQVSQVSCVVVPIWIWMKMFMSGSVTDIYIDTDDQFIWIWMDINVGDIFTDTGPPDDTD

Nearest PDB structures (foldseek):
  2zak-assembly1_B  TM=9.513E-01  e=1.196E-31  Escherichia coli K-12
  2zak-assembly1_A  TM=9.432E-01  e=7.907E-31  Escherichia coli K-12
  3c17-assembly1_B  TM=9.092E-01  e=3.894E-31  Escherichia coli K-12
  3c17-assembly1_A  TM=9.162E-01  e=2.575E-30  Escherichia coli K-12
  4o0g-assembly1_B  TM=9.202E-01  e=9.422E-27  Homo sapiens

Organism: Armillaria gallica (NCBI:txid47427)

Radius of gyration: 25.3 Å; Cα contacts (8 Å, |Δi|>4): 1985; chains: 2; bounding box: 67×72×69 Å

Secondary structure (DSSP, 8-state):
---------TT---EEEEEEEES---GGG--HHHHHHHHHHHHHHHHHHHHHHHTT--HHHHHHHHHHHHHT-TTSSBSBT----TTS---EEEEEEESS--TT-TTS-GGG-EEEEEEESSBS-HHHHHHHHHT-TTT--SSEEEHHHHHHHHHHTTPPB--GGGT--HHHHHHHHHHTT--SPSPPTT----S--S---S---EEEEEEEE-TTS-EEEEEEEEE-TTPPTTB--STTSBTTTEEEEEEEPS-HHHHHHHHHTT--SEEEEEEEEEE-HHHHHHTTHHHHHHHHHHHH---HHHHHHHHHHHHHHTT--EEEEEEE-STT--EEEEESSSEEEEEEE-TT---EEEEETTPPP-/---------TT---EEEEEEEES---GGG--HHHHHHHHHHHHHHHHHHHHHHHTT--HHHHHHHHHHHHHH-TTSSBSBT----TTS---EEEEEEESS--TT-TTS-GGG-EEEEEEESSBS-HHHHHHHHHT-TTT--SSEEEHHHHHHHHHHTTPPB--GGGT--HHHHHHHHHHTT--SPSPPTT----S------S---EEEEEEEE-TTS-EEEEEEEEE-TTPPTTB--STTSBTTTEEEEEEEPS-HHHHHHHHHTT--SEEEEEEEEEE-HHHHHHTTHHHHHHHHHHHH---HHHHHHHHHHHHHHTT--EEEEEEE-STT--EEEEESSSEEEEEEE-TT---EEEEETTPPP-